Protein AF-A0A7D7A450-F1 (afdb_monomer)

Foldseek 3Di:
DAAEEEEQPFFDPGQADDAPDGDTWSVLSLLLSVLLVVLVVVVVHGYHYLDNHRHGDDLLSSQVVCVVVVYQEYEYETAAEDPDQPFKFKEKEAADPPDLLLLLRVLLLVLLCVQQVIDRPYYYHDPRSNRPSHPHRYMYINSIYSSHPVVVVLSVDPVSSSSSSLSNSQSSCVSVVHDRPPSPPPCCCVVPVFAFQQDEALFALQLLLQLLVVVVADLVLNQVSVLLNVCCVPPFRGHSLLLSLQLCVQCVSVVRPDLGDVQQLASHQQFLDPQCPPPSRRGHRAQWVSLNSQLSRQLSSQQLQTPCPPPQWGSNSPRDNVNHPCHNHLQSCDVNVDVHNCRSVSSVVSSVSSSPGDRDDDDRPDDTDPDGDPDDPRRDTDGPDDDPVVVVVVVVVVVVVVVVVVVVVVVVVVVVVVVVVVVVVVVVVVVVVVVVVVVVVVVVVVVVVVVVVVVVVVVVVVVVVD

Sequence (466 aa):
MIDLVIDPGHGGSDYGARGEGSLVEKSLTLYIANKIKEYLDKKQISVILTRNDDRYVTLEERAKIANKNKARCFISIHINSSGVDSAEGTEVYTFTKGDEGERLATNVLDKIVSGVSLKNRGVKFANFTVLKETEMPAILVETCFISNSKEEALLEEDYFRDKIALSIANGFLRHIGREEISMGVDEDLVINSKTPIISPPTATKYQAFQWAQKKGATEEFIALAEIYWNSSIIECGVNPVVAYAQSAIETNLGTFNGVFKKEYKNPCGLRISNDINDENGGYAIFNNWTSGVEAHLDHLGLYAGGVIYPKRISRDPRHFPYLLGKAKYIEDLSGNWSPLDDYGIKVLELVKEIESSYSEKVIAPIKLDDNTDSNNYNDELVNHGDSVEGLKKEVISIISDIEKLKSRTEELKIYINSVEGFLAQEKKLKDALNATNMSLQEKNKSYEQTIEDILDVISKLRSIVI

Organism: NCBI:txid36845

InterPro domains:
  IPR002508 N-acetylmuramoyl-L-alanine amidase, catalytic domain [PF01520] (5-171)
  IPR002508 N-acetylmuramoyl-L-alanine amidase, catalytic domain [SM00646] (63-173)
  IPR002508 N-acetylmuramoyl-L-alanine amidase, catalytic domain [cd02696] (5-173)
  IPR002901 Mannosyl-glycoprotein endo-beta-N-acetylglucosamidase-like domain [PF01832] (235-356)
  IPR050695 N-acetylmuramoyl-L-alanine amidase 3 [PTHR30404] (4-176)

pLDDT: mean 86.12, std 14.25, range [32.59, 98.94]

Structure (mmCIF, N/CA/C/O backbone):
data_AF-A0A7D7A450-F1
#
_entry.id   AF-A0A7D7A450-F1
#
loop_
_atom_site.group_PDB
_atom_site.id
_atom_site.type_symbol
_atom_site.label_atom_id
_atom_site.label_alt_id
_atom_site.label_comp_id
_atom_site.label_asym_id
_atom_site.label_entity_id
_atom_site.label_seq_id
_atom_site.pdbx_PDB_ins_code
_atom_site.Cartn_x
_atom_site.Cartn_y
_atom_site.Cartn_z
_atom_site.occupancy
_atom_site.B_iso_or_equiv
_atom_site.auth_seq_id
_atom_site.auth_comp_id
_atom_site.auth_asym_id
_atom_site.auth_atom_id
_atom_site.pdbx_PDB_model_num
ATOM 1 N N . MET A 1 1 ? -27.267 15.495 20.066 1.00 69.56 1 MET A N 1
ATOM 2 C CA . MET A 1 1 ? -27.473 14.761 18.803 1.00 69.56 1 MET A CA 1
ATOM 3 C C . MET A 1 1 ? -26.098 14.291 18.386 1.00 69.56 1 MET A C 1
ATOM 5 O O . MET A 1 1 ? -25.187 15.104 18.470 1.00 69.56 1 MET A O 1
ATOM 9 N N . ILE A 1 2 ? -25.939 13.005 18.095 1.00 93.75 2 ILE A N 1
ATOM 10 C CA . ILE A 1 2 ? -24.650 12.414 17.713 1.00 93.75 2 ILE A CA 1
ATOM 11 C C . ILE A 1 2 ? -24.573 12.386 16.190 1.00 93.75 2 ILE A C 1
ATOM 13 O O . ILE A 1 2 ? -25.560 12.050 15.542 1.00 93.75 2 ILE A O 1
ATOM 17 N N . ASP A 1 3 ? -23.436 12.753 15.609 1.00 96.88 3 ASP A N 1
ATOM 18 C CA . ASP A 1 3 ? -23.286 12.803 14.153 1.00 96.88 3 ASP A CA 1
ATOM 19 C C . ASP A 1 3 ? -23.221 11.396 13.554 1.00 96.88 3 ASP A C 1
ATOM 21 O O . ASP A 1 3 ? -23.841 11.125 12.526 1.00 96.88 3 ASP A O 1
ATOM 25 N N . LEU A 1 4 ? -22.504 10.488 14.216 1.00 98.56 4 LEU A N 1
ATOM 26 C CA . LEU A 1 4 ? -22.298 9.134 13.725 1.00 98.56 4 LEU A CA 1
ATOM 27 C C . LEU A 1 4 ? -22.226 8.123 14.869 1.00 98.56 4 LEU A C 1
ATOM 29 O O . LEU A 1 4 ? -21.511 8.316 15.854 1.00 98.56 4 LEU A O 1
ATOM 33 N N . VAL A 1 5 ? -22.927 7.006 14.707 1.00 98.81 5 VAL A N 1
ATOM 34 C CA . VAL A 1 5 ? -22.643 5.786 15.466 1.00 98.81 5 VAL A CA 1
ATOM 35 C C . VAL A 1 5 ? -21.910 4.811 14.559 1.00 98.81 5 VAL A C 1
ATOM 37 O O . VAL A 1 5 ? -22.379 4.517 13.461 1.00 98.81 5 VAL A O 1
ATOM 40 N N . ILE A 1 6 ? -20.759 4.330 15.024 1.00 98.81 6 ILE A N 1
ATOM 41 C CA . ILE A 1 6 ? -19.982 3.294 14.347 1.00 98.81 6 ILE A CA 1
ATOM 42 C C . ILE A 1 6 ? -20.145 1.997 15.120 1.00 98.81 6 ILE A C 1
ATOM 44 O O . ILE A 1 6 ? -19.987 1.947 16.342 1.00 98.81 6 ILE A O 1
ATOM 48 N N . ASP A 1 7 ? -20.451 0.942 14.392 1.00 98.81 7 ASP A N 1
ATOM 49 C CA . ASP A 1 7 ? -20.695 -0.375 14.932 1.00 98.81 7 ASP A CA 1
ATOM 50 C C . ASP A 1 7 ? -19.615 -1.355 14.460 1.00 98.81 7 ASP A C 1
ATOM 52 O O . ASP A 1 7 ? -19.722 -1.901 13.366 1.00 98.81 7 ASP A O 1
ATOM 56 N N . PRO A 1 8 ? -18.545 -1.578 15.245 1.00 98.75 8 PRO A N 1
ATOM 57 C CA . PRO A 1 8 ? -17.609 -2.647 14.939 1.00 98.75 8 PRO A CA 1
ATOM 58 C C . PRO A 1 8 ? -18.295 -4.006 15.138 1.00 98.75 8 PRO A C 1
ATOM 60 O O . PRO A 1 8 ? -18.648 -4.373 16.269 1.00 98.75 8 PRO A O 1
ATOM 63 N N . GLY A 1 9 ? -18.486 -4.747 14.043 1.00 98.50 9 GLY A N 1
ATOM 64 C CA . GLY A 1 9 ? -19.155 -6.047 14.016 1.00 98.50 9 GLY A CA 1
ATOM 65 C C . GLY A 1 9 ? -18.569 -7.052 15.0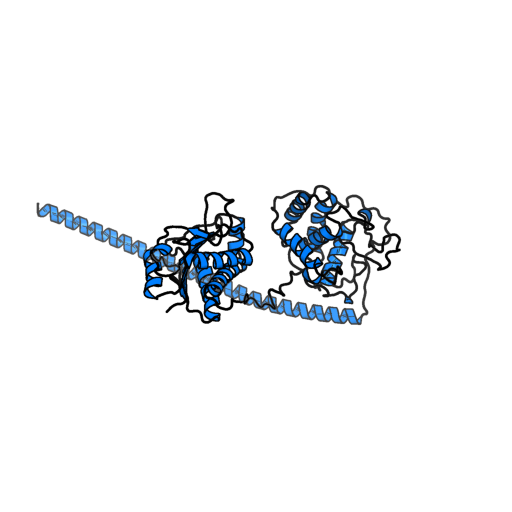13 1.00 98.50 9 GLY A C 1
ATOM 66 O O . GLY A 1 9 ? -17.418 -6.930 15.436 1.00 98.50 9 GLY A O 1
ATOM 67 N N . HIS A 1 10 ? -19.363 -8.047 15.416 1.00 98.44 10 HIS A N 1
ATOM 68 C CA . HIS A 1 10 ? -18.933 -9.135 16.314 1.00 98.44 10 HIS A CA 1
ATOM 69 C C . HIS A 1 10 ? -18.438 -8.652 17.697 1.00 98.44 10 HIS A C 1
ATOM 71 O O . HIS A 1 10 ? -18.852 -7.586 18.165 1.00 98.44 10 HIS A O 1
ATOM 77 N N . GLY A 1 11 ? -17.612 -9.444 18.389 1.00 97.50 11 GLY A N 1
ATOM 78 C CA . GLY A 1 11 ? -17.006 -9.123 19.687 1.00 97.50 11 GLY A CA 1
ATOM 79 C C . GLY A 1 11 ? -17.258 -10.193 20.753 1.00 97.50 11 GLY A C 1
ATOM 80 O O . GLY A 1 11 ? -18.270 -10.895 20.739 1.00 97.50 11 GLY A O 1
ATOM 81 N N . GLY A 1 12 ? -16.343 -10.324 21.712 1.00 97.06 12 GLY A N 1
ATOM 82 C CA . GLY A 1 12 ? -16.433 -11.319 22.778 1.00 97.06 12 GLY A CA 1
ATOM 83 C C . GLY A 1 12 ? -16.439 -12.747 22.224 1.00 97.06 12 GLY A C 1
ATOM 84 O O . GLY A 1 12 ? -15.495 -13.158 21.544 1.00 97.06 12 GLY A O 1
ATOM 85 N N . SER A 1 13 ? -17.499 -13.505 22.524 1.00 93.62 13 SER A N 1
ATOM 86 C CA . SER A 1 13 ? -17.675 -14.893 22.070 1.00 93.62 13 SER A CA 1
ATOM 87 C C . SER A 1 13 ? -17.983 -15.029 20.579 1.00 93.62 13 SER A C 1
ATOM 89 O O . SER A 1 13 ? -17.834 -16.118 20.032 1.00 93.62 13 SER A O 1
ATOM 91 N N . ASP A 1 14 ? -18.416 -13.952 19.927 1.00 97.12 14 ASP A N 1
ATOM 92 C CA . ASP A 1 14 ? -18.610 -13.911 18.484 1.00 97.12 14 ASP A CA 1
ATOM 93 C C . ASP A 1 14 ? -17.325 -13.403 17.821 1.00 97.12 14 ASP A C 1
ATOM 95 O O . ASP A 1 14 ? -16.943 -12.243 17.983 1.00 97.12 14 ASP A O 1
ATOM 99 N N . TYR A 1 15 ? -16.624 -14.297 17.125 1.00 95.56 15 TYR A N 1
ATOM 100 C CA . TYR A 1 15 ? -15.348 -14.000 16.472 1.00 95.56 15 TYR A CA 1
ATOM 101 C C . TYR A 1 15 ? -15.533 -13.337 15.102 1.00 95.56 15 TYR A C 1
ATOM 103 O O . TYR A 1 15 ? -14.602 -12.687 14.629 1.00 95.56 15 TYR A O 1
ATOM 111 N N . GLY A 1 16 ? -16.708 -13.491 14.488 1.00 97.31 16 GLY A N 1
ATOM 112 C CA . GLY A 1 16 ? -16.868 -13.290 13.053 1.00 97.31 16 GLY A CA 1
ATOM 113 C C . GLY A 1 16 ? -16.011 -14.255 12.236 1.00 97.31 16 GLY A C 1
ATOM 114 O O . GLY A 1 16 ? -15.627 -15.335 12.707 1.00 97.31 16 GLY A O 1
ATOM 115 N N . ALA A 1 17 ? -15.716 -13.859 11.005 1.00 96.19 17 ALA A N 1
ATOM 116 C CA . ALA A 1 17 ? -14.865 -14.597 10.094 1.00 96.19 17 ALA A CA 1
ATOM 117 C C . ALA A 1 17 ? -13.407 -14.672 10.580 1.00 96.19 17 ALA A C 1
ATOM 119 O O . ALA A 1 17 ? -12.903 -13.830 11.333 1.00 96.19 17 ALA A O 1
ATOM 120 N N . ARG A 1 18 ? -12.719 -15.725 10.135 1.00 93.00 18 ARG A N 1
ATOM 121 C CA . ARG A 1 18 ? -11.300 -15.975 10.397 1.00 93.00 18 ARG A CA 1
ATOM 122 C C . ARG A 1 18 ? -10.589 -16.144 9.066 1.00 93.00 18 ARG A C 1
ATOM 124 O O . ARG A 1 18 ? -11.132 -16.807 8.183 1.00 93.00 18 ARG A O 1
ATOM 131 N N . GLY A 1 19 ? -9.420 -15.531 8.951 1.00 83.69 19 GLY A N 1
ATOM 132 C CA . GLY A 1 19 ? -8.523 -15.763 7.826 1.00 83.69 19 GLY A CA 1
ATOM 133 C C . GLY A 1 19 ? -7.803 -17.104 7.950 1.00 83.69 19 GLY A C 1
ATOM 134 O O . GLY A 1 19 ? -7.975 -17.817 8.947 1.00 83.69 19 GLY A O 1
ATOM 135 N N . GLU A 1 20 ? -7.003 -17.453 6.944 1.00 75.62 20 GLU A N 1
ATOM 136 C CA . GLU A 1 20 ? -6.128 -18.627 7.016 1.00 75.62 20 GLU A CA 1
ATOM 137 C C . GLU A 1 20 ? -4.999 -18.429 8.044 1.00 75.62 20 GLU A C 1
ATOM 139 O O . GLU A 1 20 ? -4.517 -19.397 8.640 1.00 75.62 20 GLU A O 1
ATOM 144 N N . GLY A 1 21 ? -4.602 -17.174 8.277 1.00 72.12 21 GLY A N 1
ATOM 145 C CA . GLY A 1 21 ? -3.626 -16.762 9.276 1.00 72.12 21 GLY A CA 1
ATOM 146 C C . GLY A 1 21 ? -4.217 -16.555 10.676 1.00 72.12 21 GLY A C 1
ATOM 147 O O . GLY A 1 21 ? -5.121 -17.251 11.137 1.00 72.12 21 GLY A O 1
ATOM 148 N N . SER A 1 22 ? -3.662 -15.587 11.414 1.00 81.44 22 SER A N 1
ATOM 149 C CA . SER A 1 22 ? -4.098 -15.277 12.791 1.00 81.44 22 SER A CA 1
ATOM 150 C C . SER A 1 22 ? -5.181 -14.193 12.874 1.00 81.44 22 SER A C 1
ATOM 152 O O . SER A 1 22 ? -5.627 -13.840 13.971 1.00 81.44 22 SER A O 1
ATOM 154 N N . LEU A 1 23 ? -5.605 -13.658 11.726 1.00 89.31 23 LEU A N 1
ATOM 155 C CA . LEU A 1 23 ? -6.561 -12.564 11.656 1.00 89.31 23 LEU A CA 1
ATOM 156 C C . LEU A 1 23 ? -7.983 -13.023 11.990 1.00 89.31 23 LEU A C 1
ATOM 158 O O . LEU A 1 23 ? -8.464 -14.074 11.565 1.00 89.31 23 LEU A O 1
ATOM 162 N N . VAL A 1 24 ? -8.678 -12.180 12.752 1.00 96.06 24 VAL A N 1
ATOM 163 C CA . VAL A 1 24 ? -10.053 -12.411 13.191 1.00 96.06 24 VAL A CA 1
ATOM 164 C C . VAL A 1 24 ? -10.855 -11.129 12.999 1.00 96.06 24 VAL A C 1
ATOM 166 O O . VAL A 1 24 ? -10.447 -10.057 13.460 1.00 96.06 24 VAL A O 1
ATOM 169 N N . GLU A 1 25 ? -12.022 -11.246 12.371 1.00 98.38 25 GLU A N 1
ATOM 170 C CA . GLU A 1 25 ? -12.885 -10.125 11.998 1.00 98.38 25 GLU A CA 1
ATOM 171 C C . GLU A 1 25 ? -13.216 -9.199 13.177 1.00 98.38 25 GLU A C 1
ATOM 173 O O . GLU A 1 25 ? -13.081 -7.979 13.060 1.00 98.38 25 GLU A O 1
ATOM 178 N N . LYS A 1 26 ? -13.577 -9.737 14.351 1.00 97.81 26 LYS A N 1
ATOM 179 C CA . LYS A 1 26 ? -13.903 -8.903 15.526 1.00 97.81 26 LYS A CA 1
ATOM 180 C C . LYS A 1 26 ? -12.776 -7.947 15.950 1.00 97.81 26 LYS A C 1
ATOM 182 O O . LYS A 1 26 ? -13.055 -6.872 16.490 1.00 97.81 26 LYS A O 1
ATOM 187 N N . SER A 1 27 ? -11.517 -8.324 15.725 1.00 97.69 27 SER A N 1
ATOM 188 C CA . SER A 1 27 ? -10.351 -7.507 16.074 1.00 97.69 27 SER A CA 1
ATOM 189 C C . SER A 1 27 ? -10.106 -6.434 15.015 1.00 97.69 27 SER A C 1
ATOM 191 O O . SER A 1 27 ? -9.880 -5.273 15.354 1.00 97.69 27 SER A O 1
ATOM 193 N N . LEU A 1 28 ? -10.222 -6.806 13.737 1.00 98.00 28 LEU A N 1
ATOM 194 C CA . LEU A 1 28 ? -10.052 -5.905 12.594 1.00 98.00 28 LEU A CA 1
ATOM 195 C C . LEU A 1 28 ? -11.128 -4.813 12.566 1.00 98.00 28 LEU A C 1
ATOM 197 O O . LEU A 1 28 ? -10.818 -3.628 12.453 1.00 98.00 28 LEU A O 1
ATOM 201 N N . THR A 1 29 ? -12.391 -5.196 12.744 1.00 98.69 29 THR A N 1
ATOM 202 C CA . THR A 1 29 ? -13.525 -4.261 12.789 1.00 98.69 29 THR A CA 1
ATOM 203 C C . THR A 1 29 ? -13.386 -3.271 13.944 1.00 98.69 29 THR A C 1
ATOM 205 O O . THR A 1 29 ? -13.591 -2.072 13.749 1.00 98.69 29 THR A O 1
ATOM 208 N N . LEU A 1 30 ? -12.962 -3.733 15.130 1.00 98.50 30 LEU A N 1
ATOM 209 C CA . LEU A 1 30 ? -12.698 -2.866 16.282 1.00 98.50 30 LEU A CA 1
ATOM 210 C C . LEU A 1 30 ? -11.562 -1.877 16.006 1.00 98.50 30 LEU A C 1
ATOM 212 O O . LEU A 1 30 ? -11.681 -0.702 16.355 1.00 98.50 30 LEU A O 1
ATOM 216 N N . TYR A 1 31 ? -10.475 -2.333 15.381 1.00 98.00 31 TYR A N 1
ATOM 217 C CA . TYR A 1 31 ? -9.357 -1.473 14.994 1.00 98.00 31 TYR A CA 1
ATOM 218 C C . TYR A 1 31 ? -9.822 -0.360 14.046 1.00 98.00 31 TYR A C 1
ATOM 220 O O . TYR A 1 31 ? -9.656 0.824 14.345 1.00 98.00 31 TYR A O 1
ATOM 228 N N . ILE A 1 32 ? -10.480 -0.738 12.944 1.00 98.25 32 ILE A N 1
ATOM 229 C CA . ILE A 1 32 ? -10.964 0.194 11.918 1.00 98.25 32 ILE A CA 1
ATOM 230 C C . ILE A 1 32 ? -11.944 1.201 12.536 1.00 98.25 32 ILE A C 1
ATOM 232 O O . ILE A 1 32 ? -11.814 2.403 12.311 1.00 98.25 32 ILE A O 1
ATOM 236 N N . ALA A 1 33 ? -12.879 0.749 13.376 1.00 98.69 33 ALA A N 1
ATOM 237 C CA . ALA A 1 33 ? -13.845 1.625 14.037 1.00 98.69 33 ALA A CA 1
ATOM 238 C C . ALA A 1 33 ? -13.187 2.670 14.956 1.00 98.69 33 ALA A C 1
ATOM 240 O O . ALA A 1 33 ? -13.575 3.841 14.932 1.00 98.69 33 ALA A O 1
ATOM 241 N N . ASN A 1 34 ? -12.171 2.277 15.733 1.00 97.94 34 ASN A N 1
ATOM 242 C CA . ASN A 1 34 ? -11.420 3.215 16.570 1.00 97.94 34 ASN A CA 1
ATOM 243 C C . ASN A 1 34 ? -10.664 4.251 15.727 1.00 97.94 34 ASN A C 1
ATOM 245 O O . ASN A 1 34 ? -10.686 5.435 16.061 1.00 97.94 34 ASN A O 1
ATOM 249 N N . LYS A 1 35 ? -10.065 3.838 14.604 1.00 95.38 35 LYS A N 1
ATOM 250 C CA . LYS A 1 35 ? -9.378 4.748 13.675 1.00 95.38 35 LYS A CA 1
ATOM 251 C C . LYS A 1 35 ? -10.329 5.741 13.015 1.00 95.38 35 LYS A C 1
ATOM 253 O O . LYS A 1 35 ? -10.035 6.934 12.988 1.00 95.38 35 LYS A O 1
ATOM 258 N N . ILE A 1 36 ? -11.504 5.293 12.559 1.00 97.81 36 ILE A N 1
ATOM 259 C CA . ILE A 1 36 ? -12.537 6.199 12.029 1.00 97.81 36 ILE A CA 1
ATOM 260 C C . ILE A 1 36 ? -12.910 7.239 13.091 1.00 97.81 36 ILE A C 1
ATOM 262 O O . ILE A 1 36 ? -12.973 8.433 12.789 1.00 97.81 36 ILE A O 1
ATOM 266 N N . LYS A 1 37 ? -13.130 6.805 14.340 1.00 97.31 37 LYS A N 1
ATOM 267 C CA . LYS A 1 37 ? -13.424 7.720 15.445 1.00 97.31 37 LYS A CA 1
ATOM 268 C C . LYS A 1 37 ? -12.300 8.739 15.653 1.00 97.31 37 LYS A C 1
ATOM 270 O O . LYS A 1 37 ? -12.594 9.927 15.733 1.00 97.31 37 LYS A O 1
ATOM 275 N N . GLU A 1 38 ? -11.042 8.306 15.684 1.00 92.19 38 GLU A N 1
ATOM 276 C CA . GLU A 1 38 ? -9.886 9.201 15.829 1.00 92.19 38 GLU A CA 1
ATOM 277 C C . GLU A 1 38 ? -9.844 10.271 14.723 1.00 92.19 38 GLU A C 1
ATOM 279 O O . GLU A 1 38 ? -9.646 11.457 14.997 1.00 92.19 38 GLU A O 1
ATOM 284 N N . TYR A 1 39 ? -10.068 9.871 13.468 1.00 91.06 39 TYR A N 1
ATOM 285 C CA . TYR A 1 39 ? -10.106 10.785 12.328 1.00 91.06 39 TYR A CA 1
ATOM 286 C C . TYR A 1 39 ? -11.239 11.810 12.443 1.00 91.06 39 TYR A C 1
ATOM 288 O O . TYR A 1 39 ? -11.027 13.008 12.242 1.00 91.06 39 TYR A O 1
ATOM 296 N N . LEU A 1 40 ? -12.439 11.359 12.797 1.00 95.12 40 LEU A N 1
ATOM 297 C CA . LEU A 1 40 ? -13.618 12.215 12.895 1.00 95.12 40 LEU A CA 1
ATOM 298 C C . LEU A 1 40 ? -13.579 13.143 14.121 1.00 95.12 40 LEU A C 1
ATOM 300 O O . LEU A 1 40 ? -13.995 14.301 14.012 1.00 95.12 40 LEU A O 1
ATOM 304 N N . ASP A 1 41 ? -12.993 12.706 15.239 1.00 90.56 41 ASP A N 1
ATOM 305 C CA . ASP A 1 41 ? -12.784 13.542 16.427 1.00 90.56 41 ASP A CA 1
ATOM 306 C C . ASP A 1 41 ? -11.919 14.778 16.082 1.00 90.56 41 ASP A C 1
ATOM 308 O O . ASP A 1 41 ? -12.238 15.894 16.504 1.00 90.56 41 ASP A O 1
ATOM 312 N N . LYS A 1 42 ? -10.897 14.633 15.217 1.00 87.25 42 LYS A N 1
ATOM 313 C CA . LYS A 1 42 ? -10.058 15.755 14.728 1.00 87.25 42 LYS A CA 1
ATOM 314 C C . LYS A 1 42 ? -10.852 16.796 13.926 1.00 87.25 42 LYS A C 1
ATOM 316 O O . LYS A 1 42 ? -10.489 17.970 13.908 1.00 87.25 42 LYS A O 1
ATOM 321 N N . LYS A 1 43 ? -11.956 16.395 13.286 1.00 87.81 43 LYS A N 1
ATOM 322 C CA . LYS A 1 43 ? -12.885 17.291 12.570 1.00 87.81 43 LYS A CA 1
ATOM 323 C C . LYS A 1 43 ? -14.060 17.756 13.444 1.00 87.81 43 LYS A C 1
ATOM 325 O O . LYS A 1 43 ? -15.010 18.349 12.921 1.00 87.81 43 LYS A O 1
ATOM 330 N N . GLN A 1 44 ? -13.987 17.528 14.760 1.00 93.81 44 GLN A N 1
ATOM 331 C CA . GLN A 1 44 ? -15.026 17.880 15.735 1.00 93.81 44 GLN A CA 1
ATOM 332 C C . GLN A 1 44 ? -16.386 17.254 15.382 1.00 93.81 44 GLN A C 1
ATOM 334 O O . GLN A 1 44 ? -17.435 17.877 15.544 1.00 93.81 44 GLN A O 1
ATOM 339 N N . ILE A 1 45 ? -16.362 16.033 14.843 1.00 96.56 45 ILE A N 1
ATOM 340 C CA . ILE A 1 45 ? -17.550 15.223 14.576 1.00 96.56 45 ILE A CA 1
ATOM 341 C C . ILE A 1 45 ? -17.796 14.331 15.790 1.00 96.56 45 ILE A C 1
ATOM 343 O O . ILE A 1 45 ? -16.892 13.644 16.259 1.00 96.56 45 ILE A O 1
ATOM 347 N N . SER A 1 46 ? -19.025 14.319 16.300 1.00 96.50 46 SER A N 1
ATOM 348 C CA . SER A 1 46 ? -19.376 13.504 17.462 1.00 96.50 46 SER A CA 1
ATOM 349 C C . SER A 1 46 ? -19.622 12.044 17.068 1.00 96.50 46 SER A C 1
ATOM 351 O O . SER A 1 46 ? -20.574 11.730 16.352 1.00 96.50 46 SER A O 1
ATOM 353 N N . VAL A 1 47 ? -18.762 11.143 17.556 1.00 98.19 47 VAL A N 1
ATOM 354 C CA . VAL A 1 47 ? -18.816 9.705 17.245 1.00 98.19 47 VAL A CA 1
ATOM 355 C C . VAL A 1 47 ? -18.975 8.858 18.505 1.00 98.19 47 VAL A C 1
ATOM 357 O O . VAL A 1 47 ? -18.192 8.995 19.451 1.00 98.19 47 VAL A O 1
ATOM 360 N N . ILE A 1 48 ? -19.939 7.933 18.483 1.00 98.31 48 ILE A N 1
ATOM 361 C CA . ILE A 1 48 ? -20.107 6.866 19.482 1.00 98.31 48 ILE A CA 1
ATOM 362 C C . ILE A 1 48 ? -19.813 5.510 18.836 1.00 98.31 48 ILE A C 1
ATOM 364 O O . ILE A 1 48 ? -20.267 5.243 17.727 1.00 98.31 48 ILE A O 1
ATOM 368 N N . LEU A 1 49 ? -19.097 4.640 19.552 1.00 98.69 49 LEU A N 1
ATOM 369 C CA . LEU A 1 49 ? -18.920 3.237 19.170 1.00 98.69 49 LEU A CA 1
ATOM 370 C C . LEU A 1 49 ? -19.919 2.350 19.930 1.00 98.69 49 LEU A C 1
ATOM 372 O O . LEU A 1 49 ? -20.098 2.542 21.135 1.00 98.69 49 LEU A O 1
ATOM 376 N N . THR A 1 50 ? -20.533 1.355 19.279 1.00 98.69 50 THR A N 1
ATOM 377 C CA . THR A 1 50 ? -21.386 0.361 19.979 1.00 98.69 50 THR A CA 1
ATOM 378 C C . THR A 1 50 ? -20.571 -0.489 20.967 1.00 98.69 50 THR A C 1
ATOM 380 O O . THR A 1 50 ? -21.040 -0.825 22.062 1.00 98.69 50 THR A O 1
ATOM 383 N N . ARG A 1 51 ? -19.300 -0.747 20.632 1.00 98.50 51 ARG A N 1
ATOM 384 C CA . ARG A 1 51 ? -18.258 -1.284 21.518 1.00 98.50 51 ARG A CA 1
ATOM 385 C C . ARG A 1 51 ? -16.902 -0.632 21.247 1.00 98.50 51 ARG A C 1
ATOM 387 O O . ARG A 1 51 ? -16.582 -0.307 20.110 1.00 98.50 51 ARG A O 1
ATOM 394 N N . ASN A 1 52 ? -16.111 -0.455 22.300 1.00 96.31 52 ASN A N 1
ATOM 395 C CA . ASN A 1 52 ? -14.741 0.074 22.262 1.00 96.31 52 ASN A CA 1
ATOM 396 C C . ASN A 1 52 ? -13.717 -0.906 22.871 1.00 96.31 52 ASN A C 1
ATOM 398 O O . ASN A 1 52 ? -12.553 -0.564 23.044 1.00 96.31 52 ASN A O 1
ATOM 402 N N . ASP A 1 53 ? -14.170 -2.115 23.189 1.00 96.25 53 ASP A N 1
ATOM 403 C CA . ASP A 1 53 ? -13.429 -3.249 23.726 1.00 96.25 53 ASP A CA 1
ATOM 404 C C . ASP A 1 53 ? -13.935 -4.554 23.070 1.00 96.25 53 ASP A C 1
ATOM 406 O O . ASP A 1 53 ? -14.842 -4.550 22.223 1.00 96.25 53 ASP A O 1
ATOM 410 N N . ASP A 1 54 ? -13.333 -5.688 23.432 1.00 97.38 54 ASP A N 1
ATOM 411 C CA . ASP A 1 54 ? -13.715 -7.012 22.923 1.00 97.38 54 ASP A CA 1
ATOM 412 C C . ASP A 1 54 ? -14.912 -7.615 23.684 1.00 97.38 54 ASP A C 1
ATOM 414 O O . ASP A 1 54 ? -14.858 -8.731 24.202 1.00 97.38 54 ASP A O 1
ATOM 418 N N . ARG A 1 55 ? -16.012 -6.860 23.787 1.00 97.25 55 ARG A N 1
ATOM 419 C CA . ARG A 1 55 ? -17.277 -7.354 24.348 1.00 97.25 55 ARG A CA 1
ATOM 420 C C . ARG A 1 55 ? -18.262 -7.740 23.254 1.00 97.25 55 ARG A C 1
ATOM 422 O O . ARG A 1 55 ? -18.314 -7.117 22.195 1.00 97.25 55 ARG A O 1
ATOM 429 N N . TYR A 1 56 ? -19.105 -8.720 23.553 1.00 96.94 56 TYR A N 1
ATOM 430 C CA . TYR A 1 56 ? -20.243 -9.052 22.706 1.00 96.94 56 TYR A CA 1
ATOM 431 C C . TYR A 1 56 ? -21.381 -8.039 22.905 1.00 96.94 56 TYR A C 1
ATOM 433 O O . TYR A 1 56 ? -21.732 -7.709 24.039 1.00 96.94 56 TYR A O 1
ATOM 441 N N . VAL A 1 57 ? -21.969 -7.567 21.804 1.00 96.44 57 VAL A N 1
ATOM 442 C CA . VAL A 1 57 ? -23.159 -6.699 21.784 1.00 96.44 57 VAL A CA 1
ATOM 443 C C . VAL A 1 57 ? -24.170 -7.307 20.813 1.00 96.44 57 VAL A C 1
ATOM 445 O O . VAL A 1 57 ? -23.808 -7.619 19.674 1.00 96.44 57 VAL A O 1
ATOM 448 N N . THR A 1 58 ? -25.421 -7.496 21.242 1.00 97.88 58 THR A N 1
ATOM 449 C CA . THR A 1 58 ? -26.462 -8.079 20.375 1.00 97.88 58 THR A CA 1
ATOM 450 C C . THR A 1 58 ? -26.851 -7.113 19.258 1.00 97.88 58 THR A C 1
ATOM 452 O O . THR A 1 58 ? -26.646 -5.904 19.372 1.00 97.88 58 THR A O 1
ATOM 455 N N . LEU A 1 59 ? -27.431 -7.634 18.176 1.00 97.44 59 LEU A N 1
ATOM 456 C CA . LEU A 1 59 ? -27.833 -6.823 17.025 1.00 97.44 59 LEU A CA 1
ATOM 457 C C . LEU A 1 59 ? -28.862 -5.745 17.407 1.00 97.44 59 LEU A C 1
ATOM 459 O O . LEU A 1 59 ? -28.738 -4.594 16.993 1.00 97.44 59 LEU A O 1
ATOM 463 N N . GLU A 1 60 ? -29.829 -6.091 18.256 1.00 97.50 60 GLU A N 1
ATOM 464 C CA . GLU A 1 60 ? -30.869 -5.175 18.733 1.00 97.50 60 GLU A CA 1
ATOM 465 C C . GLU A 1 60 ? -30.273 -4.090 19.638 1.00 97.50 60 GLU A C 1
ATOM 467 O O . GLU A 1 60 ? -30.692 -2.934 19.595 1.00 97.50 60 GLU A O 1
ATOM 472 N N . GLU A 1 61 ? -29.282 -4.435 20.468 1.00 98.12 61 GLU A N 1
ATOM 473 C CA . GLU A 1 61 ? -28.624 -3.459 21.339 1.00 98.12 61 GLU A CA 1
ATOM 474 C C . GLU A 1 61 ? -27.795 -2.451 20.532 1.00 98.12 61 GLU A C 1
ATOM 476 O O . GLU A 1 61 ? -27.818 -1.259 20.839 1.00 98.12 61 GLU A O 1
ATOM 481 N N . ARG A 1 62 ? -27.142 -2.881 19.444 1.00 98.62 62 ARG A N 1
ATOM 482 C CA . ARG A 1 62 ? -26.431 -1.979 18.515 1.00 98.62 62 ARG A CA 1
ATOM 483 C C . ARG A 1 62 ? -27.376 -0.922 17.933 1.00 98.62 62 ARG A C 1
ATOM 485 O O . ARG A 1 62 ? -27.071 0.270 17.998 1.00 98.62 62 ARG A O 1
ATOM 492 N N . ALA A 1 63 ? -28.551 -1.342 17.455 1.00 98.19 63 ALA A N 1
ATOM 493 C CA . ALA A 1 63 ? -29.582 -0.433 16.950 1.00 98.19 63 ALA A CA 1
ATOM 494 C C . ALA A 1 63 ? -30.139 0.486 18.056 1.00 98.19 63 ALA A C 1
ATOM 496 O O . ALA A 1 63 ? -30.251 1.701 17.870 1.00 98.19 63 ALA A O 1
ATOM 497 N N . LYS A 1 64 ? -30.411 -0.056 19.253 1.00 98.44 64 LYS A N 1
ATOM 498 C CA . LYS A 1 64 ? -30.869 0.731 20.413 1.00 98.44 64 LYS A CA 1
ATOM 499 C C . LYS A 1 64 ? -29.877 1.812 20.820 1.00 98.44 64 LYS A C 1
ATOM 501 O O . LYS A 1 64 ? -30.310 2.920 21.141 1.00 98.44 64 LYS A O 1
ATOM 506 N N . ILE A 1 65 ? -28.572 1.531 20.801 1.00 98.38 65 ILE A N 1
ATOM 507 C CA . ILE A 1 65 ? -27.531 2.530 21.081 1.00 98.38 65 ILE A CA 1
ATOM 508 C C . ILE A 1 65 ? -27.655 3.700 20.098 1.00 98.38 65 ILE A C 1
ATOM 510 O O . ILE A 1 65 ? -27.644 4.855 20.532 1.00 98.38 65 ILE A O 1
ATOM 514 N N . ALA A 1 66 ? -27.833 3.427 18.804 1.00 98.12 66 ALA A N 1
ATOM 515 C CA . ALA A 1 66 ? -27.983 4.467 17.789 1.00 98.12 66 ALA A CA 1
ATOM 516 C C . ALA A 1 66 ? -29.264 5.296 17.968 1.00 98.12 66 ALA A C 1
ATOM 518 O O . ALA A 1 66 ? -29.201 6.530 18.025 1.00 98.12 66 ALA A O 1
ATOM 519 N N . ASN A 1 67 ? -30.406 4.629 18.148 1.00 98.31 67 ASN A N 1
ATOM 520 C CA . ASN A 1 67 ? -31.711 5.279 18.298 1.00 98.31 67 ASN A CA 1
ATOM 521 C C . ASN A 1 67 ? -31.775 6.121 19.581 1.00 98.31 67 ASN A C 1
ATOM 523 O O . ASN A 1 67 ? -32.149 7.295 19.552 1.00 98.31 67 ASN A O 1
ATOM 527 N N . LYS A 1 68 ? -31.312 5.573 20.715 1.00 97.88 68 LYS A N 1
ATOM 528 C CA . LYS A 1 68 ? -31.289 6.273 22.012 1.00 97.88 68 LYS A CA 1
ATOM 529 C C . LYS A 1 68 ? -30.463 7.559 21.962 1.00 97.88 68 LYS A C 1
ATOM 531 O O . LYS A 1 68 ? -30.841 8.555 22.577 1.00 97.88 68 LYS A O 1
ATOM 536 N N . ASN A 1 69 ? -29.346 7.546 21.234 1.00 97.38 69 ASN A N 1
ATOM 537 C CA . ASN A 1 69 ? -28.471 8.709 21.083 1.00 97.38 69 ASN A CA 1
ATOM 538 C C . ASN A 1 69 ? -28.913 9.671 19.970 1.00 97.38 69 ASN A C 1
ATOM 540 O O . ASN A 1 69 ? -28.297 10.731 19.805 1.00 97.38 69 ASN A O 1
ATOM 544 N N . LYS A 1 70 ? -29.993 9.340 19.245 1.00 96.69 70 LYS A N 1
ATOM 545 C CA . LYS A 1 70 ? -30.507 10.108 18.104 1.00 96.69 70 LYS A CA 1
ATOM 546 C C . LYS A 1 70 ? -29.385 10.399 17.108 1.00 96.69 70 LYS A C 1
ATOM 548 O O . LYS A 1 70 ? -29.101 11.563 16.812 1.00 96.69 70 LYS A O 1
ATOM 553 N N . ALA A 1 71 ? -28.675 9.343 16.710 1.00 97.88 71 ALA A N 1
ATOM 554 C CA . ALA A 1 71 ? -27.582 9.450 15.757 1.00 97.88 71 ALA A CA 1
ATOM 555 C C . ALA A 1 71 ? -28.100 9.961 14.406 1.00 97.88 71 ALA A C 1
ATOM 557 O O . ALA A 1 71 ? -29.197 9.598 13.984 1.00 97.88 71 ALA A O 1
ATOM 558 N N . ARG A 1 72 ? -27.315 10.797 13.727 1.00 97.94 72 ARG A N 1
ATOM 559 C CA . ARG A 1 72 ? -27.642 11.283 12.384 1.00 97.94 72 ARG A CA 1
ATOM 560 C C . ARG A 1 72 ? -27.403 10.206 11.322 1.00 97.94 72 ARG A C 1
ATOM 562 O O . ARG A 1 72 ? -28.198 10.117 10.396 1.00 97.94 72 ARG A O 1
ATOM 569 N N . CYS A 1 73 ? -26.358 9.393 11.466 1.00 98.62 73 CYS A N 1
ATOM 570 C CA . CYS A 1 73 ? -26.100 8.219 10.627 1.00 98.62 73 CYS A CA 1
ATOM 571 C C . CYS A 1 73 ? -25.592 7.040 11.470 1.00 98.62 73 CYS A C 1
ATOM 573 O O . CYS A 1 73 ? -25.064 7.230 12.571 1.00 98.62 73 CYS A O 1
ATOM 575 N N . PHE A 1 74 ? -25.702 5.835 10.914 1.00 98.81 74 PHE A N 1
ATOM 576 C CA . PHE A 1 74 ? -25.162 4.598 11.472 1.00 98.81 74 PHE A CA 1
ATOM 577 C C . PHE A 1 74 ? -24.306 3.864 10.429 1.00 98.81 74 PHE A C 1
ATOM 579 O O . PHE A 1 74 ? -24.726 3.697 9.284 1.00 98.81 74 PHE A O 1
ATOM 586 N N . ILE A 1 75 ? -23.104 3.430 10.812 1.00 98.88 75 ILE A N 1
ATOM 587 C CA . ILE A 1 75 ? -22.202 2.656 9.948 1.00 98.88 75 ILE A CA 1
ATOM 588 C C . ILE A 1 75 ? -21.719 1.426 10.717 1.00 98.88 75 ILE A C 1
ATOM 590 O O . ILE A 1 75 ? -20.969 1.561 11.682 1.00 98.88 75 ILE A O 1
ATOM 594 N N . SER A 1 76 ? -22.111 0.235 10.271 1.00 98.94 76 SER A N 1
ATOM 595 C CA . SER A 1 76 ? -21.560 -1.034 10.751 1.00 98.94 76 SER A CA 1
ATOM 596 C C . SER A 1 76 ? -20.364 -1.460 9.899 1.00 98.94 76 SER A C 1
ATOM 598 O O . SER A 1 76 ? -20.378 -1.276 8.681 1.00 98.94 76 SER A O 1
ATOM 600 N N . ILE A 1 77 ? -19.311 -1.969 10.538 1.00 98.88 77 ILE A N 1
ATOM 601 C CA . ILE A 1 77 ? -18.039 -2.347 9.910 1.00 98.88 77 ILE A CA 1
ATOM 602 C C . ILE A 1 77 ? -17.860 -3.855 10.037 1.00 98.88 77 ILE A C 1
ATOM 604 O O . ILE A 1 77 ? -17.841 -4.368 11.158 1.00 98.88 77 ILE A O 1
ATOM 608 N N . HIS A 1 78 ? -17.673 -4.518 8.901 1.00 98.81 78 HIS A N 1
ATOM 609 C CA . HIS A 1 78 ? -17.503 -5.960 8.764 1.00 98.81 78 HIS A CA 1
ATOM 610 C C . HIS A 1 78 ? -16.401 -6.300 7.753 1.00 98.81 78 HIS A C 1
ATOM 612 O O . HIS A 1 78 ? -16.000 -5.460 6.937 1.00 98.81 78 HIS A O 1
ATOM 618 N N . ILE A 1 79 ? -15.886 -7.525 7.852 1.00 98.38 79 ILE A N 1
ATOM 619 C CA . ILE A 1 79 ? -14.932 -8.095 6.901 1.00 98.38 79 ILE A CA 1
ATOM 620 C C . ILE A 1 79 ? -15.556 -9.362 6.325 1.00 98.38 79 ILE A C 1
ATOM 622 O O . ILE A 1 79 ? -15.834 -10.318 7.046 1.00 98.38 79 ILE A O 1
ATOM 626 N N . ASN A 1 80 ? -15.720 -9.390 5.011 1.00 97.12 80 ASN A N 1
ATOM 627 C CA . ASN A 1 80 ? -16.468 -10.427 4.331 1.00 97.12 80 ASN A CA 1
ATOM 628 C C . ASN A 1 80 ? -15.731 -11.768 4.381 1.00 97.12 80 ASN A C 1
ATOM 630 O O . ASN A 1 80 ? -14.511 -11.847 4.546 1.00 97.12 80 ASN A O 1
ATOM 634 N N . SER A 1 81 ? -16.474 -12.842 4.155 1.00 94.75 81 SER A N 1
ATOM 635 C CA . SER A 1 81 ? -15.930 -14.182 3.990 1.00 94.75 81 SER A CA 1
ATOM 636 C C . SER A 1 81 ? -16.812 -14.985 3.047 1.00 94.75 81 SER A C 1
ATOM 638 O O . SER A 1 81 ? -18.037 -14.868 3.039 1.00 94.75 81 SER A O 1
ATOM 640 N N . SER A 1 82 ? -16.180 -15.809 2.224 1.00 92.88 82 SER A N 1
ATOM 641 C CA . SER A 1 82 ? -16.836 -16.644 1.230 1.00 92.88 82 SER A CA 1
ATOM 642 C C . SER A 1 82 ? -16.142 -17.997 1.177 1.00 92.88 82 SER A C 1
ATOM 644 O O . SER A 1 82 ? -14.925 -18.072 1.279 1.00 92.88 82 SER A O 1
ATOM 646 N N . GLY A 1 83 ? -16.898 -19.066 0.919 1.00 86.69 83 GLY A N 1
ATOM 647 C CA . GLY A 1 83 ? -16.322 -20.381 0.600 1.00 86.69 83 GLY A CA 1
ATOM 648 C C . GLY A 1 83 ? -15.706 -20.468 -0.804 1.00 86.69 83 GLY A C 1
ATOM 649 O O . GLY A 1 83 ? -15.407 -21.561 -1.270 1.00 86.69 83 GLY A O 1
ATOM 650 N N . VAL A 1 84 ? -15.603 -19.338 -1.511 1.00 86.06 84 VAL A N 1
ATOM 651 C CA . VAL A 1 84 ? -14.966 -19.208 -2.824 1.00 86.06 84 VAL A CA 1
ATOM 652 C C . VAL A 1 84 ? -13.778 -18.266 -2.675 1.00 86.06 84 VAL A C 1
ATOM 654 O O . VAL A 1 84 ? -13.980 -17.058 -2.546 1.00 86.06 84 VAL A O 1
ATOM 657 N N . ASP A 1 85 ? -12.566 -18.810 -2.758 1.00 78.38 85 ASP A N 1
ATOM 658 C CA . ASP A 1 85 ? -11.305 -18.094 -2.504 1.00 78.38 85 ASP A CA 1
ATOM 659 C C . ASP A 1 85 ? -11.093 -16.894 -3.441 1.00 78.38 85 ASP A C 1
ATOM 661 O O . ASP A 1 85 ? -10.454 -15.909 -3.085 1.00 78.38 85 ASP A O 1
ATOM 665 N N . SER A 1 86 ? -11.672 -16.926 -4.648 1.00 81.81 86 SER A N 1
ATOM 666 C CA . SER A 1 86 ? -11.584 -15.829 -5.622 1.00 81.81 86 SER A CA 1
ATOM 667 C C . SER A 1 86 ? -12.558 -14.671 -5.358 1.00 81.81 86 SER A C 1
ATOM 669 O O . SER A 1 86 ? -12.646 -13.751 -6.175 1.00 81.81 86 SER A O 1
ATOM 671 N N . ALA A 1 87 ? -13.376 -14.735 -4.304 1.00 91.62 87 ALA A N 1
ATOM 672 C CA . ALA A 1 87 ? -14.251 -13.630 -3.934 1.00 91.62 87 ALA A CA 1
ATOM 673 C C . ALA A 1 87 ? -13.414 -12.504 -3.314 1.00 91.62 87 ALA A C 1
ATOM 675 O O . ALA A 1 87 ? -12.810 -12.694 -2.272 1.00 91.62 87 ALA A O 1
ATOM 676 N N . GLU A 1 88 ? -13.391 -11.347 -3.970 1.00 93.19 88 GLU A N 1
ATOM 677 C CA . GLU A 1 88 ? -12.613 -10.169 -3.568 1.00 93.19 88 GLU A CA 1
ATOM 678 C C . GLU A 1 88 ? -13.446 -8.893 -3.773 1.00 93.19 88 GLU A C 1
ATOM 680 O O . GLU A 1 88 ? -14.403 -8.887 -4.574 1.00 93.19 88 GLU A O 1
ATOM 685 N N . GLY A 1 89 ? -13.056 -7.815 -3.096 1.00 92.12 89 GLY A N 1
ATOM 686 C CA . GLY A 1 89 ? -13.572 -6.460 -3.246 1.00 92.12 89 GLY A CA 1
ATOM 687 C C . GLY A 1 89 ? -14.429 -5.955 -2.087 1.00 92.12 89 GLY A C 1
ATOM 688 O O . GLY A 1 89 ? -14.771 -6.681 -1.159 1.00 92.12 89 GLY A O 1
ATOM 689 N N . THR A 1 90 ? -14.848 -4.698 -2.196 1.00 97.31 90 THR A N 1
ATOM 690 C CA . THR A 1 90 ? -15.682 -4.003 -1.205 1.00 97.31 90 THR A CA 1
ATOM 691 C C . THR A 1 90 ? -17.145 -3.982 -1.640 1.00 97.31 90 THR A C 1
ATOM 693 O O . THR A 1 90 ? -17.448 -3.664 -2.794 1.00 97.31 90 THR A O 1
ATOM 696 N N . GLU A 1 91 ? -18.063 -4.248 -0.710 1.00 98.06 91 GLU A N 1
ATOM 697 C CA . GLU A 1 91 ? -19.509 -4.044 -0.876 1.00 98.06 91 GLU A CA 1
ATOM 698 C C . GLU A 1 91 ? -20.107 -3.305 0.323 1.00 98.06 91 GLU A C 1
ATOM 700 O O . GLU A 1 91 ? -19.624 -3.410 1.447 1.00 98.06 91 GLU A O 1
ATOM 705 N N . VAL A 1 92 ? -21.176 -2.544 0.085 1.00 98.75 92 VAL A N 1
ATOM 706 C CA . VAL A 1 92 ? -21.886 -1.825 1.152 1.00 98.75 92 VAL A CA 1
ATOM 707 C C . VAL A 1 92 ? -23.370 -2.151 1.084 1.00 98.75 92 VAL A C 1
ATOM 709 O O . VAL A 1 92 ? -23.996 -2.012 0.037 1.00 98.75 92 VAL A O 1
ATOM 712 N N . TYR A 1 93 ? -23.944 -2.576 2.202 1.00 98.81 93 TYR A N 1
ATOM 713 C CA . TYR A 1 93 ? -25.359 -2.895 2.336 1.00 98.81 93 TYR A CA 1
ATOM 714 C C . TYR A 1 93 ? -26.132 -1.735 2.963 1.00 98.81 93 TYR A C 1
ATOM 716 O O . TYR A 1 93 ? -25.651 -1.084 3.887 1.00 98.81 93 TYR A O 1
ATOM 724 N N . THR A 1 94 ? -27.361 -1.518 2.505 1.00 98.69 94 THR A N 1
ATOM 725 C CA . THR A 1 94 ? -28.366 -0.667 3.158 1.00 98.69 94 THR A CA 1
ATOM 726 C C . THR A 1 94 ? -29.741 -1.350 3.127 1.00 98.69 94 THR A C 1
ATOM 728 O O . THR A 1 94 ? -29.888 -2.417 2.530 1.00 98.69 94 THR A O 1
ATOM 731 N N . PHE A 1 95 ? -30.754 -0.803 3.801 1.00 97.88 95 PHE A N 1
ATOM 732 C CA . PHE A 1 95 ? -32.072 -1.446 3.900 1.00 97.88 95 PHE A CA 1
ATOM 733 C C . PHE A 1 95 ? -33.018 -1.049 2.757 1.00 97.88 95 PHE A C 1
ATOM 735 O O . PHE A 1 95 ? -33.623 -1.918 2.126 1.00 97.88 95 PHE A O 1
ATOM 742 N N . THR A 1 96 ? -33.127 0.248 2.456 1.00 94.88 96 THR A N 1
ATOM 743 C CA . THR A 1 96 ? -34.118 0.776 1.507 1.00 94.88 96 THR A CA 1
ATOM 744 C C . THR A 1 96 ? -33.439 1.341 0.267 1.00 94.88 96 THR A C 1
ATOM 746 O O . THR A 1 96 ? -32.441 2.044 0.351 1.00 94.88 96 THR A O 1
ATOM 749 N N . LYS A 1 97 ? -34.002 1.060 -0.909 1.00 95.94 97 LYS A N 1
ATOM 750 C CA . LYS A 1 97 ? -33.555 1.664 -2.167 1.00 95.94 97 LYS A CA 1
ATOM 751 C C . LYS A 1 97 ? -34.125 3.072 -2.336 1.00 95.94 97 LYS A C 1
ATOM 753 O O . LYS A 1 97 ? -35.319 3.285 -2.148 1.00 95.94 97 LYS A O 1
ATOM 758 N N . GLY A 1 98 ? -33.284 3.996 -2.773 1.00 94.75 98 GLY A N 1
ATOM 759 C CA . GLY A 1 98 ? -33.588 5.385 -3.094 1.00 94.75 98 GLY A CA 1
ATOM 760 C C . GLY A 1 98 ? -33.565 6.331 -1.896 1.00 94.75 98 GLY A C 1
ATOM 761 O O . GLY A 1 98 ? -33.934 7.492 -2.059 1.00 94.75 98 GLY A O 1
ATOM 762 N N . ASP A 1 99 ? -33.178 5.858 -0.709 1.00 95.69 99 ASP A N 1
ATOM 763 C CA . ASP A 1 99 ? -33.159 6.665 0.508 1.00 95.69 99 ASP A CA 1
ATOM 764 C C . ASP A 1 99 ? -31.779 7.295 0.790 1.00 95.69 99 ASP A C 1
ATOM 766 O O . ASP A 1 99 ? -30.813 7.167 0.031 1.00 95.69 99 ASP A O 1
ATOM 770 N N . GLU A 1 100 ? -31.682 8.015 1.907 1.00 97.81 100 GLU A N 1
ATOM 771 C CA . GLU A 1 100 ? -30.420 8.610 2.358 1.00 97.81 100 GLU A CA 1
ATOM 772 C C . GLU A 1 100 ? -29.364 7.558 2.747 1.00 97.81 100 GLU A C 1
ATOM 774 O O . GLU A 1 100 ? -28.168 7.847 2.676 1.00 97.81 100 GLU A O 1
ATOM 779 N N . GLY A 1 101 ? -29.781 6.340 3.110 1.00 98.19 101 GLY A N 1
ATOM 780 C CA . GLY A 1 101 ? -28.897 5.205 3.367 1.00 98.19 101 GLY A CA 1
ATOM 781 C C . GLY A 1 101 ? -28.158 4.762 2.106 1.00 98.19 101 GLY A C 1
ATOM 782 O O . GLY A 1 101 ? -26.940 4.599 2.145 1.00 98.19 101 GLY A O 1
ATOM 783 N N . GLU A 1 102 ? -28.841 4.677 0.959 1.00 98.50 102 GLU A N 1
ATOM 784 C CA . GLU A 1 102 ? -28.194 4.386 -0.334 1.00 98.50 102 GLU A CA 1
ATOM 785 C C . GLU A 1 102 ? -27.195 5.484 -0.739 1.00 98.50 102 GLU A C 1
ATOM 787 O O . GLU A 1 102 ? -26.096 5.193 -1.226 1.00 98.50 102 GLU A O 1
ATOM 792 N N . ARG A 1 103 ? -27.525 6.758 -0.488 1.00 98.31 103 ARG A N 1
ATOM 793 C CA . ARG A 1 103 ? -26.605 7.882 -0.750 1.00 98.31 103 ARG A CA 1
ATOM 794 C C . ARG A 1 103 ? -25.365 7.828 0.142 1.00 98.31 103 ARG A C 1
ATOM 796 O O . ARG A 1 103 ? -24.258 8.082 -0.336 1.00 98.31 103 ARG A O 1
ATOM 803 N N . LEU A 1 104 ? -25.532 7.512 1.427 1.00 98.69 104 LEU A N 1
ATOM 804 C CA . LEU A 1 104 ? -24.419 7.291 2.354 1.00 98.69 104 LEU A CA 1
ATOM 805 C C . LEU A 1 104 ? -23.554 6.108 1.895 1.00 98.69 104 LEU A C 1
ATOM 807 O O . LEU A 1 104 ? -22.334 6.249 1.813 1.00 98.69 104 LEU A O 1
ATOM 811 N N . ALA A 1 105 ? -24.182 4.987 1.530 1.00 98.69 105 ALA A N 1
ATOM 812 C CA . ALA A 1 105 ? -23.501 3.785 1.059 1.00 98.69 105 ALA A CA 1
ATOM 813 C C . ALA A 1 105 ? -22.645 4.062 -0.179 1.00 98.69 105 ALA A C 1
ATOM 815 O O . ALA A 1 105 ? -21.482 3.673 -0.220 1.00 98.69 105 ALA A O 1
ATOM 816 N N . THR A 1 106 ? -23.200 4.790 -1.151 1.00 97.75 106 THR A N 1
ATOM 817 C CA . THR A 1 106 ? -22.504 5.160 -2.391 1.00 97.75 106 THR A CA 1
ATOM 818 C C . THR A 1 106 ? -21.273 6.018 -2.098 1.00 97.75 106 THR A C 1
ATOM 820 O O . THR A 1 106 ? -20.176 5.694 -2.540 1.00 97.75 106 THR A O 1
ATOM 823 N N . ASN A 1 107 ? -21.418 7.066 -1.277 1.00 96.94 107 ASN A N 1
ATOM 824 C CA . ASN A 1 107 ? -20.296 7.942 -0.924 1.00 96.94 107 ASN A CA 1
ATOM 825 C C . ASN A 1 107 ? -19.168 7.199 -0.195 1.00 96.94 107 ASN A C 1
ATOM 827 O O . ASN A 1 107 ? -17.993 7.478 -0.436 1.00 96.94 107 ASN A O 1
ATOM 831 N N . VAL A 1 108 ? -19.517 6.281 0.711 1.00 98.25 108 VAL A N 1
ATOM 832 C CA . VAL A 1 108 ? -18.544 5.463 1.447 1.00 98.25 108 VAL A CA 1
ATOM 833 C C . VAL A 1 108 ? -17.859 4.461 0.524 1.00 98.25 108 VAL A C 1
ATOM 835 O O . VAL A 1 108 ? -16.631 4.386 0.525 1.00 98.25 108 VAL A O 1
ATOM 838 N N . LEU A 1 109 ? -18.617 3.751 -0.311 1.00 97.50 109 LEU A N 1
ATOM 839 C CA . LEU A 1 109 ? -18.074 2.787 -1.264 1.00 97.50 109 LEU A CA 1
ATOM 840 C C . LEU A 1 109 ? -17.112 3.447 -2.259 1.00 97.50 109 LEU A C 1
ATOM 842 O O . LEU A 1 109 ? -15.993 2.966 -2.427 1.00 97.50 109 LEU A O 1
ATOM 846 N N . ASP A 1 110 ? -17.501 4.576 -2.856 1.00 90.44 110 ASP A N 1
ATOM 847 C CA . ASP A 1 110 ? -16.660 5.326 -3.796 1.00 90.44 110 ASP A CA 1
ATOM 848 C C . ASP A 1 110 ? -15.328 5.735 -3.161 1.00 90.44 110 ASP A C 1
ATOM 850 O O . ASP A 1 110 ? -14.274 5.685 -3.803 1.00 90.44 110 ASP A O 1
ATOM 854 N N . LYS A 1 111 ? -15.354 6.125 -1.881 1.00 90.19 111 LYS A N 1
ATOM 855 C CA . LYS A 1 111 ? -14.146 6.494 -1.144 1.00 90.19 111 LYS A CA 1
ATOM 856 C C . LYS A 1 111 ? -13.249 5.313 -0.831 1.00 90.19 111 LYS A C 1
ATOM 858 O O . LYS A 1 111 ? -12.042 5.453 -0.982 1.00 90.19 111 LYS A O 1
ATOM 863 N N . ILE A 1 112 ? -13.803 4.170 -0.438 1.00 88.06 112 ILE A N 1
ATOM 864 C CA . ILE A 1 112 ? -12.994 2.968 -0.202 1.00 88.06 112 ILE A CA 1
ATOM 865 C C . ILE A 1 112 ? -12.346 2.519 -1.515 1.00 88.06 112 ILE A C 1
ATOM 867 O O . ILE A 1 112 ? -11.128 2.388 -1.583 1.00 88.06 112 ILE A O 1
ATOM 871 N N . VAL A 1 113 ? -13.133 2.373 -2.583 1.00 82.50 113 VAL A N 1
ATOM 872 C CA . VAL A 1 113 ? -12.642 1.899 -3.888 1.00 82.50 113 VAL A CA 1
ATOM 873 C C . VAL A 1 113 ? -11.527 2.798 -4.423 1.00 82.50 113 VAL A C 1
ATOM 875 O O . VAL A 1 113 ? -10.485 2.300 -4.843 1.00 82.50 113 VAL A O 1
ATOM 878 N N . SER A 1 114 ? -11.703 4.121 -4.359 1.00 74.25 114 SER A N 1
ATOM 879 C CA . SER A 1 114 ? -10.666 5.071 -4.787 1.00 74.25 114 SER A CA 1
ATOM 880 C C . SER A 1 114 ? -9.464 5.145 -3.837 1.00 74.25 114 SER A C 1
ATOM 882 O O . SER A 1 114 ? -8.352 5.405 -4.289 1.00 74.25 114 SER A O 1
ATOM 884 N N . GLY A 1 115 ? -9.661 4.915 -2.536 1.00 68.06 115 GLY A N 1
ATOM 885 C CA . GLY A 1 115 ? -8.617 5.029 -1.518 1.00 68.06 115 GLY A CA 1
ATOM 886 C C . GLY A 1 115 ? -7.693 3.816 -1.401 1.00 68.06 115 GLY A C 1
ATOM 887 O O . GLY A 1 115 ? -6.524 3.991 -1.054 1.00 68.06 115 GLY A O 1
ATOM 888 N N . VAL A 1 116 ? -8.192 2.605 -1.684 1.00 73.69 116 VAL A N 1
ATOM 889 C CA . VAL A 1 116 ? -7.432 1.345 -1.531 1.00 73.69 116 VAL A CA 1
ATOM 890 C C . VAL A 1 116 ? -7.385 0.466 -2.786 1.00 73.69 116 VAL A C 1
ATOM 892 O O . VAL A 1 116 ? -6.802 -0.610 -2.746 1.00 73.69 116 VAL A O 1
ATOM 895 N N . SER A 1 117 ? -7.934 0.923 -3.918 1.00 76.38 117 SER A N 1
ATOM 896 C CA . SER A 1 117 ? -7.873 0.224 -5.219 1.00 76.38 117 SER A CA 1
ATOM 897 C C . SER A 1 117 ? -8.440 -1.204 -5.214 1.00 76.38 117 SER A C 1
ATOM 899 O O . SER A 1 117 ? -7.972 -2.071 -5.950 1.00 76.38 117 SER A O 1
ATOM 901 N N . LEU A 1 118 ? -9.470 -1.456 -4.403 1.00 79.12 118 LEU A N 1
ATOM 902 C CA . LEU A 1 118 ? -10.179 -2.734 -4.394 1.00 79.12 118 LEU A CA 1
ATOM 903 C C . LEU A 1 118 ? -11.278 -2.798 -5.454 1.00 79.12 118 LEU A C 1
ATOM 905 O O . LEU A 1 118 ? -11.819 -1.784 -5.906 1.00 79.12 118 LEU A O 1
ATOM 909 N N . LYS A 1 119 ? -11.669 -4.025 -5.807 1.00 87.31 119 LYS A N 1
ATOM 910 C CA . LYS A 1 119 ? -12.799 -4.274 -6.701 1.00 87.31 119 LYS A CA 1
ATOM 911 C C . LYS A 1 119 ? -14.090 -3.702 -6.108 1.00 87.31 119 LYS A C 1
ATOM 913 O O . LYS A 1 119 ? -14.491 -4.050 -5.002 1.00 87.31 119 LYS A O 1
ATOM 918 N N . ASN A 1 120 ? -14.779 -2.864 -6.879 1.00 92.88 120 ASN A N 1
ATOM 919 C CA . ASN A 1 120 ? -16.090 -2.339 -6.510 1.00 92.88 120 ASN A CA 1
ATOM 920 C C . ASN A 1 120 ? -17.176 -3.400 -6.753 1.00 92.88 120 ASN A C 1
ATOM 922 O O . ASN A 1 120 ? -17.412 -3.795 -7.897 1.00 92.88 120 ASN A O 1
ATOM 926 N N . ARG A 1 121 ? -17.844 -3.859 -5.691 1.00 97.19 121 ARG A N 1
ATOM 927 C CA . ARG A 1 121 ? -18.934 -4.850 -5.764 1.00 97.19 121 ARG A CA 1
ATOM 928 C C . ARG A 1 121 ? -20.328 -4.232 -5.604 1.00 97.19 121 ARG A C 1
ATOM 930 O O . ARG A 1 121 ? -21.324 -4.957 -5.594 1.00 97.19 121 ARG A O 1
ATOM 937 N N . GLY A 1 122 ? -20.395 -2.905 -5.534 1.00 97.44 122 GLY A N 1
ATOM 938 C CA . GLY A 1 122 ? -21.624 -2.126 -5.534 1.00 97.44 122 GLY A CA 1
ATOM 939 C C . GLY A 1 122 ? -22.300 -1.985 -4.171 1.00 97.44 122 GLY A C 1
ATOM 940 O O . GLY A 1 122 ? -21.939 -2.622 -3.177 1.00 97.44 122 GLY A O 1
ATOM 941 N N . VAL A 1 123 ? -23.318 -1.124 -4.162 1.00 98.56 123 VAL A N 1
ATOM 942 C CA . VAL A 1 123 ? -24.276 -1.005 -3.062 1.00 98.56 123 VAL A CA 1
ATOM 943 C C . VAL A 1 123 ? -25.341 -2.093 -3.205 1.00 98.56 123 VAL A C 1
ATOM 945 O O . VAL A 1 123 ? -25.840 -2.350 -4.303 1.00 98.56 123 VAL A O 1
ATOM 948 N N . LYS A 1 124 ? -25.689 -2.742 -2.094 1.00 98.44 124 LYS A N 1
ATOM 949 C CA . LYS A 1 124 ? -26.645 -3.851 -2.020 1.00 98.44 124 LYS A CA 1
ATOM 950 C C . LYS A 1 124 ? -27.724 -3.593 -0.972 1.00 98.44 124 LYS A C 1
ATOM 952 O O . LYS A 1 124 ? -27.576 -2.734 -0.108 1.00 98.44 124 LYS A O 1
ATOM 957 N N . PHE A 1 125 ? -28.799 -4.378 -1.033 1.00 98.19 125 PHE A N 1
ATOM 958 C CA . PHE A 1 125 ? -29.947 -4.246 -0.136 1.00 98.19 125 PHE A CA 1
ATOM 959 C C . PHE A 1 125 ? -30.155 -5.523 0.672 1.00 98.19 125 PHE A C 1
ATOM 961 O O . PHE A 1 125 ? -30.245 -6.605 0.089 1.00 98.19 125 PHE A O 1
ATOM 968 N N . ALA A 1 126 ? -30.219 -5.408 1.999 1.00 96.06 126 ALA A N 1
ATOM 969 C CA . ALA A 1 126 ? -30.381 -6.554 2.889 1.00 96.06 126 ALA A CA 1
ATOM 970 C C . ALA A 1 126 ? -31.191 -6.219 4.148 1.00 96.06 126 ALA A C 1
ATOM 972 O O . ALA A 1 126 ? -31.132 -5.116 4.684 1.00 96.06 126 ALA A O 1
ATOM 973 N N . ASN A 1 127 ? -31.898 -7.227 4.665 1.00 97.00 127 ASN A N 1
ATOM 974 C CA . ASN A 1 127 ? -32.730 -7.134 5.869 1.00 97.00 127 ASN A CA 1
ATOM 975 C C . ASN A 1 127 ? -31.930 -7.411 7.156 1.00 97.00 127 ASN A C 1
ATOM 977 O O . ASN A 1 127 ? -32.409 -8.127 8.036 1.00 97.00 127 ASN A O 1
ATOM 981 N N . PHE A 1 128 ? -30.704 -6.896 7.264 1.00 97.81 128 PHE A N 1
ATOM 982 C CA . PHE A 1 128 ? -29.903 -7.061 8.477 1.00 97.81 128 PHE A CA 1
ATOM 983 C C . PHE A 1 128 ? -30.527 -6.280 9.637 1.00 97.81 128 PHE A C 1
ATOM 985 O O . PHE A 1 128 ? -30.912 -5.123 9.468 1.00 97.81 128 PHE A O 1
ATOM 992 N N . THR A 1 129 ? -30.615 -6.898 10.819 1.00 98.00 129 THR A N 1
ATOM 993 C CA . THR A 1 129 ? -31.271 -6.314 12.004 1.00 98.00 129 THR A CA 1
ATOM 994 C C . THR A 1 129 ? -30.747 -4.913 12.319 1.00 98.00 129 THR A C 1
ATOM 996 O O . THR A 1 129 ? -31.539 -3.995 12.503 1.00 98.00 129 THR A O 1
ATOM 999 N N . VAL A 1 130 ? -29.425 -4.717 12.271 1.00 97.12 130 VAL A N 1
ATOM 1000 C CA . VAL A 1 130 ? -28.782 -3.418 12.539 1.00 97.12 130 VAL A CA 1
ATOM 1001 C C . VAL A 1 130 ? -29.109 -2.328 11.516 1.00 97.12 130 VAL A C 1
ATOM 1003 O O . VAL A 1 130 ? -28.955 -1.161 11.837 1.00 97.12 130 VAL A O 1
ATOM 1006 N N . LEU A 1 131 ? -29.558 -2.682 10.306 1.00 98.25 131 LEU A N 1
ATOM 1007 C CA . LEU A 1 131 ? -29.997 -1.720 9.284 1.00 98.25 131 LEU A CA 1
ATOM 1008 C C . LEU A 1 131 ? -31.501 -1.456 9.369 1.00 98.25 131 LEU A C 1
ATOM 1010 O O . LEU A 1 131 ? -31.967 -0.353 9.105 1.00 98.25 131 LEU A O 1
ATOM 1014 N N . LYS A 1 132 ? -32.267 -2.494 9.714 1.00 97.75 132 LYS A N 1
ATOM 1015 C CA . LYS A 1 132 ? -33.729 -2.458 9.765 1.00 97.75 132 LYS A CA 1
ATOM 1016 C C . LYS A 1 132 ? -34.260 -1.773 11.026 1.00 97.75 132 LYS A C 1
ATOM 1018 O O . LYS A 1 132 ? -35.307 -1.137 10.971 1.00 97.75 132 LYS A O 1
ATOM 1023 N N . GLU A 1 133 ? -33.599 -1.964 12.166 1.00 97.94 133 GLU A N 1
ATOM 1024 C CA . GLU A 1 133 ? -34.079 -1.482 13.470 1.00 97.94 133 GLU A CA 1
ATOM 1025 C C . GLU A 1 133 ? -33.530 -0.103 13.857 1.00 97.94 133 GLU A C 1
ATOM 1027 O O . GLU A 1 133 ? -33.947 0.469 14.865 1.00 97.94 133 GLU A O 1
ATOM 1032 N N . THR A 1 134 ? -32.616 0.458 13.068 1.00 97.50 134 THR A N 1
ATOM 1033 C CA . THR A 1 134 ? -32.150 1.841 13.210 1.00 97.50 134 THR A CA 1
ATOM 1034 C C . THR A 1 134 ? -33.124 2.837 12.585 1.00 97.50 134 THR A C 1
ATOM 1036 O O . THR A 1 134 ? -33.670 2.599 11.512 1.00 97.50 134 THR A O 1
ATOM 1039 N N . GLU A 1 135 ? -33.313 3.987 13.232 1.00 97.31 135 GLU A N 1
ATOM 1040 C CA . GLU A 1 135 ? -34.249 5.039 12.793 1.00 97.31 135 GLU A CA 1
ATOM 1041 C C . GLU A 1 135 ? -33.622 6.077 11.839 1.00 97.31 135 GLU A C 1
ATOM 1043 O O . GLU A 1 135 ? -34.322 6.938 11.306 1.00 97.31 135 GLU A O 1
ATOM 1048 N N . MET A 1 136 ? -32.302 6.028 11.643 1.00 98.00 136 MET A N 1
ATOM 1049 C CA . MET A 1 136 ? -31.522 6.952 10.813 1.00 98.00 136 MET A CA 1
ATOM 1050 C C . MET A 1 136 ? -30.915 6.237 9.591 1.00 98.00 136 MET A C 1
ATOM 1052 O O . MET A 1 136 ? -30.894 5.006 9.570 1.00 98.00 136 MET A O 1
ATOM 1056 N N . PRO A 1 137 ? -30.378 6.964 8.588 1.00 98.50 137 PRO A N 1
ATOM 1057 C CA . PRO A 1 137 ? -29.635 6.359 7.483 1.00 98.50 137 PRO A CA 1
ATOM 1058 C C . PRO A 1 137 ? -28.532 5.426 7.989 1.00 98.50 137 PRO A C 1
ATOM 1060 O O . PRO A 1 137 ? -27.640 5.852 8.732 1.00 98.50 137 PRO A O 1
ATOM 1063 N N . ALA A 1 138 ? -28.613 4.159 7.584 1.00 98.69 138 ALA A N 1
ATOM 1064 C CA . ALA A 1 138 ? -27.779 3.081 8.092 1.00 98.69 138 ALA A CA 1
ATOM 1065 C C . ALA A 1 138 ? -27.151 2.277 6.952 1.00 98.69 138 ALA A C 1
ATOM 1067 O O . ALA A 1 138 ? -27.816 1.942 5.964 1.00 98.69 138 ALA A O 1
ATOM 1068 N N . ILE A 1 139 ? -25.868 1.954 7.110 1.00 98.94 139 ILE A N 1
ATOM 1069 C CA . ILE A 1 139 ? -25.126 1.099 6.181 1.00 98.94 139 ILE A CA 1
ATOM 1070 C C . ILE A 1 139 ? -24.303 0.047 6.927 1.00 98.94 139 ILE A C 1
ATOM 1072 O O . ILE A 1 139 ? -23.908 0.258 8.073 1.00 98.94 139 ILE A O 1
ATOM 1076 N N . LEU A 1 140 ? -24.025 -1.071 6.261 1.00 98.88 140 LEU A N 1
ATOM 1077 C CA . LEU A 1 140 ? -23.062 -2.083 6.689 1.00 98.88 140 LEU A CA 1
ATOM 1078 C C . LEU A 1 140 ? -21.993 -2.208 5.607 1.00 98.88 140 LEU A C 1
ATOM 1080 O O . LEU A 1 140 ? -22.309 -2.476 4.450 1.00 98.88 140 LEU A O 1
ATOM 1084 N N . VAL A 1 141 ? -20.742 -1.968 5.976 1.00 98.88 141 VAL A N 1
ATOM 1085 C CA . VAL A 1 141 ? -19.592 -1.984 5.074 1.00 98.88 141 VAL A CA 1
ATOM 1086 C C . VAL A 1 141 ? -18.875 -3.315 5.225 1.00 98.88 141 VAL A C 1
ATOM 1088 O O . VAL A 1 141 ? -18.311 -3.580 6.281 1.00 98.88 141 VAL A O 1
ATOM 1091 N N 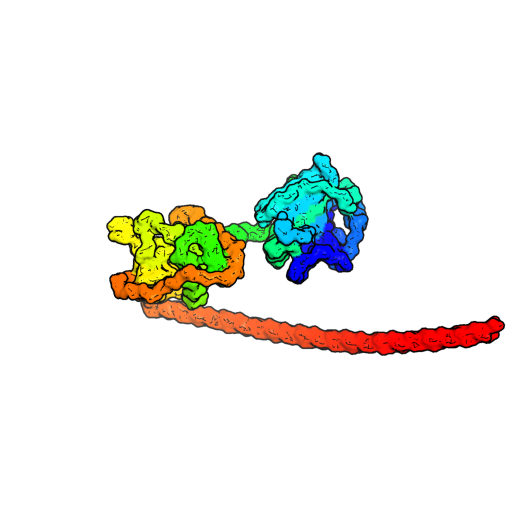. GLU A 1 142 ? -18.855 -4.101 4.155 1.00 98.62 142 GLU A N 1
ATOM 1092 C CA . GLU A 1 142 ? -17.960 -5.245 4.003 1.00 98.62 142 GLU A CA 1
ATOM 1093 C C . GLU A 1 142 ? -16.689 -4.750 3.314 1.00 98.62 142 GLU A C 1
ATOM 1095 O O . GLU A 1 142 ? -16.680 -4.508 2.101 1.00 98.62 142 GLU A O 1
ATOM 1100 N N . THR A 1 143 ? -15.628 -4.512 4.088 1.00 97.06 143 THR A N 1
ATOM 1101 C CA . THR A 1 143 ? -14.482 -3.740 3.581 1.00 97.06 143 THR A CA 1
ATOM 1102 C C . THR A 1 143 ? -13.701 -4.487 2.499 1.00 97.06 143 THR A C 1
ATOM 1104 O O . THR A 1 143 ? -13.297 -3.879 1.510 1.00 97.06 143 THR A O 1
ATOM 1107 N N . CYS A 1 144 ? -13.497 -5.788 2.695 1.00 96.44 144 CYS A N 1
ATOM 1108 C CA . CYS A 1 144 ? -12.816 -6.741 1.814 1.00 96.44 144 CYS A CA 1
ATOM 1109 C C . CYS A 1 144 ? -13.125 -8.173 2.295 1.00 96.44 144 CYS A C 1
ATOM 1111 O O . CYS A 1 144 ? -13.904 -8.335 3.233 1.00 96.44 144 CYS A O 1
ATOM 1113 N N . PHE A 1 145 ? -12.538 -9.200 1.680 1.00 97.19 145 PHE A N 1
ATOM 1114 C CA . PHE A 1 145 ? -12.732 -10.612 2.008 1.00 97.19 145 PHE A CA 1
ATOM 1115 C C . PHE A 1 145 ? -11.536 -11.178 2.780 1.00 97.19 145 PHE A C 1
ATOM 1117 O O . PHE A 1 145 ? -10.472 -11.395 2.209 1.00 97.19 145 PHE A O 1
ATOM 1124 N N . ILE A 1 146 ? -11.724 -11.520 4.059 1.00 95.25 146 ILE A N 1
ATOM 1125 C CA . ILE A 1 146 ? -10.677 -12.174 4.868 1.00 95.25 146 ILE A CA 1
ATOM 1126 C C . ILE A 1 146 ? -10.369 -13.597 4.386 1.00 95.25 146 ILE A C 1
ATOM 1128 O O . ILE A 1 146 ? -9.309 -14.130 4.674 1.00 95.25 146 ILE A O 1
ATOM 1132 N N . SER A 1 147 ? -11.296 -14.222 3.656 1.00 93.56 147 SER A N 1
ATOM 1133 C CA . SER A 1 147 ? -11.107 -15.545 3.049 1.00 93.56 147 SER A CA 1
ATOM 1134 C C . SER A 1 147 ? -10.321 -15.505 1.735 1.00 93.56 147 SER A C 1
ATOM 1136 O O . SER A 1 147 ? -10.057 -16.551 1.154 1.00 93.56 147 SER A O 1
ATOM 1138 N N . ASN A 1 148 ? -10.014 -14.318 1.205 1.00 91.69 148 ASN A N 1
ATOM 1139 C CA . ASN A 1 148 ? -9.188 -14.168 0.016 1.00 91.69 148 ASN A CA 1
ATOM 1140 C C . ASN A 1 148 ? -7.755 -13.878 0.448 1.00 91.69 148 ASN A C 1
ATOM 1142 O O . ASN A 1 148 ? -7.494 -12.826 1.019 1.00 91.69 148 ASN A O 1
ATOM 1146 N N . SER A 1 149 ? -6.814 -14.762 0.127 1.00 86.38 149 SER A N 1
ATOM 1147 C CA . SER A 1 149 ? -5.431 -14.657 0.613 1.00 86.38 149 SER A CA 1
ATOM 1148 C C . SER A 1 149 ? -4.715 -13.349 0.242 1.00 86.38 149 SER A C 1
ATOM 1150 O O . SER A 1 149 ? -3.855 -12.890 0.991 1.00 86.38 149 SER A O 1
ATOM 1152 N N . LYS A 1 150 ? -5.072 -12.699 -0.877 1.00 81.75 150 LYS A N 1
ATOM 1153 C CA . LYS A 1 150 ? -4.495 -11.395 -1.250 1.00 81.75 150 LYS A CA 1
ATOM 1154 C C . LYS A 1 150 ? -5.049 -10.269 -0.385 1.00 81.75 150 LYS A C 1
ATOM 1156 O O . LYS A 1 150 ? -4.291 -9.417 0.065 1.00 81.75 150 LYS A O 1
ATOM 1161 N N . GLU A 1 151 ? -6.359 -10.251 -0.165 1.00 87.62 151 GLU A N 1
ATOM 1162 C CA . GLU A 1 151 ? -6.996 -9.247 0.691 1.00 87.62 151 GLU A CA 1
ATOM 1163 C C . GLU A 1 151 ? -6.724 -9.504 2.179 1.00 87.62 151 GLU A C 1
ATOM 1165 O O . GLU A 1 151 ? -6.633 -8.545 2.941 1.00 87.62 151 GLU A O 1
ATOM 1170 N N . GLU A 1 152 ? -6.505 -10.758 2.587 1.00 87.81 152 GLU A N 1
ATOM 1171 C CA . GLU A 1 152 ? -6.003 -11.117 3.916 1.00 87.81 152 GLU A CA 1
ATOM 1172 C C . GLU A 1 152 ? -4.595 -10.554 4.144 1.00 87.81 152 GLU A C 1
ATOM 1174 O O . GLU A 1 152 ? -4.372 -9.890 5.152 1.00 87.81 152 GLU A O 1
ATOM 1179 N N . ALA A 1 153 ? -3.674 -10.720 3.187 1.00 79.94 153 ALA A N 1
ATOM 1180 C CA . ALA A 1 153 ? -2.339 -10.125 3.274 1.00 79.94 153 ALA A CA 1
ATOM 1181 C C . ALA A 1 153 ? -2.399 -8.590 3.374 1.00 79.94 153 ALA A C 1
ATOM 1183 O O . ALA A 1 153 ? -1.694 -7.989 4.178 1.00 79.94 153 ALA A O 1
ATOM 1184 N N . LEU A 1 154 ? -3.297 -7.938 2.624 1.00 78.19 154 LEU A N 1
ATOM 1185 C CA . LEU A 1 154 ? -3.542 -6.501 2.788 1.00 78.19 154 LEU A CA 1
ATOM 1186 C C . LEU A 1 154 ? -4.089 -6.175 4.184 1.00 78.19 154 LEU A C 1
ATOM 1188 O O . LEU A 1 154 ? -3.686 -5.184 4.786 1.00 78.19 154 LEU A O 1
ATOM 1192 N N . LEU A 1 155 ? -4.991 -7.000 4.719 1.00 84.75 155 LEU A N 1
ATOM 1193 C CA . LEU A 1 155 ? -5.540 -6.830 6.061 1.00 84.75 155 LEU A CA 1
ATOM 1194 C C . LEU A 1 155 ? -4.510 -7.006 7.169 1.00 84.75 155 LEU A C 1
ATOM 1196 O O . LEU A 1 155 ? -4.800 -6.519 8.258 1.00 84.75 155 LEU A O 1
ATOM 1200 N N . GLU A 1 156 ? -3.364 -7.659 6.945 1.00 78.00 156 GLU A N 1
ATOM 1201 C CA . GLU A 1 156 ? -2.255 -7.730 7.911 1.00 78.00 156 GLU A CA 1
ATOM 1202 C C . GLU A 1 156 ? -1.548 -6.375 8.071 1.00 78.00 156 GLU A C 1
ATOM 1204 O O . GLU A 1 156 ? -1.114 -6.034 9.179 1.00 78.00 156 GLU A O 1
ATOM 1209 N N . GLU A 1 157 ? -1.551 -5.551 7.022 1.00 73.88 157 GLU A N 1
ATOM 1210 C CA . GLU A 1 157 ? -0.888 -4.251 6.980 1.00 73.88 157 GLU A CA 1
ATOM 1211 C C . GLU A 1 157 ? -1.692 -3.153 7.698 1.00 73.88 157 GLU A C 1
ATOM 1213 O O . GLU A 1 157 ? -2.822 -2.815 7.328 1.00 73.88 157 GLU A O 1
ATOM 1218 N N . ASP A 1 158 ? -1.076 -2.505 8.696 1.00 75.38 158 ASP A N 1
ATOM 1219 C CA . ASP A 1 158 ? -1.666 -1.351 9.398 1.00 75.38 158 ASP A CA 1
ATOM 1220 C C . ASP A 1 158 ? -2.074 -0.236 8.429 1.00 75.38 158 ASP A C 1
ATOM 1222 O O . ASP A 1 158 ? -3.141 0.360 8.565 1.00 75.38 158 ASP A O 1
ATOM 1226 N N . TYR A 1 159 ? -1.245 0.008 7.413 1.00 71.62 159 TYR A N 1
ATOM 1227 C CA . TYR A 1 159 ? -1.479 1.045 6.414 1.00 71.62 159 TYR A CA 1
ATOM 1228 C C . TYR A 1 159 ? -2.798 0.849 5.660 1.00 71.62 159 TYR A C 1
ATOM 1230 O O . TYR A 1 159 ? -3.554 1.802 5.460 1.00 71.62 159 TYR A O 1
ATOM 1238 N N . PHE A 1 160 ? -3.097 -0.384 5.255 1.00 80.00 160 PHE A N 1
ATOM 1239 C CA . PHE A 1 160 ? -4.326 -0.693 4.536 1.00 80.00 160 PHE A CA 1
ATOM 1240 C C . PHE A 1 160 ? -5.554 -0.532 5.441 1.00 80.00 160 PHE A C 1
ATOM 1242 O O . PHE A 1 160 ? -6.534 0.102 5.038 1.00 80.00 160 PHE A O 1
ATOM 1249 N N . ARG A 1 161 ? -5.477 -1.008 6.694 1.00 90.12 161 ARG A N 1
ATOM 1250 C CA . ARG A 1 161 ? -6.539 -0.817 7.699 1.00 90.12 161 ARG A CA 1
ATOM 1251 C C . ARG A 1 161 ? -6.813 0.668 7.967 1.00 90.12 161 ARG A C 1
ATOM 1253 O O . ARG A 1 161 ? -7.973 1.087 7.977 1.00 90.12 161 ARG A O 1
ATOM 1260 N N . ASP A 1 162 ? -5.764 1.476 8.108 1.00 79.44 162 ASP A N 1
ATOM 1261 C CA . ASP A 1 162 ? -5.868 2.925 8.312 1.00 79.44 162 ASP A CA 1
ATOM 1262 C C . ASP A 1 162 ? -6.460 3.637 7.085 1.00 79.44 162 ASP A C 1
ATOM 1264 O O . ASP A 1 162 ? -7.323 4.509 7.228 1.00 79.44 162 ASP A O 1
ATOM 1268 N N . LYS A 1 163 ? -6.089 3.230 5.862 1.00 79.00 163 LYS A N 1
ATOM 1269 C CA . LYS A 1 163 ? -6.678 3.765 4.620 1.00 79.00 163 LYS A CA 1
ATOM 1270 C C . LYS A 1 163 ? -8.154 3.417 4.464 1.00 79.00 163 LYS A C 1
ATOM 1272 O O . LYS A 1 163 ? -8.917 4.282 4.029 1.00 79.00 163 LYS A O 1
ATOM 1277 N N . ILE A 1 164 ? -8.576 2.205 4.830 1.00 91.25 164 ILE A N 1
ATOM 1278 C CA . ILE A 1 164 ? -9.998 1.834 4.865 1.00 91.25 164 ILE A CA 1
ATOM 1279 C C . ILE A 1 164 ? -10.743 2.742 5.845 1.00 91.25 164 ILE A C 1
ATOM 1281 O O . ILE A 1 164 ? -11.732 3.373 5.465 1.00 91.25 164 ILE A O 1
ATOM 1285 N N . ALA A 1 165 ? -10.246 2.867 7.079 1.00 96.12 165 ALA A N 1
ATOM 1286 C CA . ALA A 1 165 ? -10.856 3.711 8.105 1.00 96.12 165 ALA A CA 1
ATOM 1287 C C . ALA A 1 165 ? -11.005 5.169 7.635 1.00 96.12 165 ALA A C 1
ATOM 1289 O O . ALA A 1 165 ? -12.072 5.775 7.736 1.00 96.12 165 ALA A O 1
ATOM 1290 N N . LEU A 1 166 ? -9.952 5.726 7.048 1.00 89.25 166 LEU A N 1
ATOM 1291 C CA . LEU A 1 166 ? -9.941 7.085 6.523 1.00 89.25 166 LEU A CA 1
ATOM 1292 C C . LEU A 1 166 ? -10.894 7.277 5.339 1.00 89.25 166 LEU A C 1
ATOM 1294 O O . LEU A 1 166 ? -11.580 8.295 5.245 1.00 89.25 166 LEU A O 1
ATOM 1298 N N . SER A 1 167 ? -10.981 6.285 4.456 1.00 92.81 167 SER A N 1
ATOM 1299 C CA . SER A 1 167 ? -11.910 6.295 3.327 1.00 92.81 167 SER A CA 1
ATOM 1300 C C . SER A 1 167 ? -13.364 6.286 3.799 1.00 92.81 167 SER A C 1
ATOM 1302 O O . SER A 1 167 ? -14.178 7.060 3.295 1.00 92.81 167 SER A O 1
ATOM 1304 N N . ILE A 1 168 ? -13.681 5.494 4.826 1.00 98.31 168 ILE A N 1
ATOM 1305 C CA . ILE A 1 168 ? -15.012 5.467 5.449 1.00 98.31 168 ILE A CA 1
ATOM 1306 C C . ILE A 1 168 ? -15.329 6.812 6.111 1.00 98.31 168 ILE A C 1
ATOM 1308 O O . ILE A 1 168 ? -16.403 7.371 5.876 1.00 98.31 168 ILE A O 1
ATOM 1312 N N . ALA A 1 169 ? -14.383 7.380 6.868 1.00 97.50 169 ALA A N 1
ATOM 1313 C CA . ALA A 1 169 ? -14.528 8.707 7.468 1.00 97.50 169 ALA A CA 1
ATOM 1314 C C . ALA A 1 169 ? -14.809 9.782 6.402 1.00 97.50 169 ALA A C 1
ATOM 1316 O O . ALA A 1 169 ? -15.730 10.584 6.554 1.00 97.50 169 ALA A O 1
ATOM 1317 N N . ASN A 1 170 ? -14.070 9.765 5.291 1.00 94.25 170 ASN A N 1
ATOM 1318 C CA . ASN A 1 170 ? -14.244 10.710 4.188 1.00 94.25 170 ASN A CA 1
ATOM 1319 C C . ASN A 1 170 ? -15.547 10.509 3.418 1.00 94.25 170 ASN A C 1
ATOM 1321 O O . ASN A 1 170 ? -16.168 11.490 3.014 1.00 94.25 170 ASN A O 1
ATOM 1325 N N . GLY A 1 171 ? -15.996 9.266 3.245 1.00 96.56 171 GLY A N 1
ATOM 1326 C CA . GLY A 1 171 ? -17.299 8.972 2.655 1.00 96.56 171 GLY A CA 1
ATOM 1327 C C . GLY A 1 171 ? -18.440 9.533 3.500 1.00 96.56 171 GLY A C 1
ATOM 1328 O O . GLY A 1 171 ? -19.360 10.161 2.972 1.00 96.56 171 GLY A O 1
ATOM 1329 N N . PHE A 1 172 ? -18.334 9.396 4.824 1.00 98.50 172 PHE A N 1
ATOM 1330 C CA . PHE A 1 172 ? -19.264 10.015 5.760 1.00 98.50 172 PHE A CA 1
ATOM 1331 C C . PHE A 1 172 ? -19.201 11.551 5.710 1.00 98.50 172 PHE A C 1
ATOM 1333 O O . PHE A 1 172 ? -20.240 12.188 5.553 1.00 98.50 172 PHE A O 1
ATOM 1340 N N . LEU A 1 173 ? -18.008 12.159 5.774 1.00 97.31 173 LEU A N 1
ATOM 1341 C CA . LEU A 1 173 ? -17.829 13.620 5.695 1.00 97.31 173 LEU A CA 1
ATOM 1342 C C . LEU A 1 173 ? -18.426 14.199 4.410 1.00 97.31 173 LEU A C 1
ATOM 1344 O O . LEU A 1 173 ? -19.192 15.163 4.472 1.00 97.31 173 LEU A O 1
ATOM 1348 N N . ARG A 1 174 ? -18.165 13.549 3.270 1.00 95.44 174 ARG A N 1
ATOM 1349 C CA . ARG A 1 174 ? -18.781 13.871 1.980 1.00 95.44 174 ARG A CA 1
ATOM 1350 C C . ARG A 1 174 ? -20.302 13.806 2.054 1.00 95.44 174 ARG A C 1
ATOM 1352 O O . ARG A 1 174 ? -20.968 14.748 1.633 1.00 95.44 174 ARG A O 1
ATOM 1359 N N . HIS A 1 175 ? -20.853 12.724 2.604 1.00 97.50 175 HIS A N 1
ATOM 1360 C CA . HIS A 1 175 ? -22.299 12.563 2.753 1.00 97.50 175 HIS A CA 1
ATOM 1361 C C . HIS A 1 175 ? -22.917 13.695 3.581 1.00 97.50 175 HIS A C 1
ATOM 1363 O O . HIS A 1 175 ? -23.982 14.206 3.237 1.00 97.50 175 HIS A O 1
ATOM 1369 N N . ILE A 1 176 ? -22.229 14.135 4.636 1.00 96.19 176 ILE A N 1
ATOM 1370 C CA . ILE A 1 176 ? -22.730 15.198 5.504 1.00 96.19 176 ILE A CA 1
ATOM 1371 C C . ILE A 1 176 ? -22.398 16.622 5.041 1.00 96.19 176 ILE A C 1
ATOM 1373 O O . ILE A 1 176 ? -22.780 17.569 5.733 1.00 96.19 176 ILE A O 1
ATOM 1377 N N . GLY A 1 177 ? -21.727 16.779 3.895 1.00 94.25 177 GLY A N 1
ATOM 1378 C CA . GLY A 1 177 ? -21.336 18.074 3.333 1.00 94.25 177 GLY A CA 1
ATOM 1379 C C . GLY A 1 177 ? -20.221 18.774 4.113 1.00 94.25 177 GLY A C 1
ATOM 1380 O O . GLY A 1 177 ? -20.166 20.002 4.140 1.00 94.25 177 GLY A O 1
ATOM 1381 N N . ARG A 1 178 ? -19.362 18.013 4.798 1.00 93.06 178 ARG A N 1
ATOM 1382 C CA . ARG A 1 178 ? -18.188 18.527 5.511 1.00 93.06 178 ARG A CA 1
ATOM 1383 C C . ARG A 1 178 ? -16.936 18.309 4.674 1.00 93.06 178 ARG A C 1
ATOM 1385 O O . ARG A 1 178 ? -16.863 17.378 3.879 1.00 93.06 178 ARG A O 1
ATOM 1392 N N . GLU A 1 179 ? -15.957 19.182 4.883 1.00 87.56 179 GLU A N 1
ATOM 1393 C CA . GLU A 1 179 ? -14.635 19.033 4.288 1.00 87.56 179 GLU A CA 1
ATOM 1394 C C . GLU A 1 179 ? -14.061 17.661 4.660 1.00 87.56 179 GLU A C 1
ATOM 1396 O O . GLU A 1 179 ? -13.989 17.299 5.840 1.00 87.56 179 GLU A O 1
ATOM 1401 N N . GLU A 1 180 ? -13.694 16.900 3.634 1.00 88.06 180 GLU A N 1
ATOM 1402 C CA . GLU A 1 180 ? -13.039 15.613 3.794 1.00 88.06 180 GLU A CA 1
ATOM 1403 C C . GLU A 1 180 ? -11.711 15.803 4.549 1.00 88.06 180 GLU A C 1
ATOM 1405 O O . GLU A 1 180 ? -11.064 16.851 4.508 1.00 88.06 180 GLU A O 1
ATOM 1410 N N . ILE A 1 181 ? -11.303 14.786 5.295 1.00 78.31 181 ILE A N 1
ATOM 1411 C CA . ILE A 1 181 ? -9.970 14.722 5.872 1.00 78.31 181 ILE A CA 1
ATOM 1412 C C . ILE A 1 181 ? -9.032 14.458 4.698 1.00 78.31 181 ILE A C 1
ATOM 1414 O O . ILE A 1 181 ? -8.986 13.341 4.171 1.00 78.31 181 ILE A O 1
ATOM 1418 N N . SER A 1 182 ? -8.290 15.493 4.287 1.00 59.12 182 SER A N 1
ATOM 1419 C CA . SER A 1 182 ? -7.024 15.273 3.590 1.00 59.12 182 SER A CA 1
ATOM 1420 C C . SER A 1 182 ? -6.274 14.256 4.420 1.00 59.12 182 SER A C 1
ATOM 1422 O O . SER A 1 182 ? -6.276 14.353 5.650 1.00 59.12 182 SER A O 1
ATOM 1424 N N . MET A 1 183 ? -5.788 13.195 3.785 1.00 46.09 183 MET A N 1
ATOM 1425 C CA . MET A 1 183 ? -5.254 12.085 4.545 1.00 46.09 183 MET A CA 1
ATOM 1426 C C . MET A 1 183 ? -4.148 12.623 5.442 1.00 46.09 183 MET A C 1
ATOM 1428 O O . MET A 1 183 ? -3.099 12.988 4.946 1.00 46.09 183 MET A O 1
ATOM 1432 N N . GLY A 1 184 ? -4.406 12.728 6.747 1.00 38.41 184 GLY A N 1
ATOM 1433 C CA . GLY A 1 184 ? -3.472 13.259 7.737 1.00 38.41 184 GLY A CA 1
ATOM 1434 C C . GLY A 1 184 ? -2.377 12.251 8.060 1.00 38.41 184 GLY A C 1
ATOM 1435 O O . GLY A 1 184 ? -2.072 12.015 9.224 1.00 38.41 184 GLY A O 1
ATOM 1436 N N . VAL A 1 185 ? -1.854 11.607 7.027 1.00 36.22 185 VAL A N 1
ATOM 1437 C CA . VAL A 1 185 ? -0.471 11.179 6.949 1.00 36.22 185 VAL A CA 1
ATOM 1438 C C . VAL A 1 185 ? 0.159 12.365 6.247 1.00 36.22 185 VAL A C 1
ATOM 1440 O O . VAL A 1 185 ? -0.266 12.617 5.126 1.00 36.22 185 VAL A O 1
ATOM 1443 N N . ASP A 1 186 ? 1.011 13.133 6.933 1.00 33.44 186 ASP A N 1
ATOM 1444 C CA . ASP A 1 186 ? 1.706 14.321 6.409 1.00 33.44 186 ASP A CA 1
ATOM 1445 C C . ASP A 1 186 ? 1.676 14.336 4.872 1.00 33.44 186 ASP A C 1
ATOM 1447 O O . ASP A 1 186 ? 2.217 13.428 4.231 1.00 33.44 186 ASP A O 1
ATOM 1451 N N . GLU A 1 187 ? 0.994 15.299 4.250 1.00 32.97 187 GLU A N 1
ATOM 1452 C CA . GLU A 1 187 ? 1.089 15.432 2.791 1.00 32.97 187 GLU A CA 1
ATOM 1453 C C . GLU A 1 187 ? 2.566 15.657 2.406 1.00 32.97 187 GLU A C 1
ATOM 1455 O O . GLU A 1 187 ? 2.996 15.187 1.362 1.00 32.97 187 GLU A O 1
ATOM 1460 N N . ASP A 1 188 ? 3.395 16.137 3.341 1.00 32.59 188 ASP A N 1
ATOM 1461 C CA . ASP A 1 188 ? 4.858 16.147 3.278 1.00 32.59 188 ASP A CA 1
ATOM 1462 C C . ASP A 1 188 ? 5.570 14.807 3.607 1.00 32.59 188 ASP A C 1
ATOM 1464 O O . ASP A 1 188 ? 6.797 14.790 3.638 1.00 32.59 188 ASP A O 1
ATOM 1468 N N . LEU A 1 189 ? 4.868 13.684 3.819 1.00 35.69 189 LEU A N 1
ATOM 1469 C CA . LEU A 1 189 ? 5.384 12.311 4.036 1.00 35.69 189 LEU A CA 1
ATOM 1470 C C . LEU A 1 189 ? 4.680 11.233 3.201 1.00 35.69 189 LEU A C 1
ATOM 1472 O O . LEU A 1 189 ? 5.230 10.148 3.103 1.00 35.69 189 LEU A O 1
ATOM 1476 N N . VAL A 1 190 ? 3.527 11.474 2.568 1.00 37.44 190 VAL A N 1
ATOM 1477 C CA . VAL A 1 190 ? 2.948 10.524 1.583 1.00 37.44 190 VAL A CA 1
ATOM 1478 C C . VAL A 1 190 ? 2.936 11.087 0.163 1.00 37.44 190 VAL A C 1
ATOM 1480 O O . VAL A 1 190 ? 2.951 10.308 -0.785 1.00 37.44 190 VAL A O 1
ATOM 1483 N N . ILE A 1 191 ? 3.081 12.407 -0.018 1.00 37.81 191 ILE A N 1
ATOM 1484 C CA . ILE A 1 191 ? 3.648 12.950 -1.268 1.00 37.81 191 ILE A CA 1
ATOM 1485 C C . ILE A 1 191 ? 5.195 12.907 -1.212 1.00 37.81 191 ILE A C 1
ATOM 1487 O O . ILE A 1 191 ? 5.848 13.006 -2.247 1.00 37.81 191 ILE A O 1
ATOM 1491 N N . ASN A 1 192 ? 5.796 12.635 -0.038 1.00 38.28 192 ASN A N 1
ATOM 1492 C CA . ASN A 1 192 ? 7.252 12.462 0.113 1.00 38.28 192 ASN A CA 1
ATOM 1493 C C . ASN A 1 192 ? 7.744 11.145 0.740 1.00 38.28 192 ASN A C 1
ATOM 1495 O O . ASN A 1 192 ? 8.948 11.041 0.981 1.00 38.28 192 ASN A O 1
ATOM 1499 N N . SER A 1 193 ? 6.940 10.090 0.914 1.00 49.41 193 SER A N 1
ATOM 1500 C CA . SER A 1 193 ? 7.539 8.744 0.961 1.00 49.41 193 SER A CA 1
ATOM 1501 C C . SER A 1 193 ? 7.748 8.305 -0.476 1.00 49.41 193 SER A C 1
ATOM 1503 O O . SER A 1 193 ? 7.182 7.322 -0.953 1.00 49.41 193 SER A O 1
ATOM 1505 N N . LYS A 1 194 ? 8.532 9.111 -1.188 1.00 73.06 194 LYS A N 1
ATOM 1506 C CA . LYS A 1 194 ? 9.094 8.700 -2.449 1.00 73.06 194 LYS A CA 1
ATOM 1507 C C . LYS A 1 194 ? 9.752 7.335 -2.205 1.00 73.06 194 LYS A C 1
ATOM 1509 O O . LYS A 1 194 ? 10.347 7.094 -1.149 1.00 73.06 194 LYS A O 1
ATOM 1514 N N . THR A 1 195 ? 9.554 6.410 -3.123 1.00 85.25 195 THR A N 1
ATOM 1515 C CA . THR A 1 195 ? 9.941 5.013 -2.978 1.00 85.25 195 THR A CA 1
ATOM 1516 C C . THR A 1 195 ? 11.469 4.922 -2.978 1.00 85.25 195 THR A C 1
ATOM 1518 O O . THR A 1 195 ? 12.088 5.302 -3.968 1.00 85.25 195 THR A O 1
ATOM 1521 N N . PRO A 1 196 ? 12.135 4.476 -1.898 1.00 91.31 196 PRO A N 1
ATOM 1522 C CA . PRO A 1 196 ? 13.595 4.484 -1.846 1.00 91.31 196 PRO A CA 1
ATOM 1523 C C . PRO A 1 196 ? 14.213 3.554 -2.889 1.00 91.31 196 PRO A C 1
ATOM 1525 O O . PRO A 1 196 ? 13.915 2.359 -2.916 1.00 91.31 196 PRO A O 1
ATOM 1528 N N . ILE A 1 197 ? 15.143 4.085 -3.690 1.00 94.88 197 ILE A N 1
ATOM 1529 C CA . ILE A 1 197 ? 15.964 3.262 -4.595 1.00 94.88 197 ILE A CA 1
ATOM 1530 C C . ILE A 1 197 ? 16.833 2.295 -3.778 1.00 94.88 197 ILE A C 1
ATOM 1532 O O . ILE A 1 197 ? 17.049 1.159 -4.189 1.00 94.88 197 ILE A O 1
ATOM 1536 N N . ILE A 1 198 ? 17.287 2.717 -2.594 1.00 90.31 198 ILE A N 1
ATOM 1537 C CA . ILE A 1 198 ? 18.004 1.872 -1.632 1.00 90.31 198 ILE A CA 1
ATOM 1538 C C . ILE A 1 198 ? 17.014 1.323 -0.610 1.00 90.31 198 ILE A C 1
ATOM 1540 O O . ILE A 1 198 ? 16.514 2.049 0.250 1.00 90.31 198 ILE A O 1
ATOM 1544 N N . SER A 1 199 ? 16.734 0.029 -0.716 1.00 86.56 199 SER A N 1
ATOM 1545 C CA . SER A 1 199 ? 15.900 -0.739 0.208 1.00 86.56 199 SER A CA 1
ATOM 1546 C C . SER A 1 199 ? 16.169 -2.240 0.019 1.00 86.56 199 SER A C 1
ATOM 1548 O O . SER A 1 199 ? 16.721 -2.638 -1.012 1.00 86.56 199 SER A O 1
ATOM 1550 N N . PRO A 1 200 ? 15.815 -3.100 0.995 1.00 85.19 200 PRO A N 1
ATOM 1551 C CA . PRO A 1 200 ? 15.811 -4.543 0.775 1.00 85.19 200 PRO A CA 1
ATOM 1552 C C . PRO A 1 200 ? 14.945 -4.921 -0.440 1.00 85.19 200 PRO A C 1
ATOM 1554 O O . PRO A 1 200 ? 14.011 -4.185 -0.761 1.00 85.19 200 PRO A O 1
ATOM 1557 N N . PRO A 1 201 ? 15.200 -6.069 -1.095 1.00 85.75 201 PRO A N 1
ATOM 1558 C CA . PRO A 1 201 ? 14.354 -6.536 -2.187 1.00 85.75 201 PRO A CA 1
ATOM 1559 C C . PRO A 1 201 ? 12.888 -6.628 -1.760 1.00 85.75 201 PRO A C 1
ATOM 1561 O O . PRO A 1 201 ? 12.561 -7.344 -0.814 1.00 85.75 201 PRO A O 1
ATOM 1564 N N . THR A 1 202 ? 12.012 -5.922 -2.473 1.00 90.81 202 THR A N 1
ATOM 1565 C CA . THR A 1 202 ? 10.561 -5.919 -2.211 1.00 90.81 202 THR A CA 1
ATOM 1566 C C . THR A 1 202 ? 9.825 -7.060 -2.913 1.00 90.81 202 THR A C 1
ATOM 1568 O O . THR A 1 202 ? 8.680 -7.361 -2.595 1.00 90.81 202 THR A O 1
ATOM 1571 N N . ALA A 1 203 ? 10.509 -7.750 -3.823 1.00 88.50 203 ALA A N 1
ATOM 1572 C CA . ALA A 1 203 ? 10.046 -8.955 -4.486 1.00 88.50 203 ALA A CA 1
ATOM 1573 C C . ALA A 1 203 ? 11.199 -9.957 -4.628 1.00 88.50 203 ALA A C 1
ATOM 1575 O O . ALA A 1 203 ? 12.384 -9.637 -4.480 1.00 88.50 203 ALA A O 1
ATOM 1576 N N . THR A 1 204 ? 10.855 -11.201 -4.933 1.00 88.50 204 THR A N 1
ATOM 1577 C CA . THR A 1 204 ? 11.822 -12.265 -5.225 1.00 88.50 204 THR A CA 1
ATOM 1578 C C . THR A 1 204 ? 12.227 -12.259 -6.702 1.00 88.50 204 THR A C 1
ATOM 1580 O O . THR A 1 204 ? 11.437 -11.884 -7.568 1.00 88.50 204 THR A O 1
ATOM 1583 N N . LYS A 1 205 ? 13.420 -12.786 -7.025 1.00 88.62 205 LYS A N 1
ATOM 1584 C CA . LYS A 1 205 ? 13.835 -12.994 -8.429 1.00 88.62 205 LYS A CA 1
ATOM 1585 C C . LYS A 1 205 ? 12.854 -13.863 -9.222 1.00 88.62 205 LYS A C 1
ATOM 1587 O O . LYS A 1 205 ? 12.716 -13.706 -10.427 1.00 88.62 205 LYS A O 1
ATOM 1592 N N . TYR A 1 206 ? 12.134 -14.751 -8.538 1.00 86.25 206 TYR A N 1
ATOM 1593 C CA . TYR A 1 206 ? 11.113 -15.597 -9.147 1.00 86.25 206 TYR A CA 1
ATOM 1594 C C . TYR A 1 206 ? 9.874 -14.811 -9.576 1.00 86.25 206 TYR A C 1
ATOM 1596 O O . TYR A 1 206 ? 9.359 -15.039 -10.667 1.00 86.25 206 TYR A O 1
ATOM 1604 N N . GLN A 1 207 ? 9.438 -13.843 -8.766 1.00 90.19 207 GLN A N 1
ATOM 1605 C CA . GLN A 1 207 ? 8.362 -12.930 -9.153 1.00 90.19 207 GLN A CA 1
ATOM 1606 C C . GLN A 1 207 ? 8.766 -12.092 -10.366 1.00 90.19 207 GLN A C 1
ATOM 1608 O O . GLN A 1 207 ? 7.978 -11.949 -11.297 1.00 90.19 207 GLN A O 1
ATOM 1613 N N . ALA A 1 208 ? 10.017 -11.623 -10.406 1.00 92.94 208 ALA A N 1
ATOM 1614 C CA . ALA A 1 208 ? 1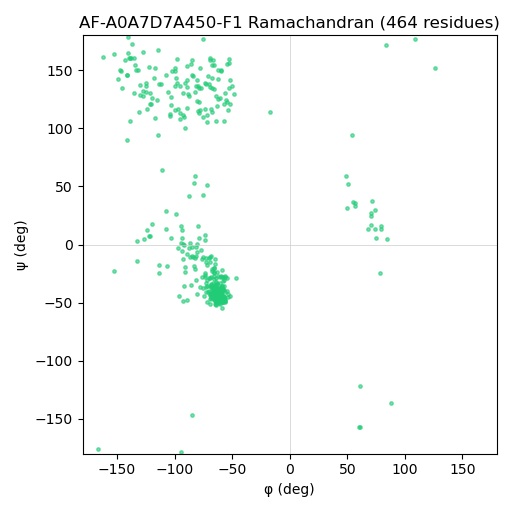0.572 -10.923 -11.560 1.00 92.94 208 ALA A CA 1
ATOM 1615 C C . ALA A 1 208 ? 10.601 -11.800 -12.827 1.00 92.94 208 ALA A C 1
ATOM 1617 O O . ALA A 1 208 ? 10.163 -11.344 -13.883 1.00 92.94 208 ALA A O 1
ATOM 1618 N N . PHE A 1 209 ? 11.017 -13.072 -12.724 1.00 87.94 209 PHE A N 1
ATOM 1619 C CA . PHE A 1 209 ? 10.964 -14.018 -13.848 1.00 87.94 209 PHE A CA 1
ATOM 1620 C C . PHE A 1 209 ? 9.546 -14.192 -14.392 1.00 87.94 209 PHE A C 1
ATOM 1622 O O . PHE A 1 209 ? 9.331 -14.105 -15.601 1.00 87.94 209 PHE A O 1
ATOM 1629 N N . GLN A 1 210 ? 8.580 -14.437 -13.506 1.00 88.62 210 GLN A N 1
ATOM 1630 C CA . GLN A 1 210 ? 7.187 -14.670 -13.884 1.00 88.62 210 GLN A CA 1
ATOM 1631 C C . GLN A 1 210 ? 6.559 -13.436 -14.520 1.00 88.62 210 GLN A C 1
ATOM 1633 O O . GLN A 1 210 ? 5.903 -13.523 -15.561 1.00 88.62 210 GLN A O 1
ATOM 1638 N N . TRP A 1 211 ? 6.801 -12.275 -13.918 1.00 95.50 211 TRP A N 1
ATOM 1639 C CA . TRP A 1 211 ? 6.364 -11.000 -14.455 1.00 95.50 211 TRP A CA 1
ATOM 1640 C C . TRP A 1 211 ? 6.919 -10.770 -15.869 1.00 95.50 211 TRP A C 1
ATOM 1642 O O . TRP A 1 211 ? 6.149 -10.501 -16.793 1.00 95.50 211 TRP A O 1
ATOM 1652 N N . ALA A 1 212 ? 8.227 -10.960 -16.066 1.00 95.81 212 ALA A N 1
ATOM 1653 C CA . ALA A 1 212 ? 8.882 -10.751 -17.354 1.00 95.81 212 ALA A CA 1
ATOM 1654 C C . ALA A 1 212 ? 8.388 -11.739 -18.428 1.00 95.81 212 ALA A C 1
ATOM 1656 O O . ALA A 1 212 ? 8.080 -11.324 -19.547 1.00 95.81 212 ALA A O 1
ATOM 1657 N N . GLN A 1 213 ? 8.216 -13.022 -18.083 1.00 92.12 213 GLN A N 1
ATOM 1658 C CA . GLN A 1 213 ? 7.619 -14.022 -18.980 1.00 92.12 213 GLN A CA 1
ATOM 1659 C C . GLN A 1 213 ? 6.204 -13.624 -19.407 1.00 92.12 213 GLN A C 1
ATOM 1661 O O . GLN A 1 213 ? 5.882 -13.635 -20.594 1.00 92.12 213 GLN A O 1
ATOM 1666 N N . LYS A 1 214 ? 5.363 -13.209 -18.453 1.00 93.31 214 LYS A N 1
ATOM 1667 C CA . LYS A 1 214 ? 3.986 -12.777 -18.726 1.00 93.31 214 LYS A CA 1
ATOM 1668 C C . LYS A 1 214 ? 3.928 -11.531 -19.612 1.00 93.31 214 LYS A C 1
ATOM 1670 O O . LYS A 1 214 ? 2.997 -11.389 -20.403 1.00 93.31 214 LYS A O 1
ATOM 1675 N N . LYS A 1 215 ? 4.908 -10.634 -19.489 1.00 94.56 215 LYS A N 1
ATOM 1676 C CA . LYS A 1 215 ? 5.049 -9.439 -20.332 1.00 94.56 215 LYS A CA 1
ATOM 1677 C C . LYS A 1 215 ? 5.622 -9.738 -21.723 1.00 94.56 215 LYS A C 1
ATOM 1679 O O . LYS A 1 215 ? 5.665 -8.830 -22.547 1.00 94.56 215 LYS A O 1
ATOM 1684 N N . GLY A 1 216 ? 6.015 -10.983 -22.003 1.00 94.94 216 GLY A N 1
ATOM 1685 C CA . GLY A 1 216 ? 6.593 -11.379 -23.287 1.00 94.94 216 GLY A CA 1
ATOM 1686 C C . GLY A 1 216 ? 8.031 -10.895 -23.476 1.00 94.94 216 GLY A C 1
ATOM 1687 O O . GLY A 1 216 ? 8.430 -10.610 -24.603 1.00 94.94 216 GLY A O 1
ATOM 1688 N N . ALA A 1 217 ? 8.788 -10.760 -22.385 1.00 95.94 217 ALA A N 1
ATOM 1689 C CA . ALA A 1 217 ? 10.192 -10.377 -22.442 1.00 95.94 217 ALA A CA 1
ATOM 1690 C C . ALA A 1 217 ? 11.070 -11.455 -23.096 1.00 95.94 217 ALA A C 1
ATOM 1692 O O . ALA A 1 217 ? 10.714 -12.635 -23.127 1.00 95.94 217 ALA A O 1
ATOM 1693 N N . THR A 1 218 ? 12.244 -11.053 -23.587 1.00 95.25 218 THR A N 1
ATOM 1694 C CA . THR A 1 218 ? 13.225 -11.999 -24.135 1.00 95.25 218 THR A CA 1
ATOM 1695 C C . THR A 1 218 ? 13.806 -12.903 -23.047 1.00 95.25 218 THR A C 1
ATOM 1697 O O . THR A 1 218 ? 13.859 -12.533 -21.871 1.00 95.25 218 THR A O 1
ATOM 1700 N N . GLU A 1 219 ? 14.271 -14.094 -23.431 1.00 93.19 219 GLU A N 1
ATOM 1701 C CA . GLU A 1 219 ? 14.888 -15.042 -22.493 1.00 93.19 219 GLU A CA 1
ATOM 1702 C C . GLU A 1 219 ? 16.104 -14.435 -21.785 1.00 93.19 219 GLU A C 1
ATOM 1704 O O . GLU A 1 219 ? 16.267 -14.626 -20.579 1.00 93.19 219 GLU A O 1
ATOM 1709 N N . GLU A 1 220 ? 16.913 -13.640 -22.495 1.00 92.81 220 GLU A N 1
ATOM 1710 C CA . GLU A 1 220 ? 18.024 -12.913 -21.884 1.00 92.81 220 GLU A CA 1
ATOM 1711 C C . GLU A 1 220 ? 17.551 -11.914 -20.828 1.00 92.81 220 GLU A C 1
ATOM 1713 O O . GLU A 1 220 ? 18.111 -11.879 -19.735 1.00 92.81 220 GLU A O 1
ATOM 1718 N N . PHE A 1 221 ? 16.509 -11.127 -21.115 1.00 96.19 221 PHE A N 1
ATOM 1719 C CA . PHE A 1 221 ? 15.982 -10.167 -20.145 1.00 96.19 221 PHE A CA 1
ATOM 1720 C C . PHE A 1 221 ? 15.406 -10.857 -18.910 1.00 96.19 221 PHE A C 1
ATOM 1722 O O . PHE A 1 221 ? 15.616 -10.406 -17.783 1.00 96.19 221 PHE A O 1
ATOM 1729 N N . ILE A 1 222 ? 14.702 -11.973 -19.098 1.00 95.56 222 ILE A N 1
ATOM 1730 C CA . ILE A 1 222 ? 14.219 -12.786 -17.981 1.00 95.56 222 ILE A CA 1
ATOM 1731 C C . ILE A 1 222 ? 15.417 -13.230 -17.131 1.00 95.56 222 ILE A C 1
ATOM 1733 O O . ILE A 1 222 ? 15.404 -13.038 -15.918 1.00 95.56 222 ILE A O 1
ATOM 1737 N N . ALA A 1 223 ? 16.484 -13.742 -17.750 1.00 93.56 223 ALA A N 1
ATOM 1738 C CA . ALA A 1 223 ? 17.670 -14.213 -17.038 1.00 93.56 223 ALA A CA 1
ATOM 1739 C C . ALA A 1 223 ? 18.422 -13.110 -16.256 1.00 93.56 223 ALA A C 1
ATOM 1741 O O . ALA A 1 223 ? 19.056 -13.418 -15.244 1.00 93.56 223 ALA A O 1
ATOM 1742 N N . LEU A 1 224 ? 18.294 -11.828 -16.629 1.00 95.31 224 LEU A N 1
ATOM 1743 C CA . LEU A 1 224 ? 18.905 -10.714 -15.884 1.00 95.31 224 LEU A CA 1
ATOM 1744 C C . LEU A 1 224 ? 18.445 -10.622 -14.424 1.00 95.31 224 LEU A C 1
ATOM 1746 O O . LEU A 1 224 ? 19.220 -10.159 -13.588 1.00 95.31 224 LEU A O 1
ATOM 1750 N N . ALA A 1 225 ? 17.233 -11.072 -14.080 1.00 93.94 225 ALA A N 1
ATOM 1751 C CA . ALA A 1 225 ? 16.761 -11.021 -12.693 1.00 93.94 225 ALA A CA 1
ATOM 1752 C C . ALA A 1 225 ? 17.649 -11.844 -11.737 1.00 93.94 225 ALA A C 1
ATOM 1754 O O . ALA A 1 225 ? 17.781 -11.498 -10.564 1.00 93.94 225 ALA A O 1
ATOM 1755 N N . GLU A 1 226 ? 18.317 -12.898 -12.219 1.00 89.88 226 GLU A N 1
ATOM 1756 C CA . GLU A 1 226 ? 19.294 -13.631 -11.410 1.00 89.88 226 GLU A CA 1
ATOM 1757 C C . GLU A 1 226 ? 20.511 -12.768 -11.066 1.00 89.88 226 GLU A C 1
ATOM 1759 O O . GLU A 1 226 ? 20.910 -12.704 -9.902 1.00 89.88 226 GLU A O 1
ATOM 1764 N N . ILE A 1 227 ? 21.058 -12.068 -12.061 1.00 92.12 227 ILE A N 1
ATOM 1765 C CA . ILE A 1 227 ? 22.210 -11.181 -11.886 1.00 92.12 227 ILE A CA 1
ATOM 1766 C C . ILE A 1 227 ? 21.830 -10.011 -10.972 1.00 92.12 227 ILE A C 1
ATOM 1768 O O . ILE A 1 227 ? 22.522 -9.766 -9.988 1.00 92.12 227 ILE A O 1
ATOM 1772 N N . TYR A 1 228 ? 20.692 -9.348 -11.216 1.00 95.44 228 TYR A N 1
ATOM 1773 C CA . TYR A 1 228 ? 20.239 -8.221 -10.393 1.00 95.44 228 TYR A CA 1
ATOM 1774 C C . TYR A 1 228 ? 20.109 -8.581 -8.916 1.00 95.44 228 TYR A C 1
ATOM 1776 O O . TYR A 1 228 ? 20.631 -7.852 -8.077 1.00 95.44 228 TYR A O 1
ATOM 1784 N N . TRP A 1 229 ? 19.455 -9.698 -8.578 1.00 90.69 229 TRP A N 1
ATOM 1785 C CA . TRP A 1 229 ? 19.286 -10.093 -7.174 1.00 90.69 229 TRP A CA 1
ATOM 1786 C C . TRP A 1 229 ? 20.600 -10.513 -6.516 1.00 90.69 229 TRP A C 1
ATOM 1788 O O . TRP A 1 229 ? 20.786 -10.246 -5.330 1.00 90.69 229 TRP A O 1
ATOM 1798 N N . ASN A 1 230 ? 21.512 -11.144 -7.258 1.00 85.56 230 ASN A N 1
ATOM 1799 C CA . ASN A 1 230 ? 22.807 -11.542 -6.716 1.00 85.56 230 ASN A CA 1
ATOM 1800 C C . ASN A 1 230 ? 23.718 -10.320 -6.491 1.00 85.56 230 ASN A C 1
ATOM 1802 O O . ASN A 1 230 ? 24.247 -10.154 -5.394 1.00 85.56 230 ASN A O 1
ATOM 1806 N N . SER A 1 231 ? 23.859 -9.437 -7.485 1.00 83.06 231 SER A N 1
ATOM 1807 C CA . SER A 1 231 ? 24.755 -8.271 -7.420 1.00 83.06 231 SER A CA 1
ATOM 1808 C C . SER A 1 231 ? 24.237 -7.170 -6.484 1.00 83.06 231 SER A C 1
ATOM 1810 O O . SER A 1 231 ? 25.013 -6.567 -5.748 1.00 83.06 231 SER A O 1
ATOM 1812 N N . SER A 1 232 ? 22.920 -6.934 -6.430 1.00 79.19 232 SER A N 1
ATOM 1813 C CA . SER A 1 232 ? 22.310 -5.912 -5.556 1.00 79.19 232 SER A CA 1
ATOM 1814 C C . SER A 1 232 ? 22.612 -6.136 -4.069 1.00 79.19 232 SER A C 1
ATOM 1816 O O . SER A 1 232 ? 23.041 -5.214 -3.366 1.00 79.19 232 SER A O 1
ATOM 1818 N N . ILE A 1 233 ? 22.398 -7.371 -3.601 1.00 60.69 233 ILE A N 1
ATOM 1819 C CA . ILE A 1 233 ? 22.529 -7.745 -2.188 1.00 60.69 233 ILE A CA 1
ATOM 1820 C C . ILE A 1 233 ? 23.993 -7.681 -1.746 1.00 60.69 233 ILE A C 1
ATOM 1822 O O . ILE A 1 233 ? 24.280 -7.346 -0.598 1.00 60.69 233 ILE A O 1
ATOM 1826 N N . ILE A 1 234 ? 24.913 -8.009 -2.652 1.00 55.59 234 ILE A N 1
ATOM 1827 C CA . ILE A 1 234 ? 26.337 -8.142 -2.347 1.00 55.59 234 ILE A CA 1
ATOM 1828 C C . ILE A 1 234 ? 27.056 -6.792 -2.427 1.00 55.59 234 ILE A C 1
ATOM 1830 O O . ILE A 1 234 ? 27.967 -6.548 -1.637 1.00 55.59 234 ILE A O 1
ATOM 1834 N N . GLU A 1 235 ? 26.664 -5.907 -3.348 1.00 58.59 235 GLU A N 1
ATOM 1835 C CA . GLU A 1 235 ? 27.549 -4.811 -3.748 1.00 58.59 235 GLU A CA 1
ATOM 1836 C C . GLU A 1 235 ? 27.107 -3.401 -3.382 1.00 58.59 235 GLU A C 1
ATOM 1838 O O . GLU A 1 235 ? 27.974 -2.527 -3.365 1.00 58.59 235 GLU A O 1
ATOM 1843 N N . CYS A 1 236 ? 25.810 -3.127 -3.179 1.00 70.12 236 CYS A N 1
ATOM 1844 C CA . CYS A 1 236 ? 25.340 -1.732 -3.199 1.00 70.12 236 CYS A CA 1
ATOM 1845 C C . CYS A 1 236 ? 24.095 -1.379 -2.376 1.00 70.12 236 CYS A C 1
ATOM 1847 O O . CYS A 1 236 ? 23.925 -0.208 -2.031 1.00 70.12 236 CYS A O 1
ATOM 1849 N N . GLY A 1 237 ? 23.222 -2.341 -2.057 1.00 81.25 237 GLY A N 1
ATOM 1850 C CA . GLY A 1 237 ? 21.984 -2.082 -1.308 1.00 81.25 237 GLY A CA 1
ATOM 1851 C C . GLY A 1 237 ? 20.862 -1.404 -2.111 1.00 81.25 237 GLY A C 1
ATOM 1852 O O . GLY A 1 237 ? 19.828 -1.065 -1.536 1.00 81.25 237 GLY A O 1
ATOM 1853 N N . VAL A 1 238 ? 21.034 -1.214 -3.423 1.00 94.19 238 VAL A N 1
ATOM 1854 C CA . VAL A 1 238 ? 19.954 -0.801 -4.338 1.00 94.19 238 VAL A CA 1
ATOM 1855 C C . VAL A 1 238 ? 18.921 -1.916 -4.421 1.00 94.19 238 VAL A C 1
ATOM 1857 O O . VAL A 1 238 ? 19.295 -3.067 -4.621 1.00 94.19 238 VAL A O 1
ATOM 1860 N N . ASN A 1 239 ? 17.633 -1.604 -4.320 1.00 95.62 239 ASN A N 1
ATOM 1861 C CA . ASN A 1 239 ? 16.573 -2.597 -4.451 1.00 95.62 239 ASN A CA 1
ATOM 1862 C C . ASN A 1 239 ? 16.588 -3.196 -5.877 1.00 95.62 239 ASN A C 1
ATOM 1864 O O . ASN A 1 239 ? 16.395 -2.463 -6.854 1.00 95.62 239 ASN A O 1
ATOM 1868 N N . PRO A 1 240 ? 16.799 -4.518 -6.033 1.00 96.19 240 PRO A N 1
ATOM 1869 C CA . PRO A 1 240 ? 16.952 -5.136 -7.346 1.00 96.19 240 PRO A CA 1
ATOM 1870 C C . PRO A 1 240 ? 15.658 -5.101 -8.163 1.00 96.19 240 PRO A C 1
ATOM 1872 O O . PRO A 1 240 ? 15.726 -5.125 -9.388 1.00 96.19 240 PRO A O 1
ATOM 1875 N N . VAL A 1 241 ? 14.492 -4.982 -7.516 1.00 97.31 241 VAL A N 1
ATOM 1876 C CA . VAL A 1 241 ? 13.201 -4.812 -8.198 1.00 97.31 241 VAL A CA 1
ATOM 1877 C C . VAL A 1 241 ? 13.176 -3.495 -8.961 1.00 97.31 241 VAL A C 1
ATOM 1879 O O . VAL A 1 241 ? 12.744 -3.462 -10.108 1.00 97.31 241 VAL A O 1
ATOM 1882 N N . VAL A 1 242 ? 13.697 -2.426 -8.353 1.00 97.44 242 VAL A N 1
ATOM 1883 C CA . VAL A 1 242 ? 13.764 -1.089 -8.957 1.00 97.44 242 VAL A CA 1
ATOM 1884 C C . VAL A 1 242 ? 14.673 -1.100 -10.177 1.00 97.44 242 VAL A C 1
ATOM 1886 O O . VAL A 1 242 ? 14.257 -0.693 -11.259 1.00 97.44 242 VAL A O 1
ATOM 1889 N N . ALA A 1 243 ? 15.890 -1.623 -10.023 1.00 97.75 243 ALA A N 1
ATOM 1890 C CA . ALA A 1 243 ? 16.850 -1.700 -11.118 1.00 97.75 243 ALA A CA 1
ATOM 1891 C C . ALA A 1 243 ? 16.347 -2.608 -12.258 1.00 97.75 243 ALA A C 1
ATOM 1893 O O . ALA A 1 243 ? 16.503 -2.281 -13.434 1.00 97.75 243 ALA A O 1
ATOM 1894 N N . TYR A 1 244 ? 15.683 -3.722 -11.935 1.00 98.25 244 TYR A N 1
ATOM 1895 C CA . TYR A 1 244 ? 15.111 -4.620 -12.938 1.00 98.25 244 TYR A CA 1
ATOM 1896 C C . TYR A 1 244 ? 13.916 -4.000 -13.681 1.00 98.25 244 TYR A C 1
ATOM 1898 O O . TYR A 1 244 ? 13.840 -4.075 -14.907 1.00 98.25 244 TYR A O 1
ATOM 1906 N N . ALA A 1 245 ? 13.014 -3.328 -12.960 1.00 98.25 245 ALA A N 1
ATOM 1907 C CA . ALA A 1 245 ? 11.891 -2.587 -13.533 1.00 98.25 245 ALA A CA 1
ATOM 1908 C C . ALA A 1 245 ? 12.369 -1.466 -14.463 1.00 98.25 245 ALA A C 1
ATOM 1910 O O . ALA A 1 245 ? 11.863 -1.312 -15.574 1.00 98.25 245 ALA A O 1
ATOM 1911 N N . GLN A 1 246 ? 13.388 -0.715 -14.041 1.00 98.06 246 GLN A N 1
ATOM 1912 C CA . GLN A 1 246 ? 14.006 0.300 -14.883 1.00 98.06 246 GLN A CA 1
ATOM 1913 C C . GLN A 1 246 ? 14.629 -0.324 -16.139 1.00 98.06 246 GLN A C 1
ATOM 1915 O O . GLN A 1 246 ? 14.417 0.167 -17.246 1.00 98.06 246 GLN A O 1
ATOM 1920 N N . SER A 1 247 ? 15.319 -1.460 -15.993 1.00 97.81 247 SER A N 1
ATOM 1921 C CA . SER A 1 247 ? 15.899 -2.189 -17.123 1.00 97.81 247 SER A CA 1
ATOM 1922 C C . SER A 1 247 ? 14.849 -2.622 -18.151 1.00 97.81 247 SER A C 1
ATOM 1924 O O . SER A 1 247 ? 15.101 -2.575 -19.357 1.00 97.81 247 SER A O 1
ATOM 1926 N N . ALA A 1 248 ? 13.644 -2.992 -17.706 1.00 97.56 248 ALA A N 1
ATOM 1927 C CA . ALA A 1 248 ? 12.547 -3.334 -18.608 1.00 97.56 248 ALA A CA 1
ATOM 1928 C C . ALA A 1 248 ? 12.143 -2.168 -19.516 1.00 97.56 248 ALA A C 1
ATOM 1930 O O . ALA A 1 248 ? 11.866 -2.384 -20.696 1.00 97.56 248 ALA A O 1
ATOM 1931 N N . ILE A 1 249 ? 12.124 -0.946 -18.979 1.00 95.00 249 ILE A N 1
ATOM 1932 C CA . ILE A 1 249 ? 11.795 0.265 -19.738 1.00 95.00 249 ILE A CA 1
ATOM 1933 C C . ILE A 1 249 ? 12.910 0.559 -20.740 1.00 95.00 249 ILE A C 1
ATOM 1935 O O . ILE A 1 249 ? 12.647 0.700 -21.932 1.00 95.00 249 ILE A O 1
ATOM 1939 N N . GLU A 1 250 ? 14.155 0.590 -20.266 1.00 94.81 250 GLU A N 1
ATOM 1940 C CA . GLU A 1 250 ? 15.321 0.990 -21.064 1.00 94.81 250 GLU A CA 1
ATOM 1941 C C . GLU A 1 250 ? 15.619 0.024 -22.215 1.00 94.81 250 GLU A C 1
ATOM 1943 O O . GLU A 1 250 ? 16.017 0.428 -23.306 1.00 94.81 250 GLU A O 1
ATOM 1948 N N . THR A 1 251 ? 15.388 -1.271 -22.001 1.00 94.81 251 THR A N 1
ATOM 1949 C CA . THR A 1 251 ? 15.648 -2.309 -23.009 1.00 94.81 251 THR A CA 1
ATOM 1950 C C . THR A 1 251 ? 14.409 -2.700 -23.808 1.00 94.81 251 THR A C 1
ATOM 1952 O O . THR A 1 251 ? 14.505 -3.541 -24.704 1.00 94.81 251 THR A O 1
ATOM 1955 N N . ASN A 1 252 ? 13.241 -2.128 -23.492 1.00 94.69 252 ASN A N 1
ATOM 1956 C CA . ASN A 1 252 ? 11.943 -2.590 -23.980 1.00 94.69 252 ASN A CA 1
ATOM 1957 C C . ASN A 1 252 ? 11.775 -4.111 -23.787 1.00 94.69 252 ASN A C 1
ATOM 1959 O O . ASN A 1 252 ? 11.637 -4.864 -24.755 1.00 94.69 252 ASN A O 1
ATOM 1963 N N . LEU A 1 253 ? 11.867 -4.567 -22.533 1.00 94.94 253 LEU A N 1
ATOM 1964 C CA . LEU A 1 253 ? 11.792 -5.982 -22.138 1.00 94.94 253 LEU A CA 1
ATOM 1965 C C . LEU A 1 253 ? 12.813 -6.870 -22.884 1.00 94.94 253 LEU A C 1
ATOM 1967 O O . LEU A 1 253 ? 12.529 -8.012 -23.249 1.00 94.94 253 LEU A O 1
ATOM 1971 N N . GLY A 1 254 ? 14.004 -6.320 -23.137 1.00 92.88 254 GLY A N 1
ATOM 1972 C CA . GLY A 1 254 ? 15.107 -7.001 -23.812 1.00 92.88 254 GLY A CA 1
ATOM 1973 C C . GLY A 1 254 ? 15.022 -7.085 -25.331 1.00 92.88 254 GLY A C 1
ATOM 1974 O O . GLY A 1 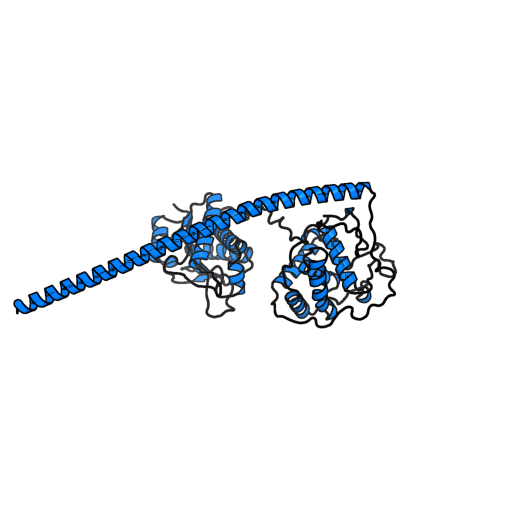254 ? 15.766 -7.871 -25.919 1.00 92.88 254 GLY A O 1
ATOM 1975 N N . THR A 1 255 ? 14.133 -6.324 -25.973 1.00 91.75 255 THR A N 1
ATOM 1976 C CA . THR A 1 255 ? 14.011 -6.302 -27.443 1.00 91.75 255 THR A CA 1
ATOM 1977 C C . THR A 1 255 ? 14.874 -5.234 -28.115 1.00 91.75 255 THR A C 1
ATOM 1979 O O . THR A 1 255 ? 15.192 -5.407 -29.285 1.00 91.75 255 THR A O 1
ATOM 1982 N N . PHE A 1 256 ? 15.312 -4.203 -27.376 1.00 84.12 256 PHE A N 1
ATOM 1983 C CA . PHE A 1 256 ? 16.224 -3.134 -27.813 1.00 84.12 256 PHE A CA 1
ATOM 1984 C C . PHE A 1 256 ? 15.745 -2.414 -29.092 1.00 84.12 256 PHE A C 1
ATOM 1986 O O . PHE A 1 256 ? 16.021 -2.830 -30.214 1.00 84.12 256 PHE A O 1
ATOM 1993 N N . ASN A 1 257 ? 15.022 -1.299 -28.942 1.00 72.12 257 ASN A N 1
ATOM 1994 C CA . ASN A 1 257 ? 14.553 -0.506 -30.085 1.00 72.12 257 ASN A CA 1
ATOM 1995 C C . ASN A 1 257 ? 15.584 0.569 -30.487 1.00 72.12 257 ASN A C 1
ATOM 1997 O O . ASN A 1 257 ? 16.062 1.329 -29.646 1.00 72.12 257 ASN A O 1
ATOM 2001 N N . GLY A 1 258 ? 15.848 0.724 -31.790 1.00 69.38 258 GLY A N 1
ATOM 2002 C CA . GLY A 1 258 ? 16.620 1.850 -32.336 1.00 69.38 258 GLY A CA 1
ATOM 2003 C C . GLY A 1 258 ? 18.141 1.635 -32.385 1.00 69.38 258 GLY A C 1
ATOM 2004 O O . GLY A 1 258 ? 18.609 0.601 -32.848 1.00 69.38 258 GLY A O 1
ATOM 2005 N N . VAL A 1 259 ? 18.917 2.658 -31.996 1.00 66.62 259 VAL A N 1
ATOM 2006 C CA . VAL A 1 259 ? 20.402 2.674 -32.063 1.00 66.62 259 VAL A CA 1
ATOM 2007 C C . VAL A 1 259 ? 21.046 1.973 -30.856 1.00 66.62 259 VAL A C 1
ATOM 2009 O O . VAL A 1 259 ? 22.211 1.583 -30.912 1.00 66.62 259 VAL A O 1
ATOM 2012 N N . PHE A 1 260 ? 20.285 1.794 -29.776 1.00 78.56 260 PHE A N 1
ATOM 2013 C CA . PHE A 1 260 ? 20.681 1.054 -28.584 1.00 78.56 260 PHE A CA 1
ATOM 2014 C C . PHE A 1 260 ? 20.507 -0.443 -28.825 1.00 78.56 260 PHE A C 1
ATOM 2016 O O . PHE A 1 260 ? 19.413 -0.875 -29.186 1.00 78.56 260 PHE A O 1
ATOM 2023 N N . LYS A 1 261 ? 21.579 -1.226 -28.665 1.00 83.06 261 LYS A N 1
ATOM 2024 C CA . LYS A 1 261 ? 21.603 -2.621 -29.111 1.00 83.06 261 LYS A CA 1
ATOM 2025 C C . LYS A 1 261 ? 21.908 -3.596 -27.985 1.00 83.06 261 LYS A C 1
ATOM 2027 O O . LYS A 1 261 ? 22.636 -3.284 -27.044 1.00 83.06 261 LYS A O 1
ATOM 2032 N N . LYS A 1 262 ? 21.407 -4.819 -28.150 1.00 86.69 262 LYS A N 1
ATOM 2033 C CA . LYS A 1 262 ? 21.617 -5.942 -27.231 1.00 86.69 262 LYS A CA 1
ATOM 2034 C C . LYS A 1 262 ? 23.101 -6.261 -27.021 1.00 86.69 262 LYS A C 1
ATOM 2036 O O . LYS A 1 262 ? 23.496 -6.620 -25.915 1.00 86.69 262 LYS A O 1
ATOM 2041 N N . GLU A 1 263 ? 23.931 -6.114 -28.055 1.00 87.88 263 GLU A N 1
ATOM 2042 C CA . GLU A 1 263 ? 25.365 -6.441 -28.009 1.00 87.88 263 GLU A CA 1
ATOM 2043 C C . GLU A 1 263 ? 26.144 -5.547 -27.040 1.00 87.88 263 GLU A C 1
ATOM 2045 O O . GLU A 1 263 ? 27.248 -5.904 -26.636 1.00 87.88 263 GLU A O 1
ATOM 2050 N N . TYR A 1 264 ? 25.571 -4.411 -26.630 1.00 90.25 264 TYR A N 1
ATOM 2051 C CA . TYR A 1 264 ? 26.207 -3.509 -25.674 1.00 90.25 264 TYR A CA 1
ATOM 2052 C C . TYR A 1 264 ? 26.197 -4.072 -24.249 1.00 90.25 264 TYR A C 1
ATOM 2054 O O . TYR A 1 264 ? 26.922 -3.562 -23.398 1.00 90.25 264 TYR A O 1
ATOM 2062 N N . LYS A 1 265 ? 25.373 -5.101 -23.980 1.00 92.50 265 LYS A N 1
ATOM 2063 C CA . LYS A 1 265 ? 25.186 -5.721 -22.653 1.00 92.50 265 LYS A CA 1
ATOM 2064 C C . LYS A 1 265 ? 24.917 -4.688 -21.557 1.00 92.50 265 LYS A C 1
ATOM 2066 O O . LYS A 1 265 ? 25.292 -4.846 -20.403 1.00 92.50 265 LYS A O 1
ATOM 2071 N N . ASN A 1 266 ? 24.271 -3.602 -21.960 1.00 93.38 266 ASN A N 1
ATOM 2072 C CA . ASN A 1 266 ? 23.935 -2.453 -21.150 1.00 93.38 266 ASN A CA 1
ATOM 2073 C C . ASN A 1 266 ? 22.439 -2.568 -20.835 1.00 93.38 266 ASN A C 1
ATOM 2075 O O . ASN A 1 266 ? 21.629 -2.486 -21.754 1.00 93.38 266 ASN A O 1
ATOM 2079 N N . PRO A 1 267 ? 22.045 -2.834 -19.583 1.00 94.88 267 PRO A N 1
ATOM 2080 C CA . PRO A 1 267 ? 20.651 -3.112 -19.259 1.00 94.88 267 PRO A CA 1
ATOM 2081 C C . PRO A 1 267 ? 19.838 -1.848 -18.957 1.00 94.88 267 PRO A C 1
ATOM 2083 O O . PRO A 1 267 ? 18.645 -1.962 -18.704 1.00 94.88 267 PRO A O 1
ATOM 2086 N N . CYS A 1 268 ? 20.448 -0.661 -18.956 1.00 93.69 268 CYS A N 1
ATOM 2087 C CA . CYS A 1 268 ? 19.794 0.582 -18.536 1.00 93.69 268 CYS A CA 1
ATOM 2088 C C . CYS A 1 268 ? 19.987 1.759 -19.502 1.00 93.69 268 CYS A C 1
ATOM 2090 O O . CYS A 1 268 ? 19.551 2.865 -19.214 1.00 93.69 268 CYS A O 1
ATOM 2092 N N . GLY A 1 269 ? 20.654 1.561 -20.640 1.00 90.25 269 GLY A N 1
ATOM 2093 C CA . GLY A 1 269 ? 20.904 2.651 -21.584 1.00 90.25 269 GLY A CA 1
ATOM 2094 C C . GLY A 1 269 ? 21.926 3.669 -21.073 1.00 90.25 269 GLY A C 1
ATOM 2095 O O . GLY A 1 269 ? 21.928 4.817 -21.518 1.00 90.25 269 GLY A O 1
ATOM 2096 N N . LEU A 1 270 ? 22.817 3.265 -20.158 1.00 90.31 270 LEU A N 1
ATOM 2097 C CA . LEU A 1 270 ? 23.841 4.146 -19.603 1.00 90.31 270 LEU A CA 1
ATOM 2098 C C . LEU A 1 270 ? 24.695 4.744 -20.726 1.00 90.31 270 LEU A C 1
ATOM 2100 O O . LEU A 1 270 ? 25.175 4.021 -21.602 1.00 90.31 270 LEU A O 1
ATOM 2104 N N . ARG A 1 271 ? 24.882 6.063 -20.707 1.00 86.38 271 ARG A N 1
ATOM 2105 C CA . ARG A 1 271 ? 25.660 6.794 -21.718 1.00 86.38 271 ARG A CA 1
ATOM 2106 C C . ARG A 1 271 ? 27.040 7.155 -21.190 1.00 86.38 271 ARG A C 1
ATOM 2108 O O . ARG A 1 271 ? 27.172 7.409 -20.005 1.00 86.38 271 ARG A O 1
ATOM 2115 N N . ILE A 1 272 ? 28.039 7.237 -22.059 1.00 82.75 272 ILE A N 1
ATOM 2116 C CA . ILE A 1 272 ? 29.391 7.746 -21.756 1.00 82.75 272 ILE A CA 1
ATOM 2117 C C . ILE A 1 272 ? 29.639 9.134 -22.354 1.00 82.75 272 ILE A C 1
ATOM 2119 O O . ILE A 1 272 ? 30.530 9.855 -21.916 1.00 82.75 272 ILE A O 1
ATOM 2123 N N . SER A 1 273 ? 28.826 9.530 -23.333 1.00 71.81 273 SER A N 1
ATOM 2124 C CA . SER A 1 273 ? 28.918 10.806 -24.034 1.00 71.81 273 SER A CA 1
ATOM 2125 C C . SER A 1 273 ? 27.524 11.299 -24.422 1.00 71.81 273 SER A C 1
ATOM 2127 O O . SER A 1 273 ? 26.617 10.508 -24.692 1.00 71.81 273 SER A O 1
ATOM 2129 N N . ASN A 1 274 ? 27.360 12.622 -24.472 1.00 65.62 274 ASN A N 1
ATOM 2130 C CA . ASN A 1 274 ? 26.163 13.255 -25.028 1.00 65.62 274 ASN A CA 1
ATOM 2131 C C . ASN A 1 274 ? 26.206 13.345 -26.564 1.00 65.62 274 ASN A C 1
ATOM 2133 O O . ASN A 1 274 ? 25.192 13.688 -27.172 1.00 65.62 274 ASN A O 1
ATOM 2137 N N . ASP A 1 275 ? 27.347 13.042 -27.192 1.00 67.81 275 ASP A N 1
ATOM 2138 C CA . ASP A 1 275 ? 27.482 13.035 -28.647 1.00 67.81 275 ASP A CA 1
ATOM 2139 C C . ASP A 1 275 ? 26.741 11.834 -29.245 1.00 67.81 275 ASP A C 1
ATOM 2141 O O . ASP A 1 275 ? 27.108 10.677 -29.049 1.00 67.81 275 ASP A O 1
ATOM 2145 N N . ILE A 1 276 ? 25.655 12.124 -29.958 1.00 61.19 276 ILE A N 1
ATOM 2146 C CA . ILE A 1 276 ? 24.826 11.124 -30.638 1.00 61.19 276 ILE A CA 1
ATOM 2147 C C . ILE A 1 276 ? 25.467 10.601 -31.931 1.00 61.19 276 ILE A C 1
ATOM 2149 O O . ILE A 1 276 ? 24.974 9.619 -32.477 1.00 61.19 276 ILE A O 1
ATOM 2153 N N . ASN A 1 277 ? 26.529 11.251 -32.426 1.00 63.44 277 ASN A N 1
ATOM 2154 C CA . ASN A 1 277 ? 27.233 10.863 -33.653 1.00 63.44 277 ASN A CA 1
ATOM 2155 C C . ASN A 1 277 ? 28.427 9.935 -33.395 1.00 63.44 277 ASN A C 1
ATOM 2157 O O . ASN A 1 277 ? 29.119 9.558 -34.340 1.00 63.44 277 ASN A O 1
ATOM 2161 N N . ASP A 1 278 ? 28.679 9.591 -32.132 1.00 66.25 278 ASP A N 1
ATOM 2162 C CA . ASP A 1 278 ? 29.642 8.563 -31.754 1.00 66.25 278 ASP A CA 1
ATOM 2163 C C . ASP A 1 278 ? 29.249 7.206 -32.374 1.00 66.25 278 ASP A C 1
ATOM 2165 O O . ASP A 1 278 ? 28.064 6.923 -32.568 1.00 66.25 278 ASP A O 1
ATOM 2169 N N . GLU A 1 279 ? 30.227 6.351 -32.676 1.00 67.81 279 GLU A N 1
ATOM 2170 C CA . GLU A 1 279 ? 30.032 5.067 -33.374 1.00 67.81 279 GLU A CA 1
ATOM 2171 C C . GLU A 1 279 ? 29.027 4.146 -32.659 1.00 67.81 279 GLU A C 1
ATOM 2173 O O . GLU A 1 279 ? 28.306 3.376 -33.298 1.00 67.81 279 GLU A O 1
ATOM 2178 N N . ASN A 1 280 ? 28.913 4.306 -31.337 1.00 73.00 280 ASN A N 1
ATOM 2179 C CA . ASN A 1 280 ? 28.002 3.564 -30.471 1.00 73.00 280 ASN A CA 1
ATOM 2180 C C . ASN A 1 280 ? 26.815 4.412 -29.974 1.00 73.00 280 ASN A C 1
ATOM 2182 O O . ASN A 1 280 ? 26.137 4.020 -29.026 1.00 73.00 280 ASN A O 1
ATOM 2186 N N . GLY A 1 281 ? 26.563 5.589 -30.560 1.00 73.94 281 GLY A N 1
ATOM 2187 C CA . GLY A 1 281 ? 25.510 6.531 -30.141 1.00 73.94 281 GLY A CA 1
ATOM 2188 C C . GLY A 1 281 ? 25.747 7.182 -28.768 1.00 73.94 281 GLY A C 1
ATOM 2189 O O . GLY A 1 281 ? 24.830 7.764 -28.178 1.00 73.94 281 GLY A O 1
ATOM 2190 N N . GLY A 1 282 ? 26.966 7.056 -28.236 1.00 81.62 282 GLY A N 1
ATOM 2191 C CA . GLY A 1 282 ? 27.361 7.530 -26.913 1.00 81.62 282 GLY A CA 1
ATOM 2192 C C . GLY A 1 282 ? 26.933 6.612 -25.763 1.00 81.62 282 GLY A C 1
ATOM 2193 O O . GLY A 1 282 ? 26.924 7.069 -24.619 1.00 81.62 282 GLY A O 1
ATOM 2194 N N . TYR A 1 283 ? 26.555 5.356 -26.030 1.00 87.94 283 TYR A N 1
ATOM 2195 C CA . TYR A 1 283 ? 26.211 4.359 -25.007 1.00 87.94 283 TYR A CA 1
ATOM 2196 C C . TYR A 1 283 ? 27.447 3.636 -24.454 1.00 87.94 283 TYR A C 1
ATOM 2198 O O . TYR A 1 283 ? 28.404 3.372 -25.176 1.00 87.94 283 TYR A O 1
ATOM 2206 N N . ALA A 1 284 ? 27.404 3.285 -23.167 1.00 88.88 284 ALA A N 1
ATOM 2207 C CA . ALA A 1 284 ? 28.364 2.371 -22.558 1.00 88.88 284 ALA A CA 1
ATOM 2208 C C . ALA A 1 284 ? 28.188 0.956 -23.129 1.00 88.88 284 ALA A C 1
ATOM 2210 O O . ALA A 1 284 ? 27.056 0.518 -23.368 1.00 88.88 284 ALA A O 1
ATOM 2211 N N . ILE A 1 285 ? 29.305 0.250 -23.301 1.00 89.19 285 ILE A N 1
ATOM 2212 C CA . ILE A 1 285 ? 29.375 -1.131 -23.783 1.00 89.19 285 ILE A CA 1
ATOM 2213 C C . ILE A 1 285 ? 30.144 -1.953 -22.754 1.00 89.19 285 ILE A C 1
ATOM 2215 O O . ILE A 1 285 ? 31.236 -1.557 -22.350 1.00 89.19 285 ILE A O 1
ATOM 2219 N N . PHE A 1 286 ? 29.593 -3.102 -22.373 1.00 89.56 286 PHE A N 1
ATOM 2220 C CA . PHE A 1 286 ? 30.143 -3.978 -21.343 1.00 89.56 286 PHE A CA 1
ATOM 2221 C C . PHE A 1 286 ? 30.536 -5.346 -21.910 1.00 89.56 286 PHE A C 1
ATOM 2223 O O . PHE A 1 286 ? 29.941 -5.834 -22.875 1.00 89.56 286 PHE A O 1
ATOM 2230 N N . ASN A 1 287 ? 31.526 -6.006 -21.295 1.00 85.94 287 ASN A N 1
ATOM 2231 C CA . ASN A 1 287 ? 31.987 -7.324 -21.754 1.00 85.94 287 ASN A CA 1
ATOM 2232 C C . ASN A 1 287 ? 30.961 -8.429 -21.515 1.00 85.94 287 ASN A C 1
ATOM 2234 O O . ASN A 1 287 ? 30.941 -9.425 -22.240 1.00 85.94 287 ASN A O 1
ATOM 2238 N N . ASN A 1 288 ? 30.131 -8.295 -20.486 1.00 88.94 288 ASN A N 1
ATOM 2239 C CA . ASN A 1 288 ? 29.172 -9.300 -20.046 1.00 88.94 288 ASN A CA 1
ATOM 2240 C C . ASN A 1 288 ? 27.973 -8.616 -19.355 1.00 88.94 288 ASN A C 1
ATOM 2242 O O . ASN A 1 288 ? 28.036 -7.424 -19.040 1.00 88.94 288 ASN A O 1
ATOM 2246 N N . TRP A 1 289 ? 26.863 -9.337 -19.180 1.00 92.88 289 TRP A N 1
ATOM 2247 C CA . TRP A 1 289 ? 25.657 -8.768 -18.568 1.00 92.88 289 TRP A CA 1
ATOM 2248 C C . TRP A 1 289 ? 25.875 -8.413 -17.103 1.00 92.88 289 TRP A C 1
ATOM 2250 O O . TRP A 1 289 ? 25.340 -7.408 -16.641 1.00 92.88 289 TRP A O 1
ATOM 2260 N N . THR A 1 290 ? 26.701 -9.184 -16.398 1.00 91.75 290 THR A N 1
ATOM 2261 C CA . THR A 1 290 ? 27.092 -8.908 -15.014 1.00 91.75 290 THR A CA 1
ATOM 2262 C C . THR A 1 290 ? 27.726 -7.522 -14.881 1.00 91.75 290 THR A C 1
ATOM 2264 O O . THR A 1 290 ? 27.284 -6.733 -14.052 1.00 91.75 290 THR A O 1
ATOM 2267 N N . SER A 1 291 ? 28.658 -7.148 -15.760 1.00 91.25 291 SER A N 1
ATOM 2268 C CA . SER A 1 291 ? 29.255 -5.808 -15.803 1.00 91.25 291 SER A CA 1
ATOM 2269 C C . SER A 1 291 ? 28.247 -4.702 -16.065 1.00 91.25 291 SER A C 1
ATOM 2271 O O . SER A 1 291 ? 28.271 -3.690 -15.368 1.00 91.25 291 SER A O 1
ATOM 2273 N N . GLY A 1 292 ? 27.337 -4.892 -17.020 1.00 94.31 292 GLY A N 1
ATOM 2274 C CA . GLY A 1 292 ? 26.298 -3.898 -17.277 1.00 94.31 292 GLY A CA 1
ATOM 2275 C C . GLY A 1 292 ? 25.321 -3.739 -16.112 1.00 94.31 292 GLY A C 1
ATOM 2276 O O . GLY A 1 292 ? 24.885 -2.628 -15.815 1.00 94.31 292 GLY A O 1
ATOM 2277 N N . VAL A 1 293 ? 24.982 -4.836 -15.430 1.00 95.19 293 VAL A N 1
ATOM 2278 C CA . VAL A 1 293 ? 24.116 -4.825 -14.245 1.00 95.19 293 VAL A CA 1
ATOM 2279 C C . VAL A 1 293 ? 24.804 -4.143 -13.066 1.00 95.19 293 VAL A C 1
ATOM 2281 O O . VAL A 1 293 ? 24.189 -3.289 -12.435 1.00 95.19 293 VAL A O 1
ATOM 2284 N N . GLU A 1 294 ? 26.068 -4.457 -12.791 1.00 92.94 294 GLU A N 1
ATOM 2285 C CA . GLU A 1 294 ? 26.850 -3.790 -11.744 1.00 92.94 294 GLU A CA 1
ATOM 2286 C C . GLU A 1 294 ? 26.995 -2.288 -12.020 1.00 92.94 294 GLU A C 1
ATOM 2288 O O . GLU A 1 294 ? 26.743 -1.482 -11.130 1.00 92.94 294 GLU A O 1
ATOM 2293 N N . ALA A 1 295 ? 27.291 -1.888 -13.263 1.00 94.38 295 ALA A N 1
ATOM 2294 C CA . ALA A 1 295 ? 27.342 -0.478 -13.650 1.00 94.38 295 ALA A CA 1
ATOM 2295 C C . ALA A 1 295 ? 25.991 0.230 -13.455 1.00 94.38 295 ALA A C 1
ATOM 2297 O O . ALA A 1 295 ? 25.939 1.365 -12.979 1.00 94.38 295 ALA A O 1
ATOM 2298 N N . HIS A 1 296 ? 24.884 -0.443 -13.784 1.00 96.50 296 HIS A N 1
ATOM 2299 C CA . HIS A 1 296 ? 23.541 0.077 -13.536 1.00 96.50 296 HIS A CA 1
ATOM 2300 C C . HIS A 1 296 ? 23.285 0.285 -12.035 1.00 96.50 296 HIS A C 1
ATOM 2302 O O . HIS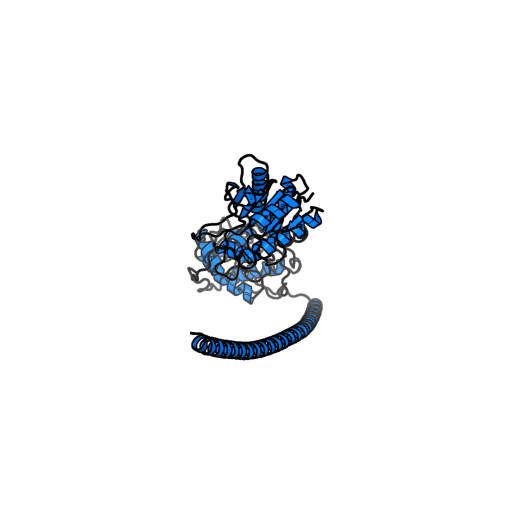 A 1 296 ? 22.846 1.358 -11.615 1.00 96.50 296 HIS A O 1
ATOM 2308 N N . LEU A 1 297 ? 23.581 -0.732 -11.226 1.00 95.69 297 LEU A N 1
ATOM 2309 C CA . LEU A 1 297 ? 23.421 -0.687 -9.776 1.00 95.69 297 LEU A CA 1
ATOM 2310 C C . LEU A 1 297 ? 24.310 0.389 -9.141 1.00 95.69 297 LEU A C 1
ATOM 2312 O O . LEU A 1 297 ? 23.853 1.101 -8.249 1.00 95.69 297 LEU A O 1
ATOM 2316 N N . ASP A 1 298 ? 25.537 0.566 -9.631 1.00 94.06 298 ASP A N 1
ATOM 2317 C CA . ASP A 1 298 ? 26.453 1.604 -9.165 1.00 94.06 298 ASP A CA 1
ATOM 2318 C C . ASP A 1 298 ? 25.946 3.013 -9.445 1.00 94.06 298 ASP A C 1
ATOM 2320 O O . ASP A 1 298 ? 25.994 3.865 -8.550 1.00 94.06 298 ASP A O 1
ATOM 2324 N N . HIS A 1 299 ? 25.381 3.241 -10.630 1.00 95.69 299 HIS A N 1
ATOM 2325 C CA . HIS A 1 299 ? 24.791 4.532 -10.960 1.00 95.69 299 HIS A CA 1
ATOM 2326 C C . HIS A 1 299 ? 23.580 4.841 -10.073 1.00 95.69 299 HIS A C 1
ATOM 2328 O O . HIS A 1 299 ? 23.474 5.938 -9.522 1.00 95.69 299 HIS A O 1
ATOM 2334 N N . LEU A 1 300 ? 22.682 3.866 -9.882 1.00 96.50 300 LEU A N 1
ATOM 2335 C CA . LEU A 1 300 ? 21.517 4.014 -9.005 1.00 96.50 300 LEU A CA 1
ATOM 2336 C C . LEU A 1 300 ? 21.915 4.209 -7.541 1.00 96.50 300 LEU A C 1
ATOM 2338 O O . LEU A 1 300 ? 21.335 5.049 -6.856 1.00 96.50 300 LEU A O 1
ATOM 2342 N N . GLY A 1 301 ? 22.920 3.480 -7.058 1.00 93.94 301 GLY A N 1
ATOM 2343 C CA . GLY A 1 301 ? 23.437 3.619 -5.700 1.00 93.94 301 GLY A CA 1
ATOM 2344 C C . GLY A 1 301 ? 24.075 4.989 -5.456 1.00 93.94 301 GLY A C 1
ATOM 2345 O O . GLY A 1 301 ? 23.847 5.598 -4.406 1.00 93.94 301 GLY A O 1
ATOM 2346 N N . LEU A 1 302 ? 24.800 5.520 -6.447 1.00 92.69 302 LEU A N 1
ATOM 2347 C CA . LEU A 1 302 ? 25.329 6.883 -6.432 1.00 92.69 302 LEU A CA 1
ATOM 2348 C C . LEU A 1 302 ? 24.200 7.918 -6.415 1.00 92.69 302 LEU A C 1
ATOM 2350 O O . LEU A 1 302 ? 24.161 8.767 -5.523 1.00 92.69 302 LEU A O 1
ATOM 2354 N N . TYR A 1 303 ? 23.251 7.814 -7.346 1.00 94.94 303 TYR A N 1
ATOM 2355 C CA . TYR A 1 303 ? 22.068 8.675 -7.409 1.00 94.94 303 TYR A CA 1
ATOM 2356 C C . TYR A 1 303 ? 21.310 8.691 -6.087 1.00 94.94 303 TYR A C 1
ATOM 2358 O O . TYR A 1 303 ? 20.944 9.766 -5.606 1.00 94.94 303 TYR A O 1
ATOM 2366 N N . ALA A 1 304 ? 21.160 7.524 -5.464 1.00 93.50 304 ALA A N 1
ATOM 2367 C CA . ALA A 1 304 ? 20.407 7.366 -4.236 1.00 93.50 304 ALA A CA 1
ATOM 2368 C C . ALA A 1 304 ? 21.120 7.885 -2.979 1.00 93.50 304 ALA A C 1
ATOM 2370 O O . ALA A 1 304 ? 20.500 8.003 -1.920 1.00 93.50 304 ALA A O 1
ATOM 2371 N N . GLY A 1 305 ? 22.411 8.215 -3.081 1.00 86.00 305 GLY A N 1
ATOM 2372 C CA . GLY A 1 305 ? 23.217 8.616 -1.932 1.00 86.00 305 GLY A CA 1
ATOM 2373 C C . GLY A 1 305 ? 23.530 7.442 -1.006 1.00 86.00 305 GLY A C 1
ATOM 2374 O O . GLY A 1 305 ? 23.487 7.592 0.214 1.00 86.00 305 GLY A O 1
ATOM 2375 N N . GLY A 1 306 ? 23.780 6.258 -1.571 1.00 82.25 306 GLY A N 1
ATOM 2376 C CA . GLY A 1 306 ? 24.092 5.070 -0.788 1.00 82.25 306 GLY A CA 1
ATOM 2377 C C . GLY A 1 306 ? 25.371 5.214 0.025 1.00 82.25 306 GLY A C 1
ATOM 2378 O O . GLY A 1 306 ? 26.303 5.907 -0.365 1.00 82.25 306 GLY A O 1
ATOM 2379 N N . VAL A 1 307 ? 25.419 4.520 1.163 1.00 75.31 307 VAL A N 1
ATOM 2380 C CA . VAL A 1 307 ? 26.464 4.691 2.191 1.00 75.31 307 VAL A CA 1
ATOM 2381 C C . VAL A 1 307 ? 27.881 4.456 1.654 1.00 75.31 307 VAL A C 1
ATOM 2383 O O . VAL A 1 307 ? 28.824 5.076 2.128 1.00 75.31 307 VAL A O 1
ATOM 2386 N N . ILE A 1 308 ? 28.035 3.577 0.663 1.00 73.88 308 ILE A N 1
ATOM 2387 C CA . ILE A 1 308 ? 29.332 3.223 0.066 1.00 73.88 308 ILE A CA 1
ATOM 2388 C C . ILE A 1 308 ? 29.680 4.051 -1.185 1.00 73.88 308 ILE A C 1
ATOM 2390 O O . ILE A 1 308 ? 30.648 3.737 -1.878 1.00 73.88 308 ILE A O 1
ATOM 2394 N N . TYR A 1 309 ? 28.858 5.051 -1.520 1.00 81.56 309 TYR A N 1
ATOM 2395 C CA . TYR A 1 309 ? 28.992 5.858 -2.726 1.00 81.56 309 TYR A CA 1
ATOM 2396 C C . TYR A 1 309 ? 29.484 7.282 -2.410 1.00 81.56 309 TYR A C 1
ATOM 2398 O O . TYR A 1 309 ? 29.087 7.858 -1.398 1.00 81.56 309 TYR A O 1
ATOM 2406 N N . PRO A 1 310 ? 30.297 7.896 -3.292 1.00 86.62 310 PRO A N 1
ATOM 2407 C CA . PRO A 1 310 ? 30.814 7.334 -4.536 1.00 86.62 310 PRO A CA 1
ATOM 2408 C C . PRO A 1 310 ? 31.855 6.229 -4.294 1.00 86.62 310 PRO A C 1
ATOM 2410 O O . PRO A 1 310 ? 32.735 6.364 -3.451 1.00 86.62 310 PRO A O 1
ATOM 2413 N N . LYS A 1 311 ? 31.779 5.137 -5.064 1.00 79.44 311 LYS A N 1
ATOM 2414 C CA . LYS A 1 311 ? 32.795 4.092 -5.045 1.00 79.44 311 LYS A CA 1
ATOM 2415 C C . LYS A 1 311 ? 34.078 4.632 -5.667 1.00 79.44 311 LYS A C 1
ATOM 2417 O O . LYS A 1 311 ? 34.064 5.234 -6.739 1.00 79.44 311 LYS A O 1
ATOM 2422 N N . ARG A 1 312 ? 35.210 4.351 -5.018 1.00 72.31 312 ARG A N 1
ATOM 2423 C CA . ARG A 1 312 ? 36.539 4.638 -5.580 1.00 72.31 312 ARG A CA 1
ATOM 2424 C C . ARG A 1 312 ? 36.769 3.886 -6.885 1.00 72.31 312 ARG A C 1
ATOM 2426 O O . ARG A 1 312 ? 37.432 4.410 -7.770 1.00 72.31 312 ARG A O 1
ATOM 2433 N N . ILE A 1 313 ? 36.278 2.654 -6.946 1.00 77.81 313 ILE A N 1
ATOM 2434 C CA . ILE A 1 313 ? 36.376 1.777 -8.100 1.00 77.81 313 ILE A CA 1
ATOM 2435 C C . ILE A 1 313 ? 34.953 1.373 -8.477 1.00 77.81 313 ILE A C 1
ATOM 2437 O O . ILE A 1 313 ? 34.279 0.750 -7.659 1.00 77.81 313 ILE A O 1
ATOM 2441 N N . SER A 1 314 ? 34.511 1.756 -9.672 1.00 85.88 314 SER A N 1
ATOM 2442 C CA . SER A 1 314 ? 33.140 1.547 -10.150 1.00 85.88 314 SER A CA 1
ATOM 2443 C C . SER A 1 314 ? 33.136 0.990 -11.573 1.00 85.88 314 SER A C 1
ATOM 2445 O O . SER A 1 314 ? 34.053 1.282 -12.349 1.00 85.88 314 SER A O 1
ATOM 2447 N N . ARG A 1 315 ? 32.112 0.194 -11.914 1.00 86.12 315 ARG A N 1
ATOM 2448 C CA . ARG A 1 315 ? 31.815 -0.170 -13.315 1.00 86.12 315 ARG A CA 1
ATOM 2449 C C . ARG A 1 315 ? 30.965 0.891 -14.019 1.00 86.12 315 ARG A C 1
ATOM 2451 O O . ARG A 1 315 ? 30.813 0.830 -15.234 1.00 86.12 315 ARG A O 1
ATOM 2458 N N . ASP A 1 316 ? 30.432 1.870 -13.285 1.00 90.50 316 ASP A N 1
ATOM 2459 C CA . ASP A 1 316 ? 29.745 3.028 -13.857 1.00 90.50 316 ASP A CA 1
ATOM 2460 C C . ASP A 1 316 ? 30.763 4.025 -14.464 1.00 90.50 316 ASP A C 1
ATOM 2462 O O . ASP A 1 316 ? 31.465 4.721 -13.730 1.00 90.50 316 ASP A O 1
ATOM 2466 N N . PRO A 1 317 ? 30.851 4.182 -15.798 1.00 85.81 317 PRO A N 1
ATOM 2467 C CA . PRO A 1 317 ? 31.732 5.177 -16.417 1.00 85.81 317 PRO A CA 1
ATOM 2468 C C . PRO A 1 317 ? 31.339 6.633 -16.104 1.00 85.81 317 PRO A C 1
ATOM 2470 O O . PRO A 1 317 ? 32.118 7.552 -16.361 1.00 85.81 317 PRO A O 1
ATOM 2473 N N . ARG A 1 318 ? 30.141 6.872 -15.553 1.00 85.38 318 ARG A N 1
ATOM 2474 C CA . ARG A 1 318 ? 29.637 8.180 -15.117 1.00 85.38 318 ARG A CA 1
ATOM 2475 C C . ARG A 1 318 ? 29.590 8.319 -13.596 1.00 85.38 318 ARG A C 1
ATOM 2477 O O . ARG A 1 318 ? 28.809 9.131 -13.100 1.00 85.38 318 ARG A O 1
ATOM 2484 N N . HIS A 1 319 ? 30.469 7.626 -12.870 1.00 87.88 319 HIS A N 1
ATOM 2485 C CA . HIS A 1 319 ? 30.523 7.625 -11.402 1.00 87.88 319 HIS A CA 1
ATOM 2486 C C . HIS A 1 319 ? 31.051 8.931 -10.774 1.00 87.88 319 HIS A C 1
ATOM 2488 O O . HIS A 1 319 ? 31.994 8.953 -9.980 1.00 87.88 319 HIS A O 1
ATOM 2494 N N . PHE A 1 320 ? 30.491 10.075 -11.154 1.00 86.19 320 PHE A N 1
ATOM 2495 C CA . PHE A 1 320 ? 30.985 11.373 -10.720 1.00 86.19 320 PHE A CA 1
ATOM 2496 C C . PHE A 1 320 ? 30.459 11.751 -9.326 1.00 86.19 320 PHE A C 1
ATOM 2498 O O . PHE A 1 320 ? 29.243 11.754 -9.122 1.00 86.19 320 PHE A O 1
ATOM 2505 N N . PRO A 1 321 ? 31.317 12.199 -8.386 1.00 81.81 321 PRO A N 1
ATOM 2506 C CA . PRO A 1 321 ? 30.893 12.546 -7.025 1.00 81.81 321 PRO A CA 1
ATOM 2507 C C . PRO A 1 321 ? 29.748 13.568 -6.929 1.00 81.81 321 PRO A C 1
ATOM 2509 O O . PRO A 1 321 ? 28.961 13.521 -5.989 1.00 81.81 321 PRO A O 1
ATOM 2512 N N . TYR A 1 322 ? 29.602 14.477 -7.903 1.00 83.56 322 TYR A N 1
ATOM 2513 C CA . TYR A 1 322 ? 28.529 15.484 -7.903 1.00 83.56 322 TYR A CA 1
ATOM 2514 C C . TYR A 1 322 ? 27.121 14.910 -8.153 1.00 83.56 322 TYR A C 1
ATOM 2516 O O . TYR A 1 322 ? 26.132 15.631 -7.992 1.00 83.56 322 TYR A O 1
ATOM 2524 N N . LEU A 1 323 ? 27.021 13.645 -8.575 1.00 87.06 323 LEU A N 1
ATOM 2525 C CA . LEU A 1 323 ? 25.755 12.934 -8.765 1.00 87.06 323 LEU A CA 1
ATOM 2526 C C . LEU A 1 323 ? 25.222 12.316 -7.464 1.00 87.06 323 LEU A C 1
ATOM 2528 O O . LEU A 1 323 ? 24.072 11.879 -7.429 1.00 87.06 323 LEU A O 1
ATOM 2532 N N . LEU A 1 324 ? 26.031 12.300 -6.399 1.00 88.12 324 LEU A N 1
ATOM 2533 C CA . LEU A 1 324 ? 25.662 11.701 -5.123 1.00 88.12 324 LEU A CA 1
ATOM 2534 C C . LEU A 1 324 ? 24.371 12.321 -4.566 1.00 88.12 324 LEU A C 1
ATOM 2536 O O . LEU A 1 324 ? 24.308 13.526 -4.315 1.00 88.12 324 LEU A O 1
ATOM 2540 N N . GLY A 1 325 ? 23.350 11.488 -4.355 1.00 85.12 325 GLY A N 1
ATOM 2541 C CA . GLY A 1 325 ? 22.078 11.907 -3.757 1.00 85.12 325 GLY A CA 1
ATOM 2542 C C . GLY A 1 325 ? 21.168 12.734 -4.676 1.00 85.12 325 GLY A C 1
ATOM 2543 O O . GLY A 1 325 ? 20.220 13.347 -4.184 1.00 85.12 325 GLY A O 1
ATOM 2544 N N . LYS A 1 326 ? 21.441 12.789 -5.989 1.00 90.38 326 LYS A N 1
ATOM 2545 C CA . LYS A 1 326 ? 20.605 13.511 -6.968 1.00 90.38 326 LYS A CA 1
ATOM 2546 C C . LYS A 1 326 ? 19.212 12.914 -7.150 1.00 90.38 326 LYS A C 1
ATOM 2548 O O . LYS A 1 326 ? 18.283 13.661 -7.445 1.00 90.38 326 LYS A O 1
ATOM 2553 N N . ALA A 1 327 ? 19.075 11.605 -6.968 1.00 92.62 327 ALA A N 1
ATOM 2554 C CA . ALA A 1 327 ? 17.808 10.901 -7.062 1.00 92.62 327 ALA A CA 1
ATOM 2555 C C . ALA A 1 327 ? 17.748 9.828 -5.977 1.00 92.62 327 ALA A C 1
ATOM 2557 O O . ALA A 1 327 ? 18.197 8.704 -6.174 1.00 92.62 327 ALA A O 1
ATOM 2558 N N . LYS A 1 328 ? 17.228 10.206 -4.805 1.00 91.75 328 LYS A N 1
ATOM 2559 C CA . LYS A 1 328 ? 17.155 9.339 -3.620 1.00 91.75 328 LYS A CA 1
ATOM 2560 C C . LYS A 1 328 ? 16.077 8.264 -3.754 1.00 91.75 328 LYS A C 1
ATOM 2562 O O . LYS A 1 328 ? 16.150 7.202 -3.127 1.00 91.75 328 LYS A O 1
ATOM 2567 N N . TYR A 1 329 ? 15.089 8.544 -4.587 1.00 94.25 329 TYR A N 1
ATOM 2568 C CA . TYR A 1 329 ? 13.877 7.764 -4.699 1.00 94.25 329 TYR A CA 1
ATOM 2569 C C . TYR A 1 329 ? 13.497 7.508 -6.163 1.00 94.25 329 TYR A C 1
ATOM 2571 O O . TYR A 1 329 ? 13.949 8.231 -7.048 1.00 94.25 329 TYR A O 1
ATOM 2579 N N . ILE A 1 330 ? 12.666 6.497 -6.430 1.00 94.62 330 ILE A N 1
ATOM 2580 C CA . ILE A 1 330 ? 12.276 6.082 -7.790 1.00 94.62 330 ILE A CA 1
ATOM 2581 C C . ILE A 1 330 ? 11.672 7.260 -8.563 1.00 94.62 330 ILE A C 1
ATOM 2583 O O . ILE A 1 330 ? 11.979 7.486 -9.730 1.00 94.62 330 ILE A O 1
ATOM 2587 N N . GLU A 1 331 ? 10.849 8.054 -7.893 1.00 91.88 331 GLU A N 1
ATOM 2588 C CA . GLU A 1 331 ? 10.168 9.222 -8.437 1.00 91.88 331 GLU A CA 1
ATOM 2589 C C . GLU A 1 331 ? 11.159 10.329 -8.830 1.00 91.88 331 GLU A C 1
ATOM 2591 O O . GLU A 1 331 ? 10.888 11.086 -9.758 1.00 91.88 331 GLU A O 1
ATOM 2596 N N . ASP A 1 332 ? 12.335 10.396 -8.191 1.00 93.50 332 ASP A N 1
ATOM 2597 C CA . ASP A 1 332 ? 13.391 11.342 -8.566 1.00 93.50 332 ASP A CA 1
ATOM 2598 C C . ASP A 1 332 ? 14.089 10.964 -9.878 1.00 93.50 332 ASP A C 1
ATOM 2600 O O . ASP A 1 332 ? 14.845 11.773 -10.413 1.00 93.50 332 ASP A O 1
ATOM 2604 N N . LEU A 1 333 ? 13.877 9.759 -10.419 1.00 94.56 333 LEU A N 1
ATOM 2605 C CA . LEU A 1 333 ? 14.452 9.379 -11.712 1.00 94.56 333 LEU A CA 1
ATOM 2606 C C . LEU A 1 333 ? 13.870 10.220 -12.859 1.00 94.56 333 LEU A C 1
ATOM 2608 O O . LEU A 1 333 ? 14.552 10.428 -13.867 1.00 94.56 333 LEU A O 1
ATOM 2612 N N . SER A 1 334 ? 12.659 10.760 -12.688 1.00 88.31 334 SER A N 1
ATOM 2613 C CA . SER A 1 334 ? 12.116 11.806 -13.555 1.00 88.31 334 SER A CA 1
ATOM 2614 C C . SER A 1 334 ? 12.978 13.069 -13.478 1.00 88.31 334 SER A C 1
ATOM 2616 O O . SER A 1 334 ? 13.243 13.608 -12.407 1.00 88.31 334 SER A O 1
ATOM 2618 N N . GLY A 1 335 ? 13.445 13.553 -14.622 1.00 84.06 335 GLY A N 1
ATOM 2619 C CA . GLY A 1 335 ? 14.339 14.705 -14.744 1.00 84.06 335 GLY A CA 1
ATOM 2620 C C . GLY A 1 335 ? 15.817 14.435 -14.423 1.00 84.06 335 GLY A C 1
ATOM 2621 O O . GLY A 1 335 ? 16.666 15.159 -14.942 1.00 84.06 335 GLY A O 1
ATOM 2622 N N . ASN A 1 336 ? 16.156 13.415 -13.618 1.00 90.44 336 ASN A N 1
ATOM 2623 C CA . ASN A 1 336 ? 17.556 13.071 -13.306 1.00 90.44 336 ASN A CA 1
ATOM 2624 C C . ASN A 1 336 ? 18.124 11.947 -14.184 1.00 90.44 336 ASN A C 1
ATOM 2626 O O . ASN A 1 336 ? 19.266 12.039 -14.636 1.00 90.44 336 ASN A O 1
ATOM 2630 N N . TRP A 1 337 ? 17.362 10.871 -14.395 1.00 93.19 337 TRP A N 1
ATOM 2631 C CA . TRP A 1 337 ? 17.759 9.772 -15.280 1.00 93.19 337 TRP A CA 1
ATOM 2632 C C . TRP A 1 337 ? 17.224 9.999 -16.693 1.00 93.19 337 TRP A C 1
ATOM 2634 O O . TRP A 1 337 ? 17.969 9.950 -17.670 1.00 93.19 337 TRP A O 1
ATOM 2644 N N . SER A 1 338 ? 15.933 10.314 -16.786 1.00 88.44 338 SER A N 1
ATOM 2645 C CA . SER A 1 338 ? 15.231 10.598 -18.037 1.00 88.44 338 SER A CA 1
ATOM 2646 C C . SER A 1 338 ? 14.700 12.029 -18.032 1.00 88.44 338 SER A C 1
ATOM 2648 O O . SER A 1 338 ? 14.234 12.483 -16.993 1.00 88.44 338 SER A O 1
ATOM 2650 N N . PRO A 1 339 ? 14.703 12.757 -19.164 1.00 81.44 339 PRO A N 1
ATOM 2651 C CA . PRO A 1 339 ? 14.109 14.093 -19.234 1.00 81.44 339 PRO A CA 1
ATOM 2652 C C . PRO A 1 339 ? 12.574 14.088 -19.126 1.00 81.44 339 PRO A C 1
ATOM 2654 O O . PRO A 1 339 ? 11.982 15.157 -19.005 1.00 81.44 339 PRO A O 1
ATOM 2657 N N . LEU A 1 340 ? 11.928 12.918 -19.207 1.00 70.62 340 LEU A N 1
ATOM 2658 C CA . LEU A 1 340 ? 10.481 12.785 -19.051 1.00 70.62 340 LEU A CA 1
ATOM 2659 C C . LEU A 1 340 ? 10.080 12.965 -17.581 1.00 70.62 340 LEU A C 1
ATOM 2661 O O . LEU A 1 340 ? 10.723 12.435 -16.674 1.00 70.62 340 LEU A O 1
ATOM 2665 N N . ASP A 1 341 ? 8.993 13.692 -17.359 1.00 74.00 341 ASP A N 1
ATOM 2666 C CA . ASP A 1 341 ? 8.423 13.980 -16.041 1.00 74.00 341 ASP A CA 1
ATOM 2667 C C . ASP A 1 341 ? 7.720 12.765 -15.414 1.00 74.00 341 ASP A C 1
ATOM 2669 O O . ASP A 1 341 ? 7.694 12.623 -14.191 1.00 74.00 341 ASP A O 1
ATOM 2673 N N . ASP A 1 342 ? 7.226 11.841 -16.236 1.00 74.81 342 ASP A N 1
ATOM 2674 C CA . ASP A 1 342 ? 6.520 10.628 -15.815 1.00 74.81 342 ASP A CA 1
ATOM 2675 C C . ASP A 1 342 ? 7.405 9.371 -15.689 1.00 74.81 342 ASP A C 1
ATOM 2677 O O . ASP A 1 342 ? 6.911 8.293 -15.352 1.00 74.81 342 ASP A O 1
ATOM 2681 N N . TYR A 1 343 ? 8.713 9.480 -15.938 1.00 87.50 343 TYR A N 1
ATOM 2682 C CA . TYR A 1 343 ? 9.605 8.319 -15.997 1.00 87.50 343 TYR A CA 1
ATOM 2683 C C . TYR A 1 343 ? 9.671 7.535 -14.680 1.00 87.50 343 TYR A C 1
ATOM 2685 O O . TYR A 1 343 ? 9.473 6.322 -14.676 1.00 87.50 343 TYR A O 1
ATOM 2693 N N . GLY A 1 344 ? 9.904 8.214 -13.553 1.00 86.06 344 GLY A N 1
ATOM 2694 C CA . GLY A 1 344 ? 9.946 7.573 -12.238 1.00 86.06 344 GLY A CA 1
ATOM 2695 C C . GLY A 1 344 ? 8.619 6.903 -11.871 1.00 86.06 344 GLY A C 1
ATOM 2696 O O . GLY A 1 344 ? 8.607 5.831 -11.271 1.00 86.06 344 GLY A O 1
ATOM 2697 N N . ILE A 1 345 ? 7.492 7.469 -12.312 1.00 84.38 345 ILE A N 1
ATOM 2698 C CA . ILE A 1 345 ? 6.167 6.868 -12.111 1.00 84.38 345 ILE A CA 1
ATOM 2699 C C . ILE A 1 345 ? 6.031 5.565 -12.902 1.00 84.38 345 ILE A C 1
ATOM 2701 O O . ILE A 1 345 ? 5.596 4.565 -12.339 1.00 84.38 345 ILE A O 1
ATOM 2705 N N . LYS A 1 346 ? 6.481 5.529 -14.160 1.00 85.31 346 LYS A N 1
ATOM 2706 C CA . LYS A 1 346 ? 6.494 4.296 -14.966 1.00 85.31 346 LYS A CA 1
ATOM 2707 C C . LYS A 1 346 ? 7.353 3.206 -14.331 1.00 85.31 346 LYS A C 1
ATOM 2709 O O . LYS A 1 346 ? 6.941 2.051 -14.293 1.00 85.31 346 LYS A O 1
ATOM 2714 N N . VAL A 1 347 ? 8.527 3.561 -13.798 1.00 95.94 347 VAL A N 1
ATOM 2715 C CA . VAL A 1 347 ? 9.372 2.605 -13.059 1.00 95.94 347 VAL A CA 1
ATOM 2716 C C . VAL A 1 347 ? 8.611 2.064 -11.845 1.00 95.94 347 VAL A C 1
ATOM 2718 O O . VAL A 1 347 ? 8.554 0.851 -11.653 1.00 95.94 347 VAL A O 1
ATOM 2721 N N . LEU A 1 348 ? 7.973 2.939 -11.060 1.00 90.38 348 LEU A N 1
ATOM 2722 C CA . LEU A 1 348 ? 7.195 2.556 -9.879 1.00 90.38 348 LEU A CA 1
ATOM 2723 C C . LEU A 1 348 ? 6.006 1.639 -10.216 1.00 90.38 348 LEU A C 1
ATOM 2725 O O . LEU A 1 348 ? 5.710 0.712 -9.463 1.00 90.38 348 LEU A O 1
ATOM 2729 N N . GLU A 1 349 ? 5.323 1.871 -11.336 1.00 85.31 349 GLU A N 1
ATOM 2730 C CA . GLU A 1 349 ? 4.243 0.999 -11.811 1.00 85.31 349 GLU A CA 1
ATOM 2731 C C . GLU A 1 349 ? 4.754 -0.415 -12.096 1.00 85.31 349 GLU A C 1
ATOM 2733 O O . GLU A 1 349 ? 4.167 -1.385 -11.616 1.00 85.31 349 GLU A O 1
ATOM 2738 N N . LEU A 1 350 ? 5.886 -0.548 -12.796 1.00 94.06 350 LEU A N 1
ATOM 2739 C CA . LEU A 1 350 ? 6.477 -1.859 -13.070 1.00 94.06 350 LEU A CA 1
ATOM 2740 C C . LEU A 1 350 ? 6.979 -2.550 -11.795 1.00 94.06 350 LEU A C 1
ATOM 2742 O O . LEU A 1 350 ? 6.814 -3.761 -11.662 1.00 94.06 350 LEU A O 1
ATOM 2746 N N . VAL A 1 351 ? 7.526 -1.800 -10.833 1.00 95.94 351 VAL A N 1
ATOM 2747 C CA . VAL A 1 351 ? 7.891 -2.333 -9.507 1.00 95.94 351 VAL A CA 1
ATOM 2748 C C . VAL A 1 351 ? 6.674 -2.971 -8.831 1.00 95.94 351 VAL A C 1
ATOM 2750 O O . VAL A 1 351 ? 6.736 -4.136 -8.440 1.00 95.94 351 VAL A O 1
ATOM 2753 N N . LYS A 1 352 ? 5.534 -2.270 -8.790 1.00 90.00 352 LYS A N 1
ATOM 2754 C CA . LYS A 1 352 ? 4.285 -2.789 -8.202 1.00 90.00 352 LYS A CA 1
ATOM 2755 C C . LYS A 1 352 ? 3.733 -4.005 -8.952 1.00 90.00 352 LYS A C 1
ATOM 2757 O O . LYS A 1 352 ? 3.168 -4.923 -8.351 1.00 90.00 352 LYS A O 1
ATOM 2762 N N . GLU A 1 353 ? 3.886 -4.049 -10.272 1.00 92.00 353 GLU A N 1
ATOM 2763 C CA . GLU A 1 353 ? 3.509 -5.227 -11.059 1.00 92.00 353 GLU A CA 1
ATOM 2764 C C . GLU A 1 353 ? 4.393 -6.449 -10.752 1.00 92.00 353 GLU A C 1
ATOM 2766 O O . GLU A 1 353 ? 3.890 -7.575 -10.687 1.00 92.00 353 GLU A O 1
ATOM 2771 N N . ILE A 1 354 ? 5.699 -6.250 -10.546 1.00 94.62 354 ILE A N 1
ATOM 2772 C CA . ILE A 1 354 ? 6.616 -7.326 -10.149 1.00 94.62 354 ILE A CA 1
ATOM 2773 C C . ILE A 1 354 ? 6.261 -7.821 -8.741 1.00 94.62 354 ILE A C 1
ATOM 2775 O O . ILE A 1 354 ? 6.131 -9.024 -8.531 1.00 94.62 354 ILE A O 1
ATOM 2779 N N . GLU A 1 355 ? 6.042 -6.912 -7.791 1.00 89.69 355 GLU A N 1
ATOM 2780 C CA . GLU A 1 355 ? 5.681 -7.233 -6.400 1.00 89.69 355 GLU A CA 1
ATOM 2781 C C . GLU A 1 355 ? 4.369 -8.018 -6.291 1.00 89.69 355 GLU A C 1
ATOM 2783 O O . GLU A 1 355 ? 4.255 -8.938 -5.482 1.00 89.69 355 GLU A O 1
ATOM 2788 N N . SER A 1 356 ? 3.394 -7.707 -7.146 1.00 84.94 356 SER A N 1
ATOM 2789 C CA . SER A 1 356 ? 2.099 -8.401 -7.192 1.00 84.94 356 SER A CA 1
ATOM 2790 C C . SER A 1 356 ? 2.115 -9.719 -7.977 1.00 84.94 356 SER A C 1
ATOM 2792 O O . SER A 1 356 ? 1.093 -10.412 -8.050 1.00 84.94 356 SER A O 1
ATOM 2794 N N . SER A 1 357 ? 3.252 -10.091 -8.571 1.00 80.56 357 SER A N 1
ATOM 2795 C CA . SER A 1 357 ? 3.386 -11.341 -9.319 1.00 80.56 357 SER A CA 1
ATOM 2796 C C . SER A 1 357 ? 3.544 -12.548 -8.392 1.00 80.56 357 SER A C 1
ATOM 2798 O O . SER A 1 357 ? 4.028 -12.444 -7.266 1.00 80.56 357 SER A O 1
ATOM 2800 N N . TYR A 1 358 ? 3.107 -13.714 -8.866 1.00 73.81 358 TYR A N 1
ATOM 2801 C CA . TYR A 1 358 ? 3.130 -14.963 -8.104 1.00 73.81 358 TYR A CA 1
ATOM 2802 C C . TYR A 1 358 ? 4.564 -15.497 -7.915 1.00 73.81 358 TYR A C 1
ATOM 2804 O O . TYR A 1 358 ? 5.402 -15.352 -8.805 1.00 73.81 358 TYR A O 1
ATOM 2812 N N . SER A 1 359 ? 4.852 -16.116 -6.764 1.00 61.81 359 SER A N 1
ATOM 2813 C CA . SER A 1 359 ? 6.207 -16.500 -6.335 1.00 61.81 359 SER A CA 1
ATOM 2814 C C . SER A 1 359 ? 6.440 -18.019 -6.316 1.00 61.81 359 SER A C 1
ATOM 2816 O O . SER A 1 359 ? 6.733 -18.621 -5.285 1.00 61.81 359 SER A O 1
ATOM 2818 N N . GLU A 1 360 ? 6.379 -18.666 -7.479 1.00 69.19 360 GLU A N 1
ATOM 2819 C CA . GLU A 1 360 ? 6.828 -20.060 -7.608 1.00 69.19 360 GLU A CA 1
ATOM 2820 C C . GLU A 1 360 ? 8.317 -20.147 -7.955 1.00 69.19 360 GLU A C 1
ATOM 2822 O O . GLU A 1 360 ? 8.827 -19.367 -8.757 1.00 69.19 360 GLU A O 1
ATOM 2827 N N . LYS A 1 361 ? 9.035 -21.119 -7.374 1.00 65.94 361 LYS A N 1
ATOM 2828 C CA . LYS A 1 361 ? 10.442 -21.364 -7.724 1.00 65.94 361 LYS A CA 1
ATOM 2829 C C . LYS A 1 361 ? 10.544 -21.798 -9.185 1.00 65.94 361 LYS A C 1
ATOM 2831 O O . LYS A 1 361 ? 10.266 -22.947 -9.513 1.00 65.94 361 LYS A O 1
ATOM 2836 N N . VAL A 1 362 ? 11.021 -20.891 -10.030 1.00 68.38 362 VAL A N 1
ATOM 2837 C CA . VAL A 1 362 ? 11.282 -21.130 -11.453 1.00 68.38 362 VAL A CA 1
ATOM 2838 C C . VAL A 1 362 ? 12.730 -20.783 -11.774 1.00 68.38 362 VAL A C 1
ATOM 2840 O O . VAL A 1 362 ? 13.281 -19.817 -11.253 1.00 68.38 362 VAL A O 1
ATOM 2843 N N . ILE A 1 363 ? 13.380 -21.608 -12.588 1.00 69.19 363 ILE A N 1
ATOM 2844 C CA . ILE A 1 363 ? 14.782 -21.412 -12.969 1.00 69.19 363 ILE A CA 1
ATOM 2845 C C . ILE A 1 363 ? 14.835 -20.427 -14.141 1.00 69.19 363 ILE A C 1
ATOM 2847 O O . ILE A 1 363 ? 13.938 -20.432 -14.987 1.00 69.19 363 ILE A O 1
ATOM 2851 N N . ALA A 1 364 ? 15.873 -19.587 -14.187 1.00 68.75 364 ALA A N 1
ATOM 2852 C CA . ALA A 1 364 ? 16.131 -18.729 -15.337 1.00 68.75 364 ALA A CA 1
ATOM 2853 C C . ALA A 1 364 ? 16.149 -19.562 -16.638 1.00 68.75 364 ALA A C 1
ATOM 2855 O O . ALA A 1 364 ? 16.662 -20.686 -16.632 1.00 68.75 364 ALA A O 1
ATOM 2856 N N . PRO A 1 365 ? 15.604 -19.037 -17.750 1.00 74.12 365 PRO A N 1
ATOM 2857 C CA . PRO A 1 365 ? 15.492 -19.792 -18.999 1.00 74.12 365 PRO A CA 1
ATOM 2858 C C . PRO A 1 365 ? 16.863 -20.156 -19.583 1.00 74.12 365 PRO A C 1
ATOM 2860 O O . PRO A 1 365 ? 17.008 -21.199 -20.216 1.00 74.12 365 PRO A O 1
ATOM 2863 N N . ILE A 1 366 ? 17.875 -19.327 -19.318 1.00 80.94 366 ILE A N 1
ATOM 2864 C CA . ILE A 1 366 ? 19.261 -19.517 -19.740 1.00 80.94 366 ILE A CA 1
ATOM 2865 C C . ILE A 1 366 ? 20.218 -19.035 -18.645 1.00 80.94 366 ILE A C 1
ATOM 2867 O O . ILE A 1 366 ? 19.853 -18.204 -17.811 1.00 80.94 366 ILE A O 1
ATOM 2871 N N . LYS A 1 367 ? 21.464 -19.517 -18.678 1.00 77.56 367 LYS A N 1
ATOM 2872 C CA . LYS A 1 367 ? 22.571 -18.902 -17.940 1.00 77.56 367 LYS A CA 1
ATOM 2873 C C . LYS A 1 367 ? 23.213 -17.822 -18.799 1.00 77.56 367 LYS A C 1
ATOM 2875 O O . LYS A 1 367 ? 23.544 -18.063 -19.958 1.00 77.56 367 LYS A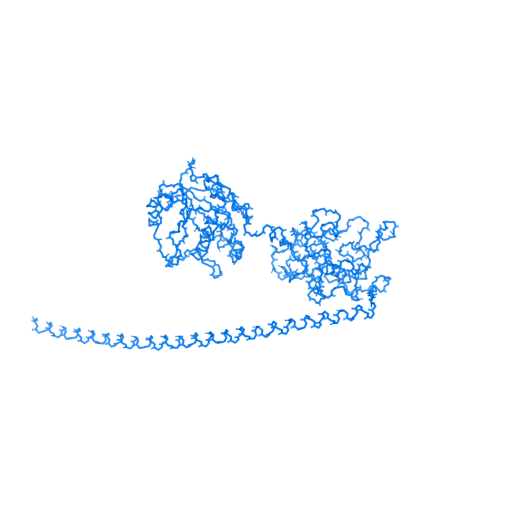 O 1
ATOM 2880 N N . LEU A 1 368 ? 23.374 -16.637 -18.225 1.00 79.69 368 LEU A N 1
ATOM 2881 C CA . LEU A 1 368 ? 24.119 -15.546 -18.842 1.00 79.69 368 LEU A CA 1
ATOM 2882 C C . LEU A 1 368 ? 25.602 -15.641 -18.452 1.00 79.69 368 LEU A C 1
ATOM 2884 O O . LEU A 1 368 ? 25.933 -16.169 -17.395 1.00 79.69 368 LEU A O 1
ATOM 2888 N N . ASP A 1 369 ? 26.471 -15.103 -19.310 1.00 77.06 369 ASP A N 1
ATOM 2889 C CA . ASP A 1 369 ? 27.912 -14.900 -19.076 1.00 77.06 369 ASP A CA 1
ATOM 2890 C C . ASP A 1 369 ? 28.821 -16.152 -19.038 1.00 77.06 369 ASP A C 1
ATOM 2892 O O . ASP A 1 369 ? 29.986 -16.054 -18.662 1.00 77.06 369 ASP A O 1
ATOM 2896 N N . ASP A 1 370 ? 28.359 -17.304 -19.539 1.00 59.19 370 ASP A N 1
ATOM 2897 C CA . ASP A 1 370 ? 29.160 -18.545 -19.629 1.00 59.19 370 ASP A CA 1
ATOM 2898 C C . ASP A 1 370 ? 30.330 -18.486 -20.655 1.00 59.19 370 ASP A C 1
ATOM 2900 O O . ASP A 1 370 ? 31.181 -19.374 -20.668 1.00 59.19 370 ASP A O 1
ATOM 2904 N N . ASN A 1 371 ? 30.413 -17.447 -21.501 1.00 54.50 371 ASN A N 1
ATOM 2905 C CA . ASN A 1 371 ? 31.526 -17.181 -22.429 1.00 54.50 371 ASN A CA 1
ATOM 2906 C C . ASN A 1 371 ? 31.855 -15.676 -22.437 1.00 54.50 371 ASN A C 1
ATOM 2908 O O . ASN A 1 371 ? 31.100 -14.875 -22.994 1.00 54.50 371 ASN A O 1
ATOM 2912 N N . THR A 1 372 ? 32.967 -15.274 -21.820 1.00 48.75 372 THR A N 1
ATOM 2913 C CA . THR A 1 372 ? 33.430 -13.879 -21.796 1.00 48.75 372 THR A CA 1
ATOM 2914 C C . THR A 1 372 ? 34.332 -13.578 -22.998 1.00 48.75 372 THR A C 1
ATOM 2916 O O . THR A 1 372 ? 35.406 -14.156 -23.143 1.00 48.75 372 THR A O 1
ATOM 2919 N N . ASP A 1 373 ? 33.913 -12.648 -23.862 1.00 45.88 373 ASP A N 1
ATOM 2920 C CA . ASP A 1 373 ? 34.770 -12.089 -24.915 1.00 45.88 373 ASP A CA 1
ATOM 2921 C C . ASP A 1 373 ? 35.704 -11.038 -24.301 1.00 45.88 373 ASP A C 1
ATOM 2923 O O . ASP A 1 373 ? 35.267 -9.985 -23.841 1.00 45.88 373 ASP A O 1
ATOM 2927 N N . SER A 1 374 ? 37.006 -11.320 -24.288 1.00 45.88 374 SER A N 1
ATOM 2928 C CA . SER A 1 374 ? 38.037 -10.536 -23.593 1.00 45.88 374 SER A CA 1
ATOM 2929 C C . SER A 1 374 ? 38.508 -9.265 -24.323 1.00 45.88 374 SER A C 1
ATOM 2931 O O . SER A 1 374 ? 39.585 -8.766 -24.011 1.00 45.88 374 SER A O 1
ATOM 2933 N N . ASN A 1 375 ? 37.774 -8.767 -25.325 1.00 43.19 375 ASN A N 1
ATOM 2934 C CA . ASN A 1 375 ? 38.298 -7.790 -26.298 1.00 43.19 375 ASN A CA 1
ATOM 2935 C C . ASN A 1 375 ? 37.565 -6.434 -26.348 1.00 43.19 375 ASN A C 1
ATOM 2937 O O . ASN A 1 375 ? 37.735 -5.707 -27.326 1.00 43.19 375 ASN A O 1
ATOM 2941 N N . ASN A 1 376 ? 36.774 -6.055 -25.338 1.00 45.50 376 ASN A N 1
ATOM 2942 C CA . ASN A 1 376 ? 36.090 -4.755 -25.329 1.00 45.50 376 ASN A CA 1
ATOM 2943 C C . ASN A 1 376 ? 36.793 -3.745 -24.400 1.00 45.50 376 ASN A C 1
ATOM 2945 O O . ASN A 1 376 ? 36.931 -3.962 -23.198 1.00 45.50 376 ASN A O 1
ATOM 2949 N N . TYR A 1 377 ? 37.239 -2.627 -24.980 1.00 43.16 377 TYR A N 1
ATOM 2950 C CA . TYR A 1 377 ? 38.175 -1.655 -24.390 1.00 43.16 377 TYR A CA 1
ATOM 2951 C C . TYR A 1 377 ? 37.595 -0.743 -23.281 1.00 43.16 377 TYR A C 1
ATOM 2953 O O . TYR A 1 377 ? 38.316 0.115 -22.782 1.00 43.16 377 TYR A O 1
ATOM 2961 N N . ASN A 1 378 ? 36.330 -0.922 -22.871 1.00 47.72 378 ASN A N 1
ATOM 2962 C CA . ASN A 1 378 ? 35.630 -0.032 -21.923 1.00 47.72 378 ASN A CA 1
ATOM 2963 C C . ASN A 1 378 ? 35.105 -0.721 -20.640 1.00 47.72 378 ASN A C 1
ATOM 2965 O O . ASN A 1 378 ? 34.405 -0.082 -19.862 1.00 47.72 378 ASN A O 1
ATOM 2969 N N . ASP A 1 379 ? 35.435 -1.994 -20.393 1.00 47.06 379 ASP A N 1
ATOM 2970 C CA . ASP A 1 379 ? 35.006 -2.756 -19.196 1.00 47.06 379 ASP A CA 1
ATOM 2971 C C . ASP A 1 379 ? 36.037 -2.716 -18.045 1.00 47.06 379 ASP A C 1
ATOM 2973 O O . ASP A 1 379 ? 36.014 -3.547 -17.136 1.00 47.06 379 ASP A O 1
ATOM 2977 N N . GLU A 1 380 ? 36.998 -1.790 -18.084 1.00 57.00 380 GLU A N 1
ATOM 2978 C CA . GLU A 1 380 ? 37.979 -1.648 -17.007 1.00 57.00 380 GLU A CA 1
ATOM 2979 C C . GLU A 1 380 ? 37.381 -0.893 -15.813 1.00 57.00 380 GLU A C 1
ATOM 2981 O O . GLU A 1 380 ? 36.754 0.154 -15.955 1.00 57.00 380 GLU A O 1
ATOM 2986 N N . LEU A 1 381 ? 37.620 -1.419 -14.611 1.00 55.44 381 LEU A N 1
ATOM 2987 C CA . LEU A 1 381 ? 37.281 -0.777 -13.344 1.00 55.44 381 LEU A CA 1
ATOM 2988 C C . LEU A 1 381 ? 37.878 0.643 -13.271 1.00 55.44 381 LEU A C 1
ATOM 2990 O O . LEU A 1 381 ? 39.101 0.809 -13.234 1.00 55.44 381 LEU A O 1
ATOM 2994 N N . VAL A 1 382 ? 37.027 1.672 -13.206 1.00 58.84 382 VAL A N 1
ATOM 2995 C CA . VAL A 1 382 ? 37.466 3.076 -13.252 1.00 58.84 382 VAL A CA 1
ATOM 2996 C C . VAL A 1 382 ? 37.803 3.576 -11.845 1.00 58.84 382 VAL A C 1
ATOM 2998 O O . VAL A 1 382 ? 37.006 3.443 -10.919 1.00 58.84 382 VAL A O 1
ATOM 3001 N N . ASN A 1 383 ? 38.999 4.150 -11.661 1.00 57.69 383 ASN A N 1
ATOM 3002 C CA . ASN A 1 383 ? 39.461 4.698 -10.379 1.00 57.69 383 ASN A CA 1
ATOM 3003 C C . ASN A 1 383 ? 39.193 6.211 -10.288 1.00 57.69 383 ASN A C 1
ATOM 3005 O O . ASN A 1 383 ? 39.832 6.998 -10.984 1.00 57.69 383 ASN A O 1
ATOM 3009 N N . HIS A 1 384 ? 38.302 6.619 -9.385 1.00 59.06 384 HIS A N 1
ATOM 3010 C CA . HIS A 1 384 ? 37.798 7.995 -9.252 1.00 59.06 384 HIS A CA 1
ATOM 3011 C C . HIS A 1 384 ? 38.477 8.823 -8.138 1.00 59.06 384 HIS A C 1
ATOM 3013 O O . HIS A 1 384 ? 37.858 9.717 -7.571 1.00 59.06 384 HIS A O 1
ATOM 3019 N N . GLY A 1 385 ? 39.726 8.512 -7.768 1.00 47.38 385 GLY A N 1
ATOM 3020 C CA . GLY A 1 385 ? 40.370 9.014 -6.541 1.00 47.38 385 GLY A CA 1
ATOM 3021 C C . GLY A 1 385 ? 40.377 10.541 -6.312 1.00 47.38 385 GLY A C 1
ATOM 3022 O O . GLY A 1 385 ? 40.789 11.302 -7.182 1.00 47.38 385 GLY A O 1
ATOM 3023 N N . ASP A 1 386 ? 40.041 10.956 -5.081 1.00 50.44 386 ASP A N 1
ATOM 3024 C CA . ASP A 1 386 ? 40.239 12.311 -4.540 1.00 50.44 386 ASP A CA 1
ATOM 3025 C C . ASP A 1 386 ? 41.520 12.425 -3.680 1.00 50.44 386 ASP A C 1
ATOM 3027 O O . ASP A 1 386 ? 42.068 11.438 -3.183 1.00 50.44 386 ASP A O 1
ATOM 3031 N N . SER A 1 387 ? 42.008 13.661 -3.503 1.00 61.59 387 SER A N 1
ATOM 3032 C CA . SER A 1 387 ? 43.226 14.018 -2.748 1.00 61.59 387 SER A CA 1
ATOM 3033 C C . SER A 1 387 ? 43.272 13.465 -1.307 1.00 61.59 387 SER A C 1
ATOM 3035 O O . SER A 1 387 ? 42.243 13.194 -0.694 1.00 61.59 387 SER A O 1
ATOM 3037 N N . VAL A 1 388 ? 44.473 13.387 -0.712 1.00 57.56 388 VAL A N 1
ATOM 3038 C CA . VAL A 1 388 ? 44.723 12.960 0.691 1.00 57.56 388 VAL A CA 1
ATOM 3039 C C . VAL A 1 388 ? 43.784 13.628 1.713 1.00 57.56 388 VAL A C 1
ATOM 3041 O O . VAL A 1 388 ? 43.465 13.041 2.745 1.00 57.56 388 VAL A O 1
ATOM 3044 N N . GLU A 1 389 ? 43.315 14.842 1.433 1.00 54.53 389 GLU A N 1
ATOM 3045 C CA . GLU A 1 389 ? 42.401 15.584 2.302 1.00 54.53 389 GLU A CA 1
ATOM 3046 C C . GLU A 1 389 ? 40.948 15.068 2.243 1.00 54.53 389 GLU A C 1
ATOM 3048 O O . GLU A 1 389 ? 40.229 15.141 3.239 1.00 54.53 389 GLU A O 1
ATOM 3053 N N . GLY A 1 390 ? 40.528 14.483 1.115 1.00 53.56 390 GLY A N 1
ATOM 3054 C CA . GLY A 1 390 ? 39.247 13.782 0.970 1.00 53.56 390 GLY A CA 1
ATOM 3055 C C . GLY A 1 390 ? 39.212 12.490 1.787 1.00 53.56 390 GLY A C 1
ATOM 3056 O O . GLY A 1 390 ? 38.290 12.289 2.575 1.00 53.56 390 GLY A O 1
ATOM 3057 N N . LEU A 1 391 ? 40.287 11.694 1.719 1.00 57.72 391 LEU A N 1
ATOM 3058 C CA . LEU A 1 391 ? 40.440 10.469 2.518 1.00 57.72 391 LEU A CA 1
ATOM 3059 C C . LEU A 1 391 ? 40.378 10.743 4.026 1.00 57.72 391 LEU A C 1
ATOM 3061 O O . LEU A 1 391 ? 39.787 9.973 4.778 1.00 57.72 391 LEU A O 1
ATOM 3065 N N . LYS A 1 392 ? 40.946 11.861 4.494 1.00 62.53 392 LYS A N 1
ATOM 3066 C CA . LYS A 1 392 ? 40.839 12.247 5.909 1.00 62.53 392 LYS A CA 1
ATOM 3067 C C . LYS A 1 392 ? 39.400 12.549 6.318 1.00 62.53 392 LYS A C 1
ATOM 3069 O O . LYS A 1 392 ? 38.995 12.148 7.404 1.00 62.53 392 LYS A O 1
ATOM 3074 N N . LYS A 1 393 ? 38.630 13.246 5.475 1.00 63.12 393 LYS A N 1
ATOM 3075 C CA . LYS A 1 393 ? 37.218 13.551 5.759 1.00 63.12 393 LYS A CA 1
ATOM 3076 C C . LYS A 1 393 ? 36.367 12.287 5.790 1.00 63.12 393 LYS A C 1
ATOM 3078 O O . LYS A 1 393 ? 35.532 12.151 6.678 1.00 63.12 393 LYS A O 1
ATOM 3083 N N . GLU A 1 394 ? 36.623 11.357 4.877 1.00 61.06 394 GLU A N 1
ATOM 3084 C CA . GLU A 1 394 ? 35.939 10.065 4.827 1.00 61.06 394 GLU A CA 1
ATOM 3085 C C . GLU A 1 394 ? 36.251 9.216 6.067 1.00 61.06 394 GLU A C 1
ATOM 3087 O O . GLU A 1 394 ? 35.336 8.742 6.733 1.00 61.06 394 GLU A O 1
ATOM 3092 N N . VAL A 1 395 ? 37.523 9.132 6.475 1.00 69.69 395 VAL A N 1
ATOM 3093 C CA . VAL A 1 395 ? 37.923 8.458 7.723 1.00 69.69 395 VAL A CA 1
ATOM 3094 C C . VAL A 1 395 ? 37.264 9.102 8.946 1.00 69.69 395 VAL A C 1
ATOM 3096 O O . VAL A 1 395 ? 36.791 8.387 9.827 1.00 69.69 395 VAL A O 1
ATOM 3099 N N . ILE A 1 396 ? 37.179 10.434 9.005 1.00 72.56 396 ILE A N 1
ATOM 3100 C CA . ILE A 1 396 ? 36.488 11.141 10.097 1.00 72.56 396 ILE A CA 1
ATOM 3101 C C . ILE A 1 396 ? 34.988 10.809 10.108 1.00 72.56 396 ILE A C 1
ATOM 3103 O O . ILE A 1 396 ? 34.428 10.567 11.178 1.00 72.56 396 ILE A O 1
ATOM 3107 N N . SER A 1 397 ? 34.346 10.748 8.938 1.00 64.50 397 SER A N 1
ATOM 3108 C CA . SER A 1 397 ? 32.935 10.365 8.817 1.00 64.50 397 SER A CA 1
ATOM 3109 C C . SER A 1 397 ? 32.707 8.926 9.280 1.00 64.50 397 SER A C 1
ATOM 3111 O O . SER A 1 397 ? 31.836 8.682 10.111 1.00 64.50 397 SER A O 1
ATOM 3113 N N . ILE A 1 398 ? 33.545 7.989 8.829 1.00 73.31 398 ILE A N 1
ATOM 3114 C CA . ILE A 1 398 ? 33.480 6.574 9.218 1.00 73.31 398 ILE A CA 1
ATOM 3115 C C . ILE A 1 398 ? 33.658 6.418 10.731 1.00 73.31 398 ILE A C 1
ATOM 3117 O O . ILE A 1 398 ? 32.927 5.658 11.364 1.00 73.31 398 ILE A O 1
ATOM 3121 N N . ILE A 1 399 ? 34.594 7.155 11.338 1.00 84.88 399 ILE A N 1
ATOM 3122 C CA . ILE A 1 399 ? 34.781 7.152 12.795 1.00 84.88 399 ILE A CA 1
ATOM 3123 C C . ILE A 1 399 ? 33.508 7.637 13.502 1.00 84.88 399 ILE A C 1
ATOM 3125 O O . ILE A 1 399 ? 33.059 6.983 14.444 1.00 84.88 399 ILE A O 1
ATOM 3129 N N . SER A 1 400 ? 32.889 8.721 13.021 1.00 81.19 400 SER A N 1
ATOM 3130 C CA . SER A 1 400 ? 31.632 9.233 13.584 1.00 81.19 400 SER A CA 1
ATOM 3131 C C . SER A 1 400 ? 30.491 8.215 13.486 1.00 81.19 400 SER A C 1
ATOM 3133 O O . SER A 1 400 ? 29.734 8.031 14.440 1.00 81.19 400 SER A O 1
ATOM 3135 N N . ASP A 1 401 ? 30.374 7.510 12.363 1.00 74.19 401 ASP A N 1
ATOM 3136 C CA . ASP A 1 401 ? 29.324 6.509 12.181 1.00 74.19 401 ASP A CA 1
ATOM 3137 C C . ASP A 1 401 ? 29.564 5.255 13.032 1.00 74.19 401 ASP A C 1
ATOM 3139 O O . ASP A 1 401 ? 28.622 4.720 13.620 1.00 74.19 401 ASP A O 1
ATOM 3143 N N . ILE A 1 402 ? 30.823 4.843 13.218 1.00 82.50 402 ILE A N 1
ATOM 3144 C CA . ILE A 1 402 ? 31.192 3.784 14.170 1.00 82.50 402 ILE A CA 1
ATOM 3145 C C . ILE A 1 402 ? 30.787 4.168 15.600 1.00 82.50 402 ILE A C 1
ATOM 3147 O O . ILE A 1 402 ? 30.296 3.320 16.349 1.00 82.50 402 ILE A O 1
ATOM 3151 N N . GLU A 1 403 ? 30.968 5.426 16.003 1.00 87.94 403 GLU A N 1
ATOM 3152 C CA . GLU A 1 403 ? 30.558 5.903 17.330 1.00 87.94 403 GLU A CA 1
ATOM 3153 C C . GLU A 1 403 ? 29.036 5.872 17.512 1.00 87.94 403 GLU A C 1
ATOM 3155 O O . GLU A 1 403 ? 28.551 5.374 18.533 1.00 87.94 403 GLU A O 1
ATOM 3160 N N . LYS A 1 404 ? 28.267 6.304 16.502 1.00 78.31 404 LYS A N 1
ATOM 3161 C CA . LYS A 1 404 ? 26.797 6.197 16.519 1.00 78.31 404 LYS A CA 1
ATOM 3162 C C . LYS A 1 404 ? 26.339 4.742 16.625 1.00 78.31 404 LYS A C 1
ATOM 3164 O O . LYS A 1 404 ? 25.464 4.432 17.434 1.00 78.31 404 LYS A O 1
ATOM 3169 N N . LEU A 1 405 ? 26.950 3.836 15.857 1.00 78.00 405 LEU A N 1
ATOM 3170 C CA . LEU A 1 405 ? 26.631 2.404 15.895 1.00 78.00 405 LEU A CA 1
ATOM 3171 C C . LEU A 1 405 ? 26.943 1.780 17.259 1.00 78.00 405 LEU A C 1
ATOM 3173 O O . LEU A 1 405 ? 26.154 0.976 17.762 1.00 78.00 405 LEU A O 1
ATOM 3177 N N . LYS A 1 406 ? 28.047 2.178 17.899 1.00 84.19 406 LYS A N 1
ATOM 3178 C CA . LYS A 1 406 ? 28.364 1.757 19.272 1.00 84.19 406 LYS A CA 1
ATOM 3179 C C . LYS A 1 406 ? 27.307 2.238 20.264 1.00 84.19 406 LYS A C 1
ATOM 3181 O O . LYS A 1 406 ? 26.818 1.425 21.042 1.00 84.19 406 LYS A O 1
ATOM 3186 N N . SER A 1 407 ? 26.900 3.508 20.191 1.00 83.44 407 SER A N 1
ATOM 3187 C CA . SER A 1 407 ? 25.832 4.052 21.046 1.00 83.44 407 SER A CA 1
ATOM 3188 C C . SER A 1 407 ? 24.528 3.271 20.878 1.00 83.44 407 SER A C 1
ATOM 3190 O O . SER A 1 407 ? 23.926 2.833 21.857 1.00 83.44 407 SER A O 1
ATOM 3192 N N . ARG A 1 408 ? 24.129 3.003 19.628 1.00 76.94 408 ARG A N 1
ATOM 3193 C CA . ARG A 1 408 ? 22.914 2.239 19.326 1.00 76.94 408 ARG A CA 1
ATOM 3194 C C . ARG A 1 408 ? 22.986 0.794 19.815 1.00 76.94 408 ARG A C 1
ATOM 3196 O O . ARG A 1 408 ? 21.986 0.243 20.266 1.00 76.94 408 ARG A O 1
ATOM 3203 N N . THR A 1 409 ? 24.167 0.184 19.754 1.00 83.94 409 THR A N 1
ATOM 3204 C CA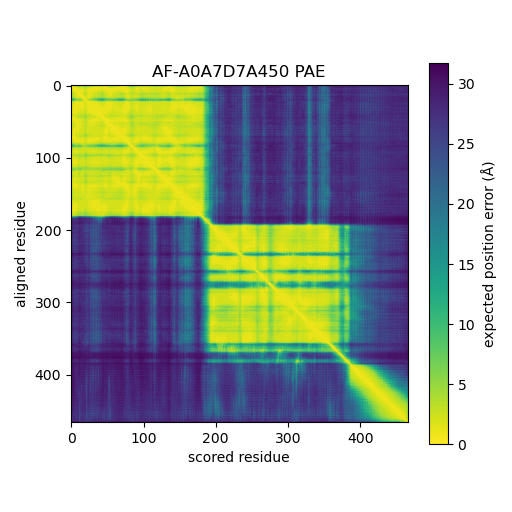 . THR A 1 409 ? 24.397 -1.168 20.279 1.00 83.94 409 THR A CA 1
ATOM 3205 C C . THR A 1 409 ? 24.204 -1.214 21.796 1.00 83.94 409 THR A C 1
ATOM 3207 O O . THR A 1 409 ? 23.596 -2.155 22.302 1.00 83.94 409 THR A O 1
ATOM 3210 N N . GLU A 1 410 ? 24.666 -0.200 22.530 1.00 89.12 410 GLU A N 1
ATOM 3211 C CA . GLU A 1 410 ? 24.448 -0.118 23.980 1.00 89.12 410 GLU A CA 1
ATOM 3212 C C . GLU A 1 410 ? 22.972 0.114 24.338 1.00 89.12 410 GLU A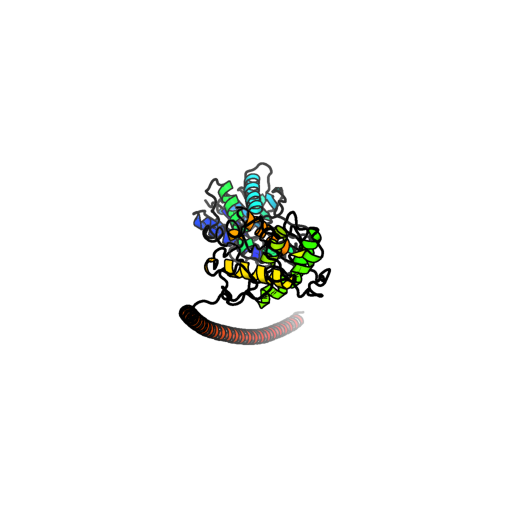 C 1
ATOM 3214 O O . GLU A 1 410 ? 22.451 -0.546 25.237 1.00 89.12 410 GLU A O 1
ATOM 3219 N N . GLU A 1 411 ? 22.254 0.954 23.587 1.00 80.88 411 GLU A N 1
ATOM 3220 C CA . GLU A 1 411 ? 20.798 1.110 23.743 1.00 80.88 411 GLU A CA 1
ATOM 3221 C C . GLU A 1 411 ? 20.051 -0.218 23.543 1.00 80.88 411 GLU A C 1
ATOM 3223 O O . GLU A 1 411 ? 19.177 -0.579 24.335 1.00 80.88 411 GLU A O 1
ATOM 3228 N N . LEU A 1 412 ? 20.420 -0.981 22.509 1.00 77.31 412 LEU A N 1
ATOM 3229 C CA . LEU A 1 412 ? 19.815 -2.283 22.230 1.00 77.31 412 LEU A CA 1
ATOM 3230 C C . LEU A 1 412 ? 20.101 -3.302 23.336 1.00 77.31 412 LEU A C 1
ATOM 3232 O O . LEU A 1 412 ? 19.210 -4.071 23.687 1.00 77.31 412 LEU A O 1
ATOM 3236 N N . LYS A 1 413 ? 21.295 -3.288 23.940 1.00 85.62 413 LYS A N 1
ATOM 3237 C CA . LYS A 1 413 ? 21.600 -4.139 25.104 1.00 85.62 413 LYS A CA 1
ATOM 3238 C C . LYS A 1 413 ? 20.707 -3.817 26.301 1.00 85.62 413 LYS A C 1
ATOM 3240 O O . LYS A 1 413 ? 20.237 -4.734 26.970 1.00 85.62 413 LYS A O 1
ATOM 3245 N N . ILE A 1 414 ? 20.432 -2.535 26.559 1.00 85.44 414 ILE A N 1
ATOM 3246 C CA . ILE A 1 414 ? 19.503 -2.118 27.623 1.00 85.44 414 ILE A CA 1
ATOM 3247 C C . ILE A 1 414 ? 18.093 -2.655 27.341 1.00 85.44 414 ILE A C 1
ATOM 3249 O O . ILE A 1 414 ? 17.425 -3.169 28.245 1.00 85.44 414 ILE A O 1
ATOM 3253 N N . TYR A 1 415 ? 17.649 -2.576 26.086 1.00 73.69 415 TYR A N 1
ATOM 3254 C CA . TYR A 1 415 ? 16.350 -3.102 25.679 1.00 73.69 415 TYR A CA 1
ATOM 3255 C C . TYR A 1 415 ? 16.266 -4.627 25.835 1.00 73.69 415 TYR A C 1
ATOM 3257 O O . TYR A 1 415 ? 15.314 -5.119 26.436 1.00 73.69 415 TYR A O 1
ATOM 3265 N N . ILE A 1 416 ? 17.286 -5.368 25.387 1.00 83.25 416 ILE A N 1
ATOM 3266 C CA . ILE A 1 416 ? 17.371 -6.829 25.552 1.00 83.25 416 ILE A CA 1
ATOM 3267 C C . ILE A 1 416 ? 17.277 -7.214 27.033 1.00 83.25 416 ILE A C 1
ATOM 3269 O O . ILE A 1 416 ? 16.425 -8.024 27.391 1.00 83.25 416 ILE A O 1
ATOM 3273 N N . ASN A 1 417 ? 18.053 -6.568 27.909 1.00 86.50 417 ASN A N 1
ATOM 3274 C CA . ASN A 1 417 ? 17.996 -6.826 29.354 1.00 86.50 417 ASN A CA 1
ATOM 3275 C C . ASN A 1 417 ? 16.595 -6.566 29.941 1.00 86.50 417 ASN A C 1
ATOM 3277 O O . ASN A 1 417 ? 16.143 -7.275 30.841 1.00 86.50 417 ASN A O 1
ATOM 3281 N N . SER A 1 418 ? 15.889 -5.554 29.427 1.00 80.88 418 SER A N 1
ATOM 3282 C CA . SER A 1 418 ? 14.516 -5.241 29.849 1.00 80.88 418 SER A CA 1
ATOM 3283 C C . SER A 1 418 ? 13.533 -6.334 29.418 1.00 80.88 418 SER A C 1
ATOM 3285 O O . SER A 1 418 ? 12.692 -6.757 30.212 1.00 80.88 418 SER A O 1
ATOM 3287 N N . VAL A 1 419 ? 13.670 -6.834 28.186 1.00 80.44 419 VAL A N 1
ATOM 3288 C CA . VAL A 1 419 ? 12.867 -7.945 27.648 1.00 80.44 419 VAL A CA 1
ATOM 3289 C C . VAL A 1 419 ? 13.107 -9.236 28.431 1.00 80.44 419 VAL A C 1
ATOM 3291 O O . VAL A 1 419 ? 12.146 -9.900 28.817 1.00 80.44 419 VAL A O 1
ATOM 3294 N N . GLU A 1 420 ? 14.360 -9.573 28.740 1.00 87.94 420 GLU A N 1
ATOM 3295 C CA . GLU A 1 420 ? 14.692 -10.723 29.594 1.00 87.94 420 GLU A CA 1
ATOM 3296 C C . GLU A 1 420 ? 14.058 -10.602 30.991 1.00 87.94 420 GLU A C 1
ATOM 3298 O O . GLU A 1 420 ? 13.535 -11.582 31.531 1.00 87.94 420 GLU A O 1
ATOM 3303 N N . GLY A 1 421 ? 14.022 -9.387 31.551 1.00 88.06 421 GLY A N 1
ATOM 3304 C CA . GLY A 1 421 ? 13.315 -9.086 32.796 1.00 88.06 421 GLY A CA 1
ATOM 3305 C C . GLY A 1 421 ? 11.807 -9.347 32.709 1.00 88.06 421 GLY A C 1
ATOM 3306 O O . GLY A 1 421 ? 11.240 -9.990 33.598 1.00 88.06 421 GLY A O 1
ATOM 3307 N N . PHE A 1 422 ? 11.158 -8.914 31.623 1.00 84.25 422 PHE A N 1
ATOM 3308 C CA . PHE A 1 422 ? 9.735 -9.180 31.397 1.00 84.25 422 PHE A CA 1
ATOM 3309 C C . PHE A 1 422 ? 9.439 -10.674 31.245 1.00 84.25 422 PHE A C 1
ATOM 3311 O O . PHE A 1 422 ? 8.501 -11.168 31.872 1.00 84.25 422 PHE A O 1
ATOM 3318 N N . LEU A 1 423 ? 10.269 -11.415 30.507 1.00 82.88 423 LEU A N 1
ATOM 3319 C CA . LEU A 1 423 ? 10.133 -12.869 30.356 1.00 82.88 423 LEU A CA 1
ATOM 3320 C C . LEU A 1 423 ? 10.261 -13.599 31.703 1.00 82.88 423 LEU A C 1
ATOM 3322 O O . LEU A 1 423 ? 9.502 -14.526 31.999 1.00 82.88 423 LEU A O 1
ATOM 3326 N N . ALA A 1 424 ? 11.180 -13.161 32.569 1.00 89.38 424 ALA A N 1
ATOM 3327 C CA . ALA A 1 424 ? 11.317 -13.715 33.914 1.00 89.38 424 ALA A CA 1
ATOM 3328 C C . ALA A 1 424 ? 10.080 -13.437 34.792 1.00 89.38 424 ALA A C 1
ATOM 3330 O O . ALA A 1 424 ? 9.667 -14.296 35.580 1.00 89.38 424 ALA A O 1
ATOM 3331 N N . GLN A 1 425 ? 9.473 -12.255 34.659 1.00 87.75 425 GLN A N 1
ATOM 3332 C CA . GLN A 1 425 ? 8.249 -11.891 35.374 1.00 87.75 425 GLN A CA 1
ATOM 3333 C C . GLN A 1 425 ? 7.035 -12.685 34.877 1.00 87.75 425 GLN A C 1
ATOM 3335 O O . GLN A 1 425 ? 6.263 -13.194 35.692 1.00 87.75 425 GLN A O 1
ATOM 3340 N N . GLU A 1 426 ? 6.901 -12.851 33.561 1.00 87.94 426 GLU A N 1
ATOM 3341 C CA . GLU A 1 426 ? 5.864 -13.677 32.940 1.00 87.94 426 GLU A CA 1
ATOM 3342 C C . GLU A 1 426 ? 5.935 -15.122 33.450 1.00 87.94 426 GLU A C 1
ATOM 3344 O O . GLU A 1 426 ? 4.919 -15.697 33.847 1.00 87.94 426 GLU A O 1
ATOM 3349 N N . LYS A 1 427 ? 7.145 -15.693 33.526 1.00 91.38 427 LYS A N 1
ATOM 3350 C CA . LYS A 1 427 ? 7.358 -17.038 34.070 1.00 91.38 427 LYS A CA 1
ATOM 3351 C C . LYS A 1 427 ? 6.883 -17.154 35.523 1.00 91.38 427 LYS A C 1
ATOM 3353 O O . LYS A 1 427 ? 6.134 -18.073 35.839 1.00 91.38 427 LYS A O 1
ATOM 3358 N N . LYS A 1 428 ? 7.238 -16.197 36.393 1.00 92.31 428 LYS A N 1
ATOM 3359 C CA . LYS A 1 428 ? 6.775 -16.180 37.797 1.00 92.31 428 LYS A CA 1
ATOM 3360 C C . LYS A 1 428 ? 5.250 -16.109 37.912 1.00 92.31 428 LYS A C 1
ATOM 3362 O O . LYS A 1 428 ? 4.672 -16.777 38.765 1.00 92.31 428 LYS A O 1
ATOM 3367 N N . LEU A 1 429 ? 4.601 -15.305 37.067 1.00 88.94 429 LEU A N 1
ATOM 3368 C CA . LEU A 1 429 ? 3.141 -15.188 37.035 1.00 88.94 429 LEU A CA 1
ATOM 3369 C C . LEU A 1 429 ? 2.479 -16.497 36.588 1.00 88.94 429 LEU A C 1
ATOM 3371 O O . LEU A 1 429 ? 1.508 -16.923 37.211 1.00 88.94 429 LEU A O 1
ATOM 3375 N N . LYS A 1 430 ? 3.027 -17.162 35.564 1.00 88.75 430 LYS A N 1
ATOM 3376 C CA . LYS A 1 430 ? 2.562 -18.482 35.109 1.00 88.75 430 LYS A CA 1
ATOM 3377 C C . LYS A 1 430 ? 2.685 -19.540 36.206 1.00 88.75 430 LYS A C 1
ATOM 3379 O O . LYS A 1 430 ? 1.726 -20.269 36.451 1.00 88.75 430 LYS A O 1
ATOM 3384 N N . ASP A 1 431 ? 3.813 -19.581 36.911 1.00 93.31 431 ASP A N 1
ATOM 3385 C CA . ASP A 1 431 ? 4.025 -20.524 38.016 1.00 93.31 431 ASP A CA 1
ATOM 3386 C C . ASP A 1 431 ? 3.032 -20.276 39.171 1.00 93.31 431 ASP A C 1
ATOM 3388 O O . ASP A 1 431 ? 2.425 -21.217 39.688 1.00 93.31 431 ASP A O 1
ATOM 3392 N N . ALA A 1 432 ? 2.787 -19.009 39.532 1.00 90.69 432 ALA A N 1
ATOM 3393 C CA . ALA A 1 432 ? 1.812 -18.636 40.562 1.00 90.69 432 ALA A CA 1
ATOM 3394 C C . ALA A 1 432 ? 0.360 -18.965 40.165 1.00 90.69 432 ALA A C 1
ATOM 3396 O O . ALA A 1 432 ? -0.426 -19.437 40.994 1.00 90.69 432 ALA A O 1
ATOM 3397 N N . LEU A 1 433 ? 0.005 -18.750 38.894 1.00 89.00 433 LEU A N 1
ATOM 3398 C CA . LEU A 1 433 ? -1.302 -19.111 38.351 1.00 89.00 433 LEU A CA 1
ATOM 3399 C C . LEU A 1 433 ? -1.521 -20.628 38.415 1.00 89.00 433 LEU A C 1
ATOM 3401 O O . LEU A 1 433 ? -2.567 -21.079 38.879 1.00 89.00 433 LEU A O 1
ATOM 3405 N N . ASN A 1 434 ? -0.516 -21.417 38.026 1.00 90.88 434 ASN A N 1
ATOM 3406 C CA . ASN A 1 434 ? -0.575 -22.877 38.088 1.00 90.88 434 ASN A CA 1
ATOM 3407 C C . ASN A 1 434 ? -0.753 -23.388 39.525 1.00 90.88 434 ASN A C 1
ATOM 3409 O O . ASN A 1 434 ? -1.612 -24.235 39.769 1.00 90.88 434 ASN A O 1
ATOM 3413 N N . ALA A 1 435 ? -0.011 -22.833 40.490 1.00 92.62 435 ALA A N 1
ATOM 3414 C CA . ALA A 1 435 ? -0.158 -23.190 41.903 1.00 92.62 435 ALA A CA 1
ATOM 3415 C C . ALA A 1 435 ? -1.561 -22.856 42.446 1.00 92.62 435 ALA A C 1
ATOM 3417 O O . ALA A 1 435 ? -2.166 -23.652 43.169 1.00 92.62 435 ALA A O 1
ATOM 3418 N N . THR A 1 436 ? -2.109 -21.702 42.055 1.00 91.81 436 THR A N 1
ATOM 3419 C CA . THR A 1 436 ? -3.471 -21.291 42.431 1.00 91.81 436 THR A CA 1
ATOM 3420 C C . THR A 1 436 ? -4.515 -22.246 41.851 1.00 91.81 436 THR A C 1
ATOM 3422 O O . THR A 1 436 ? -5.413 -22.685 42.570 1.00 91.81 436 THR A O 1
ATOM 3425 N N . ASN A 1 437 ? -4.369 -22.629 40.579 1.00 89.19 437 ASN A N 1
ATOM 3426 C CA . ASN A 1 437 ? -5.263 -23.578 39.917 1.00 89.19 437 ASN A CA 1
ATOM 3427 C C . ASN A 1 437 ? -5.239 -24.958 40.584 1.00 89.19 437 ASN A C 1
ATOM 3429 O O . ASN A 1 437 ? -6.302 -25.531 40.811 1.00 89.19 437 ASN A O 1
ATOM 3433 N N . MET A 1 438 ? -4.061 -25.463 40.963 1.00 92.31 438 MET A N 1
ATOM 3434 C CA . MET A 1 438 ? -3.952 -26.720 41.714 1.00 92.31 438 MET A CA 1
ATOM 3435 C C . MET A 1 438 ? -4.696 -26.648 43.055 1.00 92.31 438 MET A C 1
ATOM 3437 O O . MET A 1 438 ? -5.478 -27.541 43.373 1.00 92.31 438 MET A O 1
ATOM 3441 N N . SER A 1 439 ? -4.530 -25.558 43.812 1.00 93.25 439 SER A N 1
ATOM 3442 C CA . SER A 1 439 ? -5.239 -25.378 45.088 1.00 93.25 439 SER A CA 1
ATOM 3443 C C . SER A 1 439 ? -6.763 -25.307 44.913 1.00 93.25 439 SER A C 1
ATOM 3445 O O . SER A 1 439 ? -7.514 -25.851 45.726 1.00 93.25 439 SER A O 1
ATOM 3447 N N . LEU A 1 440 ? -7.242 -24.659 43.846 1.00 90.88 440 LEU A N 1
ATOM 3448 C CA . LEU A 1 440 ? -8.670 -24.616 43.521 1.00 90.88 440 LEU A CA 1
ATOM 3449 C C . LEU A 1 440 ? -9.214 -26.000 43.144 1.00 90.88 440 LEU A C 1
ATOM 3451 O O . LEU A 1 440 ? -10.309 -26.352 43.580 1.00 90.88 440 LEU A O 1
ATOM 3455 N N . GLN A 1 441 ? -8.452 -26.800 42.395 1.00 90.81 441 GLN A N 1
ATOM 3456 C CA . GLN A 1 441 ? -8.824 -28.179 42.063 1.00 90.81 441 GLN A CA 1
ATOM 3457 C C . GLN A 1 441 ? -8.938 -29.060 43.314 1.00 90.81 441 GLN A C 1
ATOM 3459 O O . GLN A 1 441 ? -9.911 -29.799 43.453 1.00 90.81 441 GLN A O 1
ATOM 3464 N N . GLU A 1 442 ? -8.000 -28.945 44.258 1.00 93.56 442 GLU A N 1
ATOM 3465 C CA . GLU A 1 442 ? -8.065 -29.667 45.536 1.00 93.56 442 GLU A CA 1
ATOM 3466 C C . GLU A 1 442 ? -9.294 -29.268 46.364 1.00 93.56 442 GLU A C 1
ATOM 3468 O O . GLU A 1 442 ? -9.987 -30.132 46.909 1.00 93.56 442 GLU A O 1
ATOM 3473 N N . LYS A 1 443 ? -9.610 -27.966 46.425 1.00 92.19 443 LYS A N 1
ATOM 3474 C CA . LYS A 1 443 ? -10.821 -27.479 47.102 1.00 92.19 443 LYS A CA 1
ATOM 3475 C C . LYS A 1 443 ? -12.094 -27.991 46.440 1.00 92.19 443 LYS A C 1
ATOM 3477 O O . LYS A 1 443 ? -12.978 -28.453 47.154 1.00 92.19 443 LYS A O 1
ATOM 3482 N N . ASN A 1 444 ? -12.176 -27.958 45.109 1.00 90.56 444 ASN A N 1
ATOM 3483 C CA . ASN A 1 444 ? -13.327 -28.500 44.385 1.00 90.56 444 ASN A CA 1
ATOM 3484 C C . ASN A 1 444 ? -13.536 -29.980 44.697 1.00 90.56 444 ASN A C 1
ATOM 3486 O O . ASN A 1 444 ? -14.649 -30.362 45.037 1.00 90.56 444 ASN A O 1
ATOM 3490 N N . LYS A 1 445 ? -12.468 -30.783 44.696 1.00 92.56 445 LYS A N 1
ATOM 3491 C CA . LYS A 1 445 ? -12.549 -32.204 45.055 1.00 92.56 445 LYS A CA 1
ATOM 3492 C C . LYS A 1 445 ? -13.058 -32.417 46.488 1.00 92.56 445 LYS A C 1
ATOM 3494 O O . LYS A 1 445 ? -13.840 -33.326 46.744 1.00 92.56 445 LYS A O 1
ATOM 3499 N N . SER A 1 446 ? -12.639 -31.569 47.428 1.00 93.62 446 SER A N 1
ATOM 3500 C CA . SER A 1 446 ? -13.131 -31.600 48.813 1.00 93.62 446 SER A CA 1
ATOM 3501 C C . SER A 1 446 ? -14.619 -31.236 48.915 1.00 93.62 446 SER A C 1
ATOM 3503 O O . SER A 1 446 ? -15.379 -31.878 49.645 1.00 93.62 446 SER A O 1
ATOM 3505 N N . TYR A 1 447 ? -15.063 -30.236 48.148 1.00 93.00 447 TYR A N 1
ATOM 3506 C CA . TYR A 1 447 ? -16.475 -29.869 48.073 1.00 93.00 447 TYR A CA 1
ATOM 3507 C C . TYR A 1 447 ? -17.324 -30.970 47.437 1.00 93.00 447 TYR A C 1
ATOM 3509 O O . TYR A 1 447 ? -18.388 -31.274 47.969 1.00 93.00 447 TYR A O 1
ATOM 3517 N N . GLU A 1 448 ? -16.845 -31.605 46.366 1.00 93.69 448 GLU A N 1
ATOM 3518 C CA . GLU A 1 448 ? -17.498 -32.764 45.746 1.00 93.69 448 GLU A CA 1
ATOM 3519 C C . GLU A 1 448 ? -17.685 -33.902 46.757 1.00 93.69 448 GLU A C 1
ATOM 3521 O O . GLU A 1 448 ? -18.805 -34.383 46.920 1.00 93.69 448 GLU A O 1
ATOM 3526 N N . GLN A 1 449 ? -16.644 -34.249 47.524 1.00 94.00 449 GLN A N 1
ATOM 3527 C CA . GLN A 1 449 ? -16.748 -35.276 48.567 1.00 94.00 449 GLN A CA 1
ATOM 3528 C C . GLN A 1 449 ? -17.767 -34.903 49.653 1.00 94.00 449 GLN A C 1
ATOM 3530 O O . GLN A 1 449 ? -18.577 -35.725 50.069 1.00 94.00 449 GLN A O 1
ATOM 3535 N N . THR A 1 450 ? -17.763 -33.640 50.087 1.00 93.38 450 THR A N 1
ATOM 3536 C CA . THR A 1 450 ? -18.717 -33.144 51.091 1.00 93.38 450 THR A CA 1
ATOM 3537 C C . THR A 1 450 ? -20.160 -33.258 50.586 1.00 93.38 450 THR A C 1
ATOM 3539 O O . THR A 1 450 ? -21.063 -33.606 51.346 1.00 93.38 450 THR A O 1
ATOM 3542 N N . ILE A 1 451 ? -20.396 -32.969 49.302 1.00 93.44 451 ILE A N 1
ATOM 3543 C CA . ILE A 1 451 ? -21.713 -33.112 48.672 1.00 93.44 451 ILE A CA 1
ATOM 3544 C C . ILE A 1 451 ? -22.138 -34.584 48.648 1.00 93.44 451 ILE A C 1
ATOM 3546 O O . ILE A 1 451 ? -23.280 -34.877 49.002 1.00 93.44 451 ILE A O 1
ATOM 3550 N N . GLU A 1 452 ? -21.242 -35.503 48.277 1.00 94.38 452 GLU A N 1
ATOM 3551 C CA . GLU A 1 452 ? -21.522 -36.945 48.300 1.00 94.38 452 GLU A CA 1
ATOM 3552 C C . GLU A 1 452 ? -21.908 -37.433 49.703 1.00 94.38 452 GLU A C 1
ATOM 3554 O O . GLU A 1 452 ? -22.925 -38.114 49.857 1.00 94.38 452 GLU A O 1
ATOM 3559 N N . ASP A 1 453 ? -21.169 -37.013 50.732 1.00 93.94 453 ASP A N 1
ATOM 3560 C CA . ASP A 1 453 ? -21.448 -37.375 52.125 1.00 93.94 453 ASP A CA 1
ATOM 3561 C C . ASP A 1 453 ? -22.831 -36.865 52.576 1.00 93.94 453 ASP A C 1
ATOM 3563 O O . ASP A 1 453 ? -23.599 -37.584 53.225 1.00 93.94 453 ASP A O 1
ATOM 3567 N N . ILE A 1 454 ? -23.197 -35.632 52.200 1.00 93.56 454 ILE A N 1
ATOM 3568 C CA . ILE A 1 454 ? -24.525 -35.063 52.483 1.00 93.56 454 ILE A CA 1
ATOM 3569 C C . ILE A 1 454 ? -25.625 -35.868 51.779 1.00 93.56 454 ILE A C 1
ATOM 3571 O O . ILE A 1 454 ? -26.662 -36.156 52.385 1.00 93.56 454 ILE A O 1
ATOM 3575 N N . LEU A 1 455 ? -25.421 -36.236 50.511 1.00 92.88 455 LEU A N 1
ATOM 3576 C CA . LEU A 1 455 ? -26.386 -37.024 49.743 1.00 92.88 455 LEU A CA 1
ATOM 3577 C C . LEU A 1 455 ? -26.599 -38.418 50.353 1.00 92.88 455 LEU A C 1
ATOM 3579 O O . LEU A 1 455 ? -27.744 -38.872 50.429 1.00 92.88 455 LEU A O 1
ATOM 3583 N N . ASP A 1 456 ? -25.541 -39.066 50.848 1.00 94.06 456 ASP A N 1
ATOM 3584 C CA . ASP A 1 456 ? -25.630 -40.349 51.558 1.00 94.06 456 ASP A CA 1
ATOM 3585 C C . ASP A 1 456 ? -26.455 -40.230 52.852 1.00 94.06 456 ASP A C 1
ATOM 3587 O O . ASP A 1 456 ? -27.370 -41.025 53.094 1.00 94.06 456 ASP A O 1
ATOM 3591 N N . VAL A 1 457 ? -26.220 -39.182 53.652 1.00 93.00 457 VAL A N 1
ATOM 3592 C CA . VAL A 1 457 ? -27.017 -38.903 54.860 1.00 93.00 457 VAL A CA 1
ATOM 3593 C C . VAL A 1 457 ? -28.492 -38.678 54.516 1.00 93.00 457 VAL A C 1
ATOM 3595 O O . VAL A 1 457 ? -29.368 -39.259 55.161 1.00 93.00 457 VAL A O 1
ATOM 3598 N N . ILE A 1 458 ? -28.791 -37.879 53.485 1.00 91.75 458 ILE A N 1
ATOM 3599 C CA . ILE A 1 458 ? -30.170 -37.640 53.026 1.00 91.75 458 ILE A CA 1
ATOM 3600 C C . ILE A 1 458 ? -30.841 -38.957 52.608 1.00 91.75 458 ILE A C 1
ATOM 3602 O O . ILE A 1 458 ? -32.004 -39.190 52.947 1.00 91.75 458 ILE A O 1
ATOM 3606 N N . SER A 1 459 ? -30.121 -39.827 51.897 1.00 90.75 459 SER A N 1
ATOM 3607 C CA . SER A 1 459 ? -30.611 -41.138 51.458 1.00 90.75 459 SER A CA 1
ATOM 3608 C C . SER A 1 459 ? -30.957 -42.049 52.642 1.00 90.75 459 SER A C 1
ATOM 3610 O O . SER A 1 459 ? -32.060 -42.599 52.713 1.00 90.75 459 SER A O 1
ATOM 3612 N N . LYS A 1 460 ? -30.062 -42.125 53.636 1.00 90.31 460 LYS A N 1
ATOM 3613 C CA . LYS A 1 460 ? -30.288 -42.867 54.886 1.00 90.31 460 LYS A CA 1
A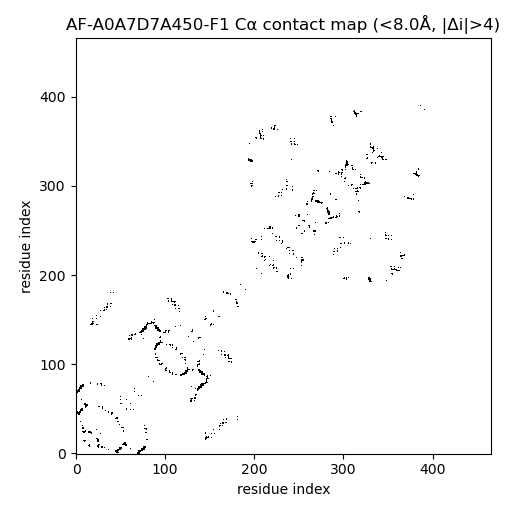TOM 3614 C C . LYS A 1 460 ? -31.498 -42.334 55.650 1.00 90.31 460 LYS A C 1
ATOM 3616 O O . LYS A 1 460 ? -32.344 -43.121 56.065 1.00 90.31 460 LYS A O 1
ATOM 3621 N N . LEU A 1 461 ? -31.640 -41.014 55.783 1.00 87.56 461 LEU A N 1
ATOM 3622 C CA . LEU A 1 461 ? -32.798 -40.406 56.447 1.00 87.56 461 LEU A CA 1
ATOM 3623 C C . LEU A 1 461 ? -34.114 -40.724 55.724 1.00 87.56 461 LEU A C 1
ATOM 3625 O O . LEU A 1 461 ? -35.103 -41.042 56.381 1.00 87.56 461 LEU A O 1
ATOM 3629 N N . ARG A 1 462 ? -34.134 -40.709 54.384 1.00 84.69 462 ARG A N 1
ATOM 3630 C CA . ARG A 1 462 ? -35.322 -41.105 53.606 1.00 84.69 462 ARG A CA 1
ATOM 3631 C C . ARG A 1 462 ? -35.739 -42.551 53.865 1.00 84.69 462 ARG A C 1
ATOM 3633 O O . ARG A 1 462 ? -36.932 -42.808 53.943 1.00 84.69 462 ARG A O 1
ATOM 3640 N N . SER A 1 463 ? -34.786 -43.466 54.042 1.00 81.38 463 SER A N 1
ATOM 3641 C CA . SER A 1 463 ? -35.077 -44.881 54.328 1.00 81.38 463 SER A CA 1
ATOM 3642 C C . SER A 1 463 ? -35.673 -45.149 55.717 1.00 81.38 463 SER A C 1
ATOM 3644 O O . SER A 1 463 ? -36.190 -46.233 55.946 1.00 81.38 463 SER A O 1
ATOM 3646 N N . ILE A 1 464 ? -35.600 -44.179 56.636 1.00 83.31 464 ILE A N 1
ATOM 3647 C CA . ILE A 1 464 ? -36.181 -44.265 57.990 1.00 83.31 464 ILE A CA 1
ATOM 3648 C C . ILE A 1 464 ? -37.618 -43.711 58.017 1.00 83.31 464 ILE A C 1
ATOM 3650 O O . ILE A 1 464 ? -38.397 -44.042 58.907 1.00 83.31 464 ILE A O 1
ATOM 3654 N N . VAL A 1 465 ? -37.962 -42.835 57.067 1.00 70.88 465 VAL A N 1
ATOM 3655 C CA . VAL A 1 465 ? -39.260 -42.134 56.993 1.00 70.88 465 VAL A CA 1
ATOM 3656 C C . VAL A 1 465 ? -40.284 -42.884 56.120 1.00 70.88 465 VAL A C 1
ATOM 3658 O O . VAL A 1 465 ? -41.470 -42.560 56.160 1.00 70.88 465 VAL A O 1
ATOM 3661 N N . ILE A 1 466 ? -39.841 -43.888 55.359 1.00 51.12 466 ILE A N 1
ATOM 3662 C CA . ILE A 1 466 ? -40.664 -44.834 54.583 1.00 51.12 466 ILE A CA 1
ATOM 3663 C C . ILE A 1 466 ? -40.751 -46.137 55.370 1.00 51.12 466 ILE A C 1
ATOM 3665 O O . ILE A 1 466 ? -41.866 -46.703 55.436 1.00 51.12 466 ILE A O 1
#

Mean predicted aligned error: 18.21 Å

Secondary structure (DSSP, 8-state):
-EEEEEEE--BTTB---B-SSS-BHHHHHHHHHHHHHHHHHHTT--EEES-SSS----HHHHHHHHHHTTEEEEEEEEEE--SSTT--SEEEEESSTTSHHHHHHHHHHHHHHHHH-PPEEEEEE---HHHHS-SS-EEEEEEEETTSHHHHHHHH-HHHHHHHHHHHHHHHHHHTTPPP---SS-HHHHSS-PPBSBSS-SS-HHHHHHHHHHTT--HHHHHHHHHHHHHHHHHT-B-HHHHHHHHHHHTTTTT--TT--GGG--SS--BS-S-TTSTTTTB---SSHHHHHHHHHHHHHHHHT-TT-S-SEES-TT--GGGTTS--BGGGHHHHTBS-TTHHHHHHHHHHHHHTS-------SS-S-SS--TT-TT-SPEE-PPPHHHHHHHHHHHHHHHHHHHHHHHHHHHHHHHHHHHHHHHHHHHHHHHHHHHHHHHHHHHHHHHHHHHHHHHHHHHHHH-

Nearest PDB structures (foldseek):
  4rn7-assembly1_A  TM=9.633E-01  e=2.380E-19  Clostridioides difficile 630
  1jwq-assembly1_A  TM=9.357E-01  e=2.952E-19  Paenibacillus polymyxa
  8c2o-assembly2_B  TM=9.299E-01  e=9.041E-16  Escherichia coli
  8c0j-assembly2_C  TM=9.077E-01  e=5.646E-15  Citrobacter rodentium
  7b3n-assembly5_E  TM=7.705E-01  e=1.186E-11  Thermus parvatiensis

Solvent-accessible surface area (backbone atoms only — not comparable to full-atom values): 24432 Å² total; per-residue (Å²): 121,30,53,32,29,38,32,34,39,52,15,50,92,39,47,65,47,59,30,93,69,91,53,40,30,24,60,52,21,42,52,30,44,53,48,26,42,58,59,36,49,77,70,74,44,49,68,46,60,72,53,94,62,73,49,63,69,55,54,67,53,47,15,48,56,35,49,75,48,49,29,58,28,39,41,32,34,44,51,34,71,53,101,46,58,86,50,73,30,28,37,26,34,19,53,55,88,89,42,68,20,41,53,40,30,47,37,24,49,56,29,33,31,73,59,69,72,45,49,80,66,51,74,44,75,46,88,47,60,53,37,64,64,31,87,40,41,18,30,38,36,28,65,33,16,36,42,11,71,69,51,30,57,44,64,72,36,66,68,50,42,52,42,47,18,52,16,44,42,28,8,50,26,52,61,74,73,42,84,54,71,70,68,88,57,50,65,82,47,69,74,53,58,52,51,56,39,59,37,77,63,80,49,52,53,32,8,42,34,49,37,30,54,75,72,67,34,34,58,69,46,33,25,44,34,59,52,36,52,55,50,21,76,74,70,56,45,30,16,31,46,56,57,49,29,40,22,34,65,56,21,55,34,53,68,37,76,82,85,54,53,73,86,26,26,44,48,57,67,53,56,74,46,90,50,65,84,43,98,60,49,18,46,48,49,29,58,32,52,63,51,18,47,50,15,46,47,46,47,51,19,22,21,29,47,29,92,73,44,68,49,53,66,32,66,27,90,71,68,51,70,89,44,52,46,68,25,44,19,42,55,37,31,23,62,69,76,38,86,45,79,58,48,11,54,54,33,52,52,44,33,53,52,27,50,72,32,67,77,58,96,61,78,63,84,50,83,80,69,88,73,74,61,92,80,59,97,64,60,64,74,43,75,64,77,72,58,78,69,51,54,52,52,52,53,52,50,53,51,53,51,51,52,52,53,50,53,51,50,53,54,49,50,54,51,50,56,50,51,54,51,50,56,55,50,51,50,54,51,51,53,52,51,52,55,50,52,53,54,51,52,54,50,50,52,52,50,53,51,53,51,52,54,51,51,51,52,52,52,54,54,51,68,73,78,107

Radius of gyration: 31.67 Å; Cα contacts (8 Å, |Δi|>4): 776; chains: 1; bounding box: 85×64×92 Å